Protein AF-0000000080761798 (afdb_homodimer)

Solvent-accessible surface area (backbone atoms only — not comparable to full-atom values): 26835 Å² total; per-residue (Å²): 131,82,76,79,76,69,77,74,81,78,64,73,53,71,27,56,56,50,29,50,50,50,48,49,37,24,54,70,47,78,41,40,64,68,32,71,52,75,48,56,68,52,42,17,67,74,66,72,45,50,64,64,40,33,46,47,15,50,46,50,37,35,73,36,43,19,28,43,77,40,90,96,73,48,41,26,23,68,31,54,51,60,44,63,78,35,48,3,48,8,74,68,69,37,8,65,47,47,44,31,51,63,23,39,41,40,76,74,45,78,39,71,73,39,90,62,69,59,84,91,50,88,75,74,85,58,44,79,49,29,26,36,37,36,30,33,28,20,49,73,95,48,86,56,56,63,33,40,32,44,36,35,34,40,54,92,50,53,75,49,61,77,50,58,50,73,54,63,35,71,65,65,63,45,39,35,73,75,67,71,46,56,75,33,35,38,39,36,37,37,31,18,28,60,41,58,61,72,54,13,56,73,59,63,45,53,63,61,38,34,12,25,33,38,37,36,40,33,17,28,85,89,61,50,80,54,38,37,39,43,31,43,30,41,38,91,76,41,49,50,24,33,34,45,43,49,75,65,60,55,59,59,71,73,103,132,81,76,79,75,68,77,74,81,80,65,79,54,71,27,56,56,49,28,52,52,51,48,48,36,24,57,69,49,78,41,41,66,68,34,72,53,75,48,57,70,52,42,16,67,75,67,72,45,50,65,66,40,32,46,49,14,51,45,50,38,36,72,38,44,20,28,44,78,42,89,96,72,48,41,27,23,68,31,56,50,58,48,60,76,34,43,5,47,5,81,51,72,38,6,65,45,47,42,32,50,62,22,40,41,39,75,74,44,80,40,70,74,40,90,62,70,59,83,90,50,86,75,76,84,58,42,79,48,27,26,36,39,35,30,33,28,18,49,73,97,48,87,55,56,63,34,39,31,43,35,35,33,38,54,93,49,54,76,49,62,76,49,59,51,73,54,63,36,69,66,66,64,46,40,34,73,76,67,70,46,55,75,33,35,36,39,36,37,37,31,18,28,60,41,57,62,71,53,14,56,75,58,71,48,51,62,63,38,34,13,24,33,38,37,36,38,33,17,26,85,89,61,48,78,53,37,37,39,45,31,43,30,39,36,90,77,41,45,50,21,34,37,45,44,49,73,65,62,55,61,60,73,74,101

Structure (mmCIF, N/CA/C/O backbone):
data_AF-0000000080761798-model_v1
#
loop_
_entity.id
_entity.type
_entity.pdbx_description
1 polymer 'GntR-family transcriptional regulator'
#
loop_
_atom_site.group_PDB
_atom_site.id
_atom_site.type_symbol
_atom_site.label_atom_id
_atom_site.label_alt_id
_atom_site.label_comp_id
_atom_site.label_asym_id
_atom_site.label_entity_id
_atom_site.label_seq_id
_atom_site.pdbx_PDB_ins_code
_atom_site.Cartn_x
_atom_site.Cartn_y
_atom_site.Cartn_z
_atom_site.occupancy
_atom_site.B_iso_or_equiv
_atom_site.auth_seq_id
_atom_site.auth_comp_id
_atom_site.auth_asym_id
_atom_site.auth_atom_id
_atom_site.pdbx_PDB_model_num
ATOM 1 N N . MET A 1 1 ? -35.094 -22.609 -22.062 1 27.5 1 MET A N 1
ATOM 2 C CA . MET A 1 1 ? -35.5 -21.781 -20.938 1 27.5 1 MET A CA 1
ATOM 3 C C . MET A 1 1 ? -34.469 -21.797 -19.844 1 27.5 1 MET A C 1
ATOM 5 O O . MET A 1 1 ? -34.719 -22.266 -18.719 1 27.5 1 MET A O 1
ATOM 9 N N . THR A 1 2 ? -33.188 -22.016 -20.094 1 33 2 THR A N 1
ATOM 10 C CA . THR A 1 2 ? -32.125 -22.438 -19.188 1 33 2 THR A CA 1
ATOM 11 C C . THR A 1 2 ? -31.859 -21.359 -18.125 1 33 2 THR A C 1
ATOM 13 O O . THR A 1 2 ? -31.516 -20.219 -18.469 1 33 2 THR A O 1
ATOM 16 N N . GLN A 1 3 ? -32.625 -21.453 -17 1 32.62 3 GLN A N 1
ATOM 17 C CA . GLN A 1 3 ? -32.719 -20.562 -15.852 1 32.62 3 GLN A CA 1
ATOM 18 C C . GLN A 1 3 ? -31.328 -20.266 -15.281 1 32.62 3 GLN A C 1
ATOM 20 O O . GLN A 1 3 ? -30.578 -21.188 -14.945 1 32.62 3 GLN A O 1
ATOM 25 N N . ASN A 1 4 ? -30.594 -19.328 -15.836 1 32.44 4 ASN A N 1
ATOM 26 C CA . ASN A 1 4 ? -29.25 -18.828 -15.562 1 32.44 4 ASN A CA 1
ATOM 27 C C . ASN A 1 4 ? -29.062 -18.5 -14.086 1 32.44 4 ASN A C 1
ATOM 29 O O . ASN A 1 4 ? -29.547 -17.484 -13.602 1 32.44 4 ASN A O 1
ATOM 33 N N . ASN A 1 5 ? -29.188 -19.5 -13.18 1 33.41 5 ASN A N 1
ATOM 34 C CA . ASN A 1 5 ? -29.141 -19.5 -11.719 1 33.41 5 ASN A CA 1
ATOM 35 C C . ASN A 1 5 ? -27.875 -18.797 -11.211 1 33.41 5 ASN A C 1
ATOM 37 O O . ASN A 1 5 ? -26.797 -19.375 -11.234 1 33.41 5 ASN A O 1
ATOM 41 N N . GLN A 1 6 ? -27.719 -17.547 -11.531 1 32.78 6 GLN A N 1
ATOM 42 C CA . GLN A 1 6 ? -26.578 -16.766 -11.086 1 32.78 6 GLN A CA 1
ATOM 43 C C . GLN A 1 6 ? -26.359 -16.906 -9.578 1 32.78 6 GLN A C 1
ATOM 45 O O . GLN A 1 6 ? -27.297 -16.719 -8.797 1 32.78 6 GLN A O 1
ATOM 50 N N . PRO A 1 7 ? -25.469 -17.734 -9.07 1 35.91 7 PRO A N 1
ATOM 51 C CA . PRO A 1 7 ? -25.422 -17.984 -7.629 1 35.91 7 PRO A CA 1
ATOM 52 C C . PRO A 1 7 ? -25.391 -16.688 -6.809 1 35.91 7 PRO A C 1
ATOM 54 O O . PRO A 1 7 ? -24.906 -15.664 -7.289 1 35.91 7 PRO A O 1
ATOM 57 N N . PRO A 1 8 ? -26.234 -16.422 -5.828 1 33.94 8 PRO A N 1
ATOM 58 C CA . PRO A 1 8 ? -26.422 -15.242 -4.988 1 33.94 8 PRO A CA 1
ATOM 59 C C . PRO A 1 8 ? -25.125 -14.703 -4.406 1 33.94 8 PRO A C 1
ATOM 61 O O . PRO A 1 8 ? -24.156 -15.453 -4.266 1 33.94 8 PRO A O 1
ATOM 64 N N . ALA A 1 9 ? -24.812 -13.477 -4.562 1 34.38 9 ALA A N 1
ATOM 65 C CA . ALA A 1 9 ? -23.703 -12.703 -4.027 1 34.38 9 ALA A CA 1
ATOM 66 C C . ALA A 1 9 ? -23.359 -13.148 -2.609 1 34.38 9 ALA A C 1
ATOM 68 O O . ALA A 1 9 ? -24.219 -13.164 -1.73 1 34.38 9 ALA A O 1
ATOM 69 N N . ALA A 1 10 ? -22.484 -14.008 -2.332 1 37.53 10 ALA A N 1
ATOM 70 C CA . ALA A 1 10 ? -22.297 -14.719 -1.069 1 37.53 10 ALA A CA 1
ATOM 71 C C . ALA A 1 10 ? -22.234 -13.75 0.105 1 37.53 10 ALA A C 1
ATOM 73 O O . ALA A 1 10 ? -21.609 -12.688 0.005 1 37.53 10 ALA A O 1
ATOM 74 N N . LYS A 1 11 ? -23.141 -13.43 0.973 1 41.47 11 LYS A N 1
ATOM 75 C CA . LYS A 1 11 ? -23.375 -12.781 2.262 1 41.47 11 LYS A CA 1
ATOM 76 C C . LYS A 1 11 ? -22.125 -12.883 3.148 1 41.47 11 LYS A C 1
ATOM 78 O O . LYS A 1 11 ? -21.484 -13.938 3.215 1 41.47 11 LYS A O 1
ATOM 83 N N . PRO A 1 12 ? -21.438 -11.734 3.539 1 43.91 12 PRO A N 1
ATOM 84 C CA . PRO A 1 12 ? -20.391 -12 4.535 1 43.91 12 PRO A CA 1
ATOM 85 C C . PRO A 1 12 ? -20.766 -13.141 5.48 1 43.91 12 PRO A C 1
ATOM 87 O O . PRO A 1 12 ? -21.938 -13.281 5.855 1 43.91 12 PRO A O 1
ATOM 90 N N . THR A 1 13 ? -19.891 -14.062 5.547 1 60.19 13 THR A N 1
ATOM 91 C CA . THR A 1 13 ? -20.281 -15.18 6.402 1 60.19 13 THR A CA 1
ATOM 92 C C . THR A 1 13 ? -20.453 -14.719 7.844 1 60.19 13 THR A C 1
ATOM 94 O O . THR A 1 13 ? -19.906 -13.688 8.25 1 60.19 13 THR A O 1
ATOM 97 N N . LEU A 1 14 ? -21.359 -15.055 8.531 1 67.69 14 LEU A N 1
ATOM 98 C CA . LEU A 1 14 ? -21.719 -14.75 9.914 1 67.69 14 LEU A CA 1
ATOM 99 C C . LEU A 1 14 ? -20.484 -14.695 10.805 1 67.69 14 LEU A C 1
ATOM 101 O O . LEU A 1 14 ? -20.375 -13.82 11.672 1 67.69 14 LEU A O 1
ATOM 105 N N . TYR A 1 15 ? -19.469 -15.477 10.477 1 73.5 15 TYR A N 1
ATOM 106 C CA . TYR A 1 15 ? -18.281 -15.5 11.336 1 73.5 15 TYR A CA 1
ATOM 107 C C . TYR A 1 15 ? -17.406 -14.281 11.086 1 73.5 15 TYR A C 1
ATOM 109 O O . TYR A 1 15 ? -16.781 -13.758 12.008 1 73.5 15 TYR A O 1
ATOM 117 N N . GLN A 1 16 ? -17.375 -13.773 9.945 1 73.38 16 GLN A N 1
ATOM 118 C CA . GLN A 1 16 ? -16.578 -12.578 9.656 1 73.38 16 GLN A CA 1
ATOM 119 C C . GLN A 1 16 ? -17.172 -11.352 10.352 1 73.38 16 GLN A C 1
ATOM 121 O O . GLN A 1 16 ? -16.422 -10.539 10.906 1 73.38 16 GLN A O 1
ATOM 126 N N . SER A 1 17 ? -18.375 -11.227 10.281 1 76.38 17 SER A N 1
ATOM 127 C CA . SER A 1 17 ? -19.047 -10.117 10.953 1 76.38 17 SER A CA 1
ATOM 128 C C . SER A 1 17 ? -18.766 -10.125 12.453 1 76.38 17 SER A C 1
ATOM 130 O O . SER A 1 17 ? -18.516 -9.078 13.047 1 76.38 17 SER A O 1
ATOM 132 N N . ILE A 1 18 ? -18.844 -11.273 13.023 1 82.69 18 ILE A N 1
ATOM 133 C CA . ILE A 1 18 ? -18.594 -11.414 14.453 1 82.69 18 ILE A CA 1
ATOM 134 C C . ILE A 1 18 ? -17.125 -11.07 14.75 1 82.69 18 ILE A C 1
ATOM 136 O O . ILE A 1 18 ? -16.844 -10.352 15.711 1 82.69 18 ILE A O 1
ATOM 140 N N . SER A 1 19 ? -16.297 -11.57 13.914 1 82.44 19 SER A N 1
ATOM 141 C CA . SER A 1 19 ? -14.867 -11.281 14.094 1 82.44 19 SER A CA 1
ATOM 142 C C . SER A 1 19 ? -14.594 -9.781 14.023 1 82.44 19 SER A C 1
ATOM 144 O O . SER A 1 19 ? -13.891 -9.234 14.875 1 82.44 19 SER A O 1
ATOM 146 N N . ASP A 1 20 ? -15.156 -9.195 13.117 1 74.88 20 ASP A N 1
ATOM 147 C CA . ASP A 1 20 ? -14.969 -7.758 12.945 1 74.88 20 ASP A CA 1
ATOM 148 C C . ASP A 1 20 ? -15.492 -6.988 14.164 1 74.88 20 ASP A C 1
ATOM 150 O O . ASP A 1 20 ? -14.859 -6.035 14.617 1 74.88 20 ASP A O 1
ATOM 154 N N . HIS A 1 21 ? -16.578 -7.379 14.547 1 81.12 21 HIS A N 1
ATOM 155 C CA . HIS A 1 21 ? -17.188 -6.742 15.711 1 81.12 21 HIS A CA 1
ATOM 156 C C . HIS A 1 21 ? -16.297 -6.898 16.938 1 81.12 21 HIS A C 1
ATOM 158 O O . HIS A 1 21 ? -16.062 -5.93 17.672 1 81.12 21 HIS A O 1
ATOM 164 N N . LEU A 1 22 ? -15.82 -8.102 17.156 1 86.31 22 LEU A N 1
ATOM 165 C CA . LEU A 1 22 ? -14.945 -8.359 18.297 1 86.31 22 LEU A CA 1
ATOM 166 C C . LEU A 1 22 ? -13.648 -7.562 18.172 1 86.31 22 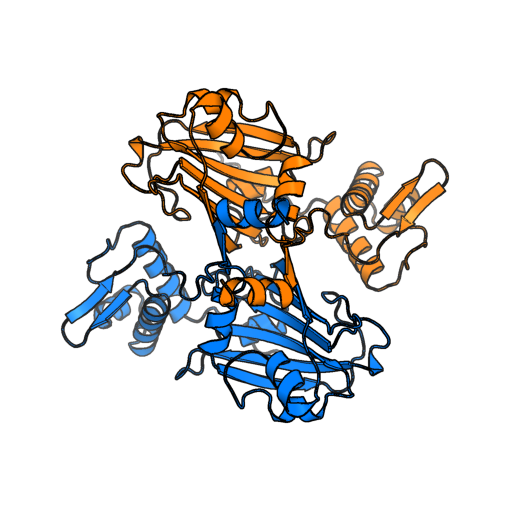LEU A C 1
ATOM 168 O O . LEU A 1 22 ? -13.156 -7.016 19.156 1 86.31 22 LEU A O 1
ATOM 172 N N . LEU A 1 23 ? -13.195 -7.582 17 1 79.69 23 LEU A N 1
ATOM 173 C CA . LEU A 1 23 ? -11.977 -6.82 16.75 1 79.69 23 LEU A CA 1
ATOM 174 C C . LEU A 1 23 ? -12.188 -5.344 17.078 1 79.69 23 LEU A C 1
ATOM 176 O O . LEU A 1 23 ? -11.328 -4.707 17.688 1 79.69 23 LEU A O 1
ATOM 180 N N . GLU A 1 24 ? -13.242 -4.863 16.703 1 75.62 24 GLU A N 1
ATOM 181 C CA . GLU A 1 24 ? -13.578 -3.475 17 1 75.62 24 GLU A CA 1
ATOM 182 C C . GLU A 1 24 ? -13.641 -3.232 18.5 1 75.62 24 GLU A C 1
ATOM 184 O O . GLU A 1 24 ? -13.164 -2.209 19 1 75.62 24 GLU A O 1
ATOM 189 N N . MET A 1 25 ? -14.25 -4.137 19.172 1 80.5 25 MET A N 1
ATOM 190 C CA . MET A 1 25 ? -14.367 -4.02 20.625 1 80.5 25 MET A CA 1
ATOM 191 C C . MET A 1 25 ? -12.984 -4.043 21.281 1 80.5 25 MET A C 1
ATOM 193 O O . MET A 1 25 ? -12.742 -3.309 22.234 1 80.5 25 MET A O 1
ATOM 197 N N . ILE A 1 26 ? -12.18 -4.867 20.688 1 80.69 26 ILE A N 1
ATOM 198 C CA . ILE A 1 26 ? -10.82 -4.945 21.203 1 80.69 26 ILE A CA 1
ATOM 199 C C . ILE A 1 26 ? -10.086 -3.631 20.922 1 80.69 26 ILE A C 1
ATOM 201 O O . ILE A 1 26 ? -9.453 -3.068 21.812 1 80.69 26 ILE A O 1
ATOM 205 N N . ARG A 1 27 ? -10.336 -3.178 19.828 1 70.12 27 ARG A N 1
ATOM 206 C CA . ARG A 1 27 ? -9.688 -1.938 19.406 1 70.12 27 ARG A CA 1
ATOM 207 C C . ARG A 1 27 ? -10.18 -0.757 20.234 1 70.12 27 ARG A C 1
ATOM 209 O O . ARG A 1 27 ? -9.414 0.153 20.547 1 70.12 27 ARG A O 1
ATOM 216 N N . GLU A 1 28 ? -11.367 -0.841 20.625 1 69.38 28 GLU A N 1
ATOM 217 C CA . GLU A 1 28 ? -12.008 0.23 21.375 1 69.38 28 GLU A CA 1
ATOM 218 C C . GLU A 1 28 ? -11.711 0.096 22.875 1 69.38 28 GLU A C 1
ATOM 220 O O . GLU A 1 28 ? -12.117 0.945 23.672 1 69.38 28 GLU A O 1
ATOM 225 N N . GLY A 1 29 ? -10.992 -0.921 23.156 1 74.75 29 GLY A N 1
ATOM 226 C CA . GLY A 1 29 ? -10.57 -1.089 24.531 1 74.75 29 GLY A CA 1
ATOM 227 C C . GLY A 1 29 ? -11.617 -1.766 25.391 1 74.75 29 GLY A C 1
ATOM 228 O O . GLY A 1 29 ? -11.461 -1.854 26.609 1 74.75 29 GLY A O 1
ATOM 229 N N . GLN A 1 30 ? -12.688 -2.119 24.875 1 81.5 30 GLN A N 1
ATOM 230 C CA . GLN A 1 30 ? -13.672 -2.861 25.656 1 81.5 30 GLN A CA 1
ATOM 231 C C . GLN A 1 30 ? -13.086 -4.164 26.188 1 81.5 30 GLN A C 1
ATOM 233 O O . GLN A 1 30 ? -13.469 -4.629 27.266 1 81.5 30 GLN A O 1
ATOM 238 N N . PHE A 1 31 ? -12.188 -4.738 25.406 1 85.44 31 PHE A N 1
ATOM 239 C CA . PHE A 1 31 ? -11.359 -5.863 25.828 1 85.44 31 PHE A CA 1
ATOM 240 C C . PHE A 1 31 ? -9.883 -5.484 25.812 1 85.44 31 PHE A C 1
ATOM 242 O O . PHE A 1 31 ? -9.219 -5.637 24.781 1 85.44 31 PHE A O 1
ATOM 249 N N . PRO A 1 32 ? -9.453 -4.91 26.953 1 78.5 32 PRO A N 1
ATOM 250 C CA . PRO A 1 32 ? -8.039 -4.539 26.984 1 78.5 32 PRO A CA 1
ATOM 251 C C . PRO A 1 32 ? -7.105 -5.746 26.891 1 78.5 32 PRO A C 1
ATOM 253 O O . PRO A 1 32 ? -7.539 -6.883 27.109 1 78.5 32 PRO A O 1
ATOM 256 N N . VAL A 1 33 ? -5.82 -5.461 26.547 1 78.75 33 VAL A N 1
ATOM 257 C CA . VAL A 1 33 ? -4.828 -6.527 26.5 1 78.75 33 VAL A CA 1
ATOM 258 C C . VAL A 1 33 ? -4.805 -7.27 27.828 1 78.75 33 VAL A C 1
ATOM 260 O O . VAL A 1 33 ? -4.773 -6.648 28.891 1 78.75 33 VAL A O 1
ATOM 263 N N . GLY A 1 34 ? -4.84 -8.516 27.688 1 84.62 34 GLY A N 1
ATOM 264 C CA . GLY A 1 34 ? -4.887 -9.344 28.875 1 84.62 34 GLY A CA 1
ATOM 265 C C . GLY A 1 34 ? -6.285 -9.805 29.234 1 84.62 34 GLY A C 1
ATOM 266 O O . GLY A 1 34 ? -6.457 -10.773 29.984 1 84.62 34 GLY A O 1
ATOM 267 N N . ALA A 1 35 ? -7.25 -9.18 28.781 1 87.75 35 ALA A N 1
ATOM 268 C CA . ALA A 1 35 ? -8.641 -9.531 29.078 1 87.75 35 ALA A CA 1
ATOM 269 C C . ALA A 1 35 ? -9.039 -10.82 28.375 1 87.75 35 ALA A C 1
ATOM 271 O O . ALA A 1 35 ? -8.516 -11.141 27.312 1 87.75 35 ALA A O 1
ATOM 272 N N . LYS A 1 36 ? -9.984 -11.461 28.984 1 91.06 36 LYS A N 1
ATOM 273 C CA . LYS A 1 36 ? -10.555 -12.648 28.359 1 91.06 36 LYS A CA 1
ATOM 274 C C . LYS A 1 36 ? -11.742 -12.289 27.469 1 91.06 36 LYS A C 1
ATOM 276 O O . LYS A 1 36 ? -12.594 -11.492 27.875 1 91.06 36 LYS A O 1
ATOM 281 N N . LEU A 1 37 ? -11.688 -12.836 26.328 1 90.19 37 LEU A N 1
ATOM 282 C CA . LEU A 1 37 ? -12.875 -12.734 25.484 1 90.19 37 LEU A CA 1
ATOM 283 C C . LEU A 1 37 ? -13.984 -13.648 26 1 90.19 37 LEU A C 1
ATOM 285 O O . LEU A 1 37 ? -13.711 -14.625 26.703 1 90.19 37 LEU A O 1
ATOM 289 N N . PRO A 1 38 ? -15.242 -13.297 25.578 1 90.12 38 PRO A N 1
ATOM 290 C CA . PRO A 1 38 ? -16.328 -14.234 25.875 1 90.12 38 PRO A CA 1
ATOM 291 C C . PRO A 1 38 ? -16.031 -15.648 25.375 1 90.12 38 PRO A C 1
ATOM 293 O O . PRO A 1 38 ? -15.383 -15.812 24.344 1 90.12 38 PRO A O 1
ATOM 296 N N . THR A 1 39 ? -16.406 -16.547 26.141 1 88.19 39 THR A N 1
ATOM 297 C CA . THR A 1 39 ? -16.25 -17.938 25.734 1 88.19 39 THR A CA 1
ATOM 298 C C . THR A 1 39 ? -17.047 -18.203 24.453 1 88.19 39 THR A C 1
ATOM 300 O O . THR A 1 39 ? -17.891 -17.406 24.062 1 88.19 39 THR A O 1
ATOM 303 N N . GLU A 1 40 ? -16.656 -19.297 23.828 1 87.44 40 GLU A N 1
ATOM 304 C CA . GLU A 1 40 ? -17.375 -19.719 22.625 1 87.44 40 GLU A CA 1
ATOM 305 C C . GLU A 1 40 ? -18.875 -19.781 22.859 1 87.44 40 GLU A C 1
ATOM 307 O O . GLU A 1 40 ? -19.656 -19.328 22.031 1 87.44 40 GLU A O 1
ATOM 312 N N . MET A 1 41 ? -19.281 -20.312 24.047 1 87.69 41 MET A N 1
ATOM 313 C CA . MET A 1 41 ? -20.703 -20.422 24.406 1 87.69 41 MET A CA 1
ATOM 314 C C . MET A 1 41 ? -21.328 -19.047 24.547 1 87.69 41 MET A C 1
ATOM 316 O O . MET A 1 41 ? -22.453 -18.828 24.094 1 87.69 41 MET A O 1
ATOM 320 N N . GLU A 1 42 ? -20.641 -18.156 25.156 1 91.69 42 GLU A N 1
ATOM 321 C CA . GLU A 1 42 ? -21.156 -16.797 25.328 1 91.69 42 GLU A CA 1
ATOM 322 C C . GLU A 1 42 ? -21.312 -16.078 23.984 1 91.69 42 GLU A C 1
ATOM 324 O O . GLU A 1 42 ? -22.281 -15.352 23.781 1 91.69 42 GLU A O 1
ATOM 329 N N . LEU A 1 43 ? -20.406 -16.328 23.109 1 90.44 43 LEU A N 1
ATOM 330 C CA . LEU A 1 43 ? -20.469 -15.719 21.781 1 90.44 43 LEU A CA 1
ATOM 331 C C . LEU A 1 43 ? -21.656 -16.266 21 1 90.44 43 LEU A C 1
ATOM 333 O O . LEU A 1 43 ? -22.344 -15.516 20.297 1 90.44 43 LEU A O 1
ATOM 337 N N . CYS A 1 44 ? -21.875 -17.5 21.125 1 89.12 44 CYS A N 1
ATOM 338 C CA . CYS A 1 44 ? -23.031 -18.125 20.5 1 89.12 44 CYS A CA 1
ATOM 339 C C . CYS A 1 44 ? -24.328 -17.469 20.953 1 89.12 44 CYS A C 1
ATOM 341 O O . CYS A 1 44 ? -25.203 -17.172 20.141 1 89.12 44 CYS A O 1
ATOM 343 N N . GLU A 1 45 ? -24.391 -17.234 22.281 1 90.56 45 GLU A N 1
ATOM 344 C CA . GLU A 1 45 ? -25.594 -16.641 22.859 1 90.56 45 GLU A CA 1
ATOM 345 C C . GLU A 1 45 ? -25.734 -15.18 22.438 1 90.56 45 GLU A C 1
ATOM 347 O O . GLU A 1 45 ? -26.828 -14.734 22.078 1 90.56 45 GLU A O 1
ATOM 352 N N . GLN A 1 46 ? -24.609 -14.539 22.406 1 88.31 46 GLN A N 1
ATOM 353 C CA . GLN A 1 46 ? -24.625 -13.102 22.141 1 88.31 46 GLN A CA 1
ATOM 354 C C . GLN A 1 46 ? -24.969 -12.828 20.672 1 88.31 46 GLN A C 1
ATOM 356 O O . GLN A 1 46 ? -25.672 -11.859 20.375 1 88.31 46 GLN A O 1
ATOM 361 N N . PHE A 1 47 ? -24.516 -13.727 19.812 1 87.06 47 PHE A N 1
ATOM 362 C CA . PHE A 1 47 ? -24.641 -13.406 18.391 1 87.06 47 PHE A CA 1
ATOM 363 C C . PHE A 1 47 ? -25.625 -14.352 17.703 1 87.06 47 PHE A C 1
ATOM 365 O O . PHE A 1 47 ? -25.922 -14.195 16.516 1 87.06 47 PHE A O 1
ATOM 372 N N . GLY A 1 48 ? -26.094 -15.312 18.453 1 88.56 48 GLY A N 1
ATOM 373 C CA . GLY A 1 48 ? -27.047 -16.266 17.891 1 88.56 48 GLY A CA 1
ATOM 374 C C . GLY A 1 48 ? -26.469 -17.125 16.797 1 88.56 48 GLY A C 1
ATOM 375 O O . GLY A 1 48 ? -27.094 -17.312 15.742 1 88.56 48 GLY A O 1
ATOM 376 N N . VAL A 1 49 ? -25.297 -17.516 17.016 1 85.19 49 VAL A N 1
ATOM 377 C CA . VAL A 1 49 ? -24.609 -18.328 16.016 1 85.19 49 VAL A CA 1
ATOM 378 C C . VAL A 1 49 ? -24.203 -19.656 16.625 1 85.19 49 VAL A C 1
ATOM 380 O O . VAL A 1 49 ? -24.281 -19.844 17.844 1 85.19 49 VAL A O 1
ATOM 383 N N . GLY A 1 50 ? -23.859 -20.609 15.766 1 84.56 50 GLY A N 1
ATOM 384 C CA . GLY A 1 50 ? -23.375 -21.891 16.234 1 84.56 50 GLY A CA 1
ATOM 385 C C . GLY A 1 50 ? -21.922 -21.859 16.656 1 84.56 50 GLY A C 1
ATOM 386 O O . GLY A 1 50 ? -21.219 -20.875 16.422 1 84.56 50 GLY A O 1
ATOM 387 N N . ARG A 1 51 ? -21.578 -22.984 17.344 1 85.31 51 ARG A N 1
ATOM 388 C CA . ARG A 1 51 ? -20.219 -23.109 17.875 1 85.31 51 ARG A CA 1
ATOM 389 C C . ARG A 1 51 ? -19.188 -22.984 16.766 1 85.31 51 ARG A C 1
ATOM 391 O O . ARG A 1 51 ? -18.125 -22.391 16.969 1 85.31 51 ARG A O 1
ATOM 398 N N . HIS A 1 52 ? -19.531 -23.516 15.711 1 83.75 52 HIS A N 1
ATOM 399 C CA . HIS A 1 52 ? -18.578 -23.469 14.609 1 83.75 52 HIS A CA 1
ATOM 400 C C . HIS A 1 52 ? -18.312 -22.031 14.172 1 83.75 52 HIS A C 1
ATOM 402 O O . HIS A 1 52 ? -17.156 -21.641 14.008 1 83.75 52 HIS A O 1
ATOM 408 N N . THR A 1 53 ? -19.375 -21.328 14.008 1 82.75 53 THR A N 1
ATOM 409 C CA . THR A 1 53 ? -19.266 -19.922 13.594 1 82.75 53 THR A CA 1
ATOM 410 C C . THR A 1 53 ? -18.5 -19.109 14.625 1 82.75 53 THR A C 1
ATOM 412 O O . THR A 1 53 ? -17.625 -18.312 14.266 1 82.75 53 THR A O 1
ATOM 415 N N . ALA A 1 54 ? -18.828 -19.281 15.867 1 88.06 54 ALA A N 1
ATOM 416 C CA . ALA A 1 54 ? -18.141 -18.578 16.938 1 88.06 54 ALA A CA 1
ATOM 417 C C . ALA A 1 54 ? -16.656 -18.938 16.953 1 88.06 54 ALA A C 1
ATOM 419 O O . ALA A 1 54 ? -15.797 -18.062 17.109 1 88.06 54 ALA A O 1
ATOM 420 N N . ARG A 1 55 ? -16.406 -20.188 16.812 1 84.25 55 ARG A N 1
ATOM 421 C CA . ARG A 1 55 ? -15.016 -20.656 16.797 1 84.25 55 ARG A CA 1
ATOM 422 C C . ARG A 1 55 ? -14.242 -20.031 15.641 1 84.25 55 ARG A C 1
ATOM 424 O O . ARG A 1 55 ? -13.086 -19.641 15.805 1 84.25 55 ARG A O 1
ATOM 431 N N . GLU A 1 56 ? -14.914 -20.016 14.547 1 81.44 56 GLU A N 1
ATOM 432 C CA . GLU A 1 56 ? -14.273 -19.438 13.367 1 81.44 56 GLU A CA 1
ATOM 433 C C . GLU A 1 56 ? -14 -17.953 13.562 1 81.44 56 GLU A C 1
ATOM 435 O O . GLU A 1 56 ? -12.969 -17.438 13.117 1 81.44 56 GLU A O 1
ATOM 440 N N . ALA A 1 57 ? -14.883 -17.328 14.18 1 84.62 57 ALA A N 1
ATOM 441 C CA . ALA A 1 57 ? -14.711 -15.898 14.469 1 84.62 57 ALA A CA 1
ATOM 442 C C . ALA A 1 57 ? -13.492 -15.664 15.359 1 84.62 57 ALA A C 1
ATOM 444 O O . ALA A 1 57 ? -12.688 -14.773 15.094 1 84.62 57 ALA A O 1
ATOM 445 N N . VAL A 1 58 ? -13.375 -16.484 16.375 1 85.81 58 VAL A N 1
ATOM 446 C CA . VAL A 1 58 ? -12.266 -16.359 17.312 1 85.81 58 VAL A CA 1
ATOM 447 C C . VAL A 1 58 ? -10.969 -16.781 16.641 1 85.81 58 VAL A C 1
ATOM 449 O O . VAL A 1 58 ? -9.914 -16.172 16.859 1 85.81 58 VAL A O 1
ATOM 452 N N . ARG A 1 59 ? -11.102 -17.797 15.859 1 80.38 59 ARG A N 1
ATOM 453 C CA . ARG A 1 59 ? -9.938 -18.234 15.109 1 80.38 59 ARG A CA 1
ATOM 454 C C . ARG A 1 59 ? -9.375 -17.109 14.258 1 80.38 59 ARG A C 1
ATOM 456 O O . ARG A 1 59 ? -8.156 -16.922 14.18 1 80.38 59 ARG A O 1
ATOM 463 N N . LYS A 1 60 ? -10.281 -16.5 13.648 1 74.06 60 LYS A N 1
ATOM 464 C CA . LYS A 1 60 ? -9.852 -15.367 12.836 1 74.06 60 LYS A CA 1
ATOM 465 C C . LYS A 1 60 ? -9.094 -14.344 13.672 1 74.06 60 LYS A C 1
ATOM 467 O O . LYS A 1 60 ? -8.07 -13.82 13.242 1 74.06 60 LYS A O 1
ATOM 472 N N . LEU A 1 61 ? -9.547 -14.008 14.789 1 79.25 61 LEU A N 1
ATOM 473 C CA . LEU A 1 61 ? -8.891 -13.07 15.695 1 79.25 61 LEU A CA 1
ATOM 474 C C . LEU A 1 61 ? -7.539 -13.609 16.141 1 79.25 61 LEU A C 1
ATOM 476 O O . LEU A 1 61 ? -6.582 -12.844 16.312 1 79.25 61 LEU A O 1
ATOM 480 N N . THR A 1 62 ? -7.512 -14.938 16.359 1 74.38 62 THR A N 1
ATOM 481 C CA . THR A 1 62 ? -6.262 -15.594 16.703 1 74.38 62 THR A CA 1
ATOM 482 C C . THR A 1 62 ? -5.242 -15.469 15.578 1 74.38 62 THR A C 1
ATOM 484 O O . THR A 1 62 ? -4.078 -15.148 15.812 1 74.38 62 THR A O 1
ATOM 487 N N . ASP A 1 63 ? -5.824 -15.672 14.453 1 64 63 ASP A N 1
ATOM 488 C CA . ASP A 1 63 ? -4.977 -15.57 13.273 1 64 63 ASP A CA 1
ATOM 489 C C . ASP A 1 63 ? -4.434 -14.156 13.109 1 64 63 ASP A C 1
ATOM 491 O O . ASP A 1 63 ? -3.311 -13.961 12.641 1 64 63 ASP A O 1
ATOM 495 N N . LEU A 1 64 ? -5.242 -13.289 13.492 1 60.88 64 LEU A N 1
ATOM 496 C CA . LEU A 1 64 ? -4.867 -11.883 13.398 1 60.88 64 LEU A CA 1
ATOM 497 C C . LEU A 1 64 ? -3.896 -11.508 14.516 1 60.88 64 LEU A C 1
ATOM 499 O O . LEU A 1 64 ? -3.34 -10.414 14.523 1 60.88 64 LEU A O 1
ATOM 503 N N . GLY A 1 65 ? -3.73 -12.328 15.445 1 63.84 65 GLY A N 1
ATOM 504 C CA . GLY A 1 65 ? -2.756 -12.164 16.516 1 63.84 65 GLY A CA 1
ATOM 505 C C . GLY A 1 65 ? -3.254 -11.281 17.641 1 63.84 65 GLY A C 1
ATOM 506 O O . GLY A 1 65 ? -2.471 -10.844 18.484 1 63.84 65 GLY A O 1
ATOM 507 N N . VAL A 1 66 ? -4.422 -11 17.609 1 73.19 66 VAL A N 1
ATOM 508 C CA . VAL A 1 66 ? -4.945 -10.086 18.625 1 73.19 66 VAL A CA 1
ATOM 509 C C . VAL A 1 66 ? -5.375 -10.867 19.859 1 73.19 66 VAL A C 1
ATOM 511 O O . VAL A 1 66 ? -5.426 -10.32 20.969 1 73.19 66 VAL A O 1
ATOM 514 N N . VAL A 1 67 ? -5.652 -12.188 19.594 1 83.44 67 VAL A N 1
ATOM 515 C CA . VAL A 1 67 ? -6.035 -13.008 20.75 1 83.44 67 VAL A CA 1
ATOM 516 C C . VAL A 1 67 ? -5.254 -14.32 20.719 1 83.44 67 VAL A C 1
ATOM 518 O O . VAL A 1 67 ? -4.734 -14.719 19.672 1 83.44 67 VAL A O 1
ATOM 521 N N . GLU A 1 68 ? -5.004 -14.852 21.859 1 79 68 GLU A N 1
ATOM 522 C CA . GLU A 1 68 ? -4.391 -16.172 22 1 79 68 GLU A CA 1
ATOM 523 C C . GLU A 1 68 ? -5.316 -17.141 22.734 1 79 68 GLU A C 1
ATOM 525 O O . GLU A 1 68 ? -5.891 -16.781 23.766 1 79 68 GLU A O 1
ATOM 530 N N . ARG A 1 69 ? -5.41 -18.188 22.062 1 79.56 69 ARG A N 1
ATOM 531 C CA . ARG A 1 69 ? -6.211 -19.234 22.688 1 79.56 69 ARG A CA 1
ATOM 532 C C . ARG A 1 69 ? -5.332 -20.219 23.469 1 79.56 69 ARG A C 1
ATOM 534 O O . ARG A 1 69 ? -4.324 -20.688 22.938 1 79.56 69 ARG A O 1
ATOM 541 N N . ARG A 1 70 ? -5.508 -20.266 24.672 1 71.88 70 ARG A N 1
ATOM 542 C CA . ARG A 1 70 ? -4.824 -21.281 25.484 1 71.88 70 ARG A CA 1
ATOM 543 C C . ARG A 1 70 ? -5.801 -22.328 25.984 1 71.88 70 ARG A C 1
ATOM 545 O O . ARG A 1 70 ? -6.914 -22 26.406 1 71.88 70 ARG A O 1
ATOM 552 N N . ARG A 1 71 ? -5.293 -23.516 25.875 1 72.06 71 ARG A N 1
ATOM 553 C CA . ARG A 1 71 ? -6.09 -24.641 26.359 1 72.06 71 ARG A CA 1
ATOM 554 C C . ARG A 1 71 ? -6.445 -24.453 27.844 1 72.06 71 ARG A C 1
ATOM 556 O O . ARG A 1 71 ? -5.574 -24.172 28.672 1 72.06 71 ARG A O 1
ATOM 563 N N . ARG A 1 72 ? -7.668 -24.5 28.219 1 69.5 72 ARG A N 1
ATOM 564 C CA . ARG A 1 72 ? -8.234 -24.484 29.562 1 69.5 72 ARG A CA 1
ATOM 565 C C . ARG A 1 72 ? -8.109 -23.094 30.188 1 69.5 72 ARG A C 1
ATOM 567 O O . ARG A 1 72 ? -8.469 -22.891 31.344 1 69.5 72 ARG A O 1
ATOM 574 N N . ALA A 1 73 ? -7.492 -22.094 29.469 1 72.62 73 ALA A N 1
ATOM 575 C CA . ALA A 1 73 ? -7.355 -20.75 30.047 1 72.62 73 ALA A CA 1
ATOM 576 C C . ALA A 1 73 ? -8.188 -19.734 29.266 1 72.62 73 ALA A C 1
ATOM 578 O O . ALA A 1 73 ? -8.289 -18.578 29.672 1 72.62 73 ALA A O 1
ATOM 579 N N . GLY A 1 74 ? -8.828 -20.172 28.219 1 83.19 74 GLY A N 1
ATOM 580 C CA . GLY A 1 74 ? -9.695 -19.281 27.438 1 83.19 74 GLY A CA 1
ATOM 581 C C . GLY A 1 74 ? -8.953 -18.484 26.391 1 83.19 74 GLY A C 1
ATOM 582 O O . GLY A 1 74 ? -7.812 -18.812 26.047 1 83.19 74 GLY A O 1
ATOM 583 N N . THR A 1 75 ? -9.664 -17.547 25.703 1 87.88 75 THR A N 1
ATOM 584 C CA . THR A 1 75 ? -9.109 -16.656 24.672 1 87.88 75 THR A CA 1
ATOM 585 C C . THR A 1 75 ? -8.766 -15.297 25.266 1 87.88 75 THR A C 1
ATOM 587 O O . THR A 1 75 ? -9.641 -14.602 25.781 1 87.88 75 THR A O 1
ATOM 590 N N . THR A 1 76 ? -7.457 -14.961 25.203 1 87.81 76 THR A N 1
ATOM 591 C CA . THR A 1 76 ? -6.969 -13.734 25.828 1 87.81 76 THR A CA 1
ATOM 592 C C . THR A 1 76 ? -6.523 -12.727 24.766 1 87.81 76 THR A C 1
ATOM 594 O O . THR A 1 76 ? -5.883 -13.102 23.781 1 87.81 76 THR A O 1
ATOM 597 N N . VAL A 1 77 ? -7.012 -11.562 25 1 84.88 77 VAL A N 1
ATOM 598 C CA . VAL A 1 77 ? -6.527 -10.484 24.141 1 84.88 77 VAL A CA 1
ATOM 599 C C . VAL A 1 77 ? -5.043 -10.242 24.406 1 84.88 77 VAL A C 1
ATOM 601 O O . VAL A 1 77 ? -4.641 -10.031 25.562 1 84.88 77 VAL A O 1
ATOM 604 N N . VAL A 1 78 ? -4.242 -10.289 23.391 1 75.25 78 VAL A N 1
ATOM 605 C CA . VAL A 1 78 ? -2.807 -10.148 23.609 1 75.25 78 VAL A CA 1
ATOM 606 C C . VAL A 1 78 ? -2.305 -8.867 22.953 1 75.25 78 VAL A C 1
ATOM 608 O O . VAL A 1 78 ? -1.216 -8.383 23.266 1 75.25 78 VAL A O 1
ATOM 611 N N . ARG A 1 79 ? -3.068 -8.43 21.969 1 70.94 79 ARG A N 1
ATOM 612 C CA . ARG A 1 79 ? -2.752 -7.18 21.297 1 70.94 79 ARG A CA 1
ATOM 613 C C . ARG A 1 79 ? -4.016 -6.383 21 1 70.94 79 ARG A C 1
ATOM 615 O O . ARG A 1 79 ? -5.074 -6.961 20.734 1 70.94 79 ARG A O 1
ATOM 622 N N . GLN A 1 80 ? -3.914 -5.172 21.172 1 65.5 80 GLN A N 1
ATOM 623 C CA . GLN A 1 80 ? -5.062 -4.332 20.844 1 65.5 80 GLN A CA 1
ATOM 624 C C . GLN A 1 80 ? -5.25 -4.215 19.328 1 65.5 80 GLN A C 1
ATOM 626 O O . GLN A 1 80 ? -6.363 -3.986 18.859 1 65.5 80 GLN A O 1
ATOM 631 N N . HIS A 1 81 ? -4.188 -4.387 18.688 1 56.75 81 HIS A N 1
ATOM 632 C CA . HIS A 1 81 ? -4.207 -4.293 17.234 1 56.75 81 HIS A CA 1
ATOM 633 C C . HIS A 1 81 ? -3.545 -5.512 16.594 1 56.75 81 HIS A C 1
ATOM 635 O O . HIS A 1 81 ? -2.621 -6.094 17.172 1 56.75 81 HIS A O 1
ATOM 641 N N . PRO A 1 82 ? -4.273 -6.02 15.633 1 47.72 82 PRO A N 1
ATOM 642 C CA . PRO A 1 82 ? -3.641 -7.164 14.969 1 47.72 82 PRO A CA 1
ATOM 643 C C . PRO A 1 82 ? -2.154 -6.938 14.695 1 47.72 82 PRO A C 1
ATOM 645 O O . PRO A 1 82 ? -1.731 -5.805 14.461 1 47.72 82 PRO A O 1
ATOM 648 N N . GLU A 1 83 ? -1.326 -7.926 15.242 1 40.91 83 GLU A N 1
ATOM 649 C CA . GLU A 1 83 ? 0.09 -7.902 14.883 1 40.91 83 GLU A CA 1
ATOM 650 C C . GLU A 1 83 ? 0.28 -7.844 13.375 1 40.91 83 GLU A C 1
ATOM 652 O O . GLU A 1 83 ? -0.389 -8.562 12.625 1 40.91 83 GLU A O 1
ATOM 657 N N . PRO A 1 84 ? 0.786 -6.809 13.125 1 33.69 84 PRO A N 1
ATOM 658 C CA . PRO A 1 84 ? 1.108 -6.965 11.703 1 33.69 84 PRO A CA 1
ATOM 659 C C . PRO A 1 84 ? 1.809 -8.289 11.398 1 33.69 84 PRO A C 1
ATOM 661 O O . PRO A 1 84 ? 2.766 -8.656 12.086 1 33.69 84 PRO A O 1
ATOM 664 N N . GLN A 1 85 ? 1.068 -9.352 11.359 1 30.61 85 GLN A N 1
ATOM 665 C CA . GLN A 1 85 ? 1.726 -10.648 11.195 1 30.61 85 GLN A CA 1
ATOM 666 C C . GLN A 1 85 ? 2.928 -10.539 10.266 1 30.61 85 GLN A C 1
ATOM 668 O O . GLN A 1 85 ? 3.928 -11.234 10.445 1 30.61 85 GLN A O 1
ATOM 673 N N . PHE A 1 86 ? 2.779 -10.086 9.148 1 28.09 86 PHE A N 1
ATOM 674 C CA . PHE A 1 86 ? 3.887 -10.094 8.195 1 28.09 86 PHE A CA 1
ATOM 675 C C . PHE A 1 86 ? 4.473 -8.695 8.031 1 28.09 86 PHE A C 1
ATOM 677 O O . PHE A 1 86 ? 3.812 -7.797 7.512 1 28.09 86 PHE A O 1
ATOM 684 N N . GLY A 1 87 ? 4.793 -8.047 9.141 1 28.33 87 GLY A N 1
ATOM 685 C CA . GLY A 1 87 ? 5.445 -6.754 9.008 1 28.33 87 GLY A CA 1
ATOM 686 C C . GLY A 1 87 ? 6.793 -6.836 8.312 1 28.33 87 GLY A C 1
ATOM 687 O O . GLY A 1 87 ? 7.66 -7.613 8.711 1 28.33 87 GLY A O 1
ATOM 688 N N . LEU A 1 88 ? 6.895 -6.781 7.113 1 28.11 88 LEU A N 1
ATOM 689 C CA . LEU A 1 88 ? 8.172 -6.762 6.414 1 28.11 88 LEU A CA 1
ATOM 690 C C . LEU A 1 88 ? 9.031 -5.594 6.883 1 28.11 88 LEU A C 1
ATOM 692 O O . LEU A 1 88 ? 8.562 -4.453 6.941 1 28.11 88 LEU A O 1
ATOM 696 N N . GLU A 1 89 ? 9.742 -5.719 7.945 1 30.12 89 GLU A N 1
ATOM 697 C CA . GLU A 1 89 ? 10.797 -4.75 8.227 1 30.12 89 GLU A CA 1
ATOM 698 C C . GLU A 1 89 ? 11.617 -4.449 6.973 1 30.12 89 GLU A C 1
ATOM 700 O O . GLU A 1 89 ? 12.148 -5.363 6.34 1 30.12 89 GLU A O 1
ATOM 705 N N . LEU A 1 90 ? 11.375 -3.535 6.207 1 32.72 90 LEU A N 1
ATOM 706 C CA . LEU A 1 90 ? 12.336 -2.998 5.25 1 32.72 90 LEU A CA 1
ATOM 707 C C . LEU A 1 90 ? 13.617 -2.557 5.957 1 32.72 90 LEU A C 1
ATOM 709 O O . LEU A 1 90 ? 13.625 -1.548 6.664 1 32.72 90 LEU A O 1
ATOM 713 N N . GLU A 1 91 ? 14.25 -3.201 6.703 1 38.81 91 GLU A N 1
ATOM 714 C CA . GLU A 1 91 ? 15.32 -3.857 5.961 1 38.81 91 GLU A CA 1
ATOM 715 C C . GLU A 1 91 ? 14.805 -4.477 4.668 1 38.81 91 GLU A C 1
ATOM 717 O O . GLU A 1 91 ? 13.867 -5.277 4.688 1 38.81 91 GLU A O 1
ATOM 722 N N . THR A 1 92 ? 14.547 -3.832 3.299 1 39.88 92 THR A N 1
ATOM 723 C CA . THR A 1 92 ? 13.367 -3.457 2.533 1 39.88 92 THR A CA 1
ATOM 724 C C . THR A 1 92 ? 12.289 -4.531 2.643 1 39.88 92 THR A C 1
ATOM 726 O O . THR A 1 92 ? 11.172 -4.254 3.076 1 39.88 92 THR A O 1
ATOM 729 N N . THR A 1 93 ? 12.055 -5.605 1.754 1 43.59 93 THR A N 1
ATOM 730 C CA . THR A 1 93 ? 11.141 -6.602 1.204 1 43.59 93 THR A CA 1
ATOM 731 C C . THR A 1 93 ? 10.789 -7.648 2.256 1 43.59 93 THR A C 1
ATOM 733 O O . THR A 1 93 ? 10.203 -8.688 1.936 1 43.59 93 THR A O 1
ATOM 736 N N . ASN A 1 94 ? 10.891 -7.316 3.539 1 49.88 94 ASN A N 1
ATOM 737 C CA . ASN A 1 94 ? 10.961 -8.469 4.43 1 49.88 94 ASN A CA 1
ATOM 738 C C . ASN A 1 94 ? 9.57 -9.055 4.691 1 49.88 94 ASN A C 1
ATOM 740 O O . ASN A 1 94 ? 9.367 -10.258 4.562 1 49.88 94 ASN A O 1
ATOM 744 N N . GLN A 1 95 ? 8.57 -8.156 5.043 1 58.22 95 GLN A N 1
ATOM 745 C CA . GLN A 1 95 ? 7.336 -8.82 5.457 1 58.22 95 GLN A CA 1
ATOM 746 C C . GLN A 1 95 ? 6.66 -9.516 4.281 1 58.22 95 GLN A C 1
ATOM 748 O O . GLN A 1 95 ? 6.113 -10.609 4.43 1 58.22 95 GLN A O 1
ATOM 753 N N . LEU A 1 96 ? 6.703 -8.836 3.141 1 67.31 96 LEU A N 1
ATOM 754 C CA . LEU A 1 96 ? 6.156 -9.516 1.971 1 67.31 96 LEU A CA 1
ATOM 755 C C . LEU A 1 96 ? 6.875 -10.836 1.724 1 67.31 96 LEU A C 1
ATOM 757 O O . LEU A 1 96 ? 6.238 -11.852 1.433 1 67.31 96 LEU A O 1
ATOM 761 N N . GLN A 1 97 ? 8.133 -10.758 2.01 1 64.38 97 GLN A N 1
ATOM 762 C CA . GLN A 1 97 ? 8.906 -11.984 1.819 1 64.38 97 GLN A CA 1
ATOM 763 C C . GLN A 1 97 ? 8.508 -13.047 2.842 1 64.38 97 GLN A C 1
ATOM 765 O O . GLN A 1 97 ? 8.336 -14.219 2.494 1 64.38 97 GLN A O 1
ATOM 770 N N . ARG A 1 98 ? 8.375 -12.617 4.051 1 65.88 98 ARG A N 1
ATOM 771 C CA . ARG A 1 98 ? 7.969 -13.547 5.105 1 65.88 98 ARG A CA 1
ATOM 772 C C . ARG A 1 98 ? 6.566 -14.078 4.852 1 65.88 98 ARG A C 1
ATOM 774 O O . ARG A 1 98 ? 6.309 -15.273 5.02 1 65.88 98 ARG A O 1
ATOM 781 N N . TYR A 1 99 ? 5.754 -13.195 4.5 1 75.19 99 TYR A N 1
ATOM 782 C CA . TYR A 1 99 ? 4.391 -13.586 4.145 1 75.19 99 TYR A CA 1
ATOM 783 C C . TYR A 1 99 ? 4.395 -14.656 3.057 1 75.19 99 TYR A C 1
ATOM 785 O O . TYR A 1 99 ? 3.697 -15.664 3.17 1 75.19 99 TYR A O 1
ATOM 793 N N . LEU A 1 100 ? 5.211 -14.43 2.066 1 76.62 100 LEU A N 1
ATOM 794 C CA . LEU A 1 100 ? 5.277 -15.375 0.955 1 76.62 100 LEU A CA 1
ATOM 795 C C . LEU A 1 100 ? 5.844 -16.719 1.413 1 76.62 100 LEU A C 1
ATOM 797 O O . LEU A 1 100 ? 5.426 -17.766 0.928 1 76.62 100 LEU A O 1
ATOM 801 N N . GLU A 1 101 ? 6.711 -16.641 2.443 1 70.38 101 GLU A N 1
ATOM 802 C CA . GLU A 1 101 ? 7.379 -17.844 2.926 1 70.38 101 GLU A CA 1
ATOM 803 C C . GLU A 1 101 ? 6.496 -18.594 3.914 1 70.38 101 GLU A C 1
ATOM 805 O O . GLU A 1 101 ? 6.594 -19.828 4.031 1 70.38 101 GLU A O 1
ATOM 810 N N . PHE A 1 102 ? 5.633 -17.922 4.508 1 73.5 102 PHE A N 1
ATOM 811 C CA . PHE A 1 102 ? 4.875 -18.547 5.582 1 73.5 102 PHE A CA 1
ATOM 812 C C . PHE A 1 102 ? 3.459 -18.891 5.125 1 73.5 102 PHE A C 1
ATOM 814 O O . PHE A 1 102 ? 2.629 -19.312 5.922 1 73.5 102 PHE A O 1
ATOM 821 N N . THR A 1 103 ? 3.156 -18.609 4.016 1 82.69 103 THR A N 1
ATOM 822 C CA . THR A 1 103 ? 1.864 -18.984 3.447 1 82.69 103 THR A CA 1
ATOM 823 C C . THR A 1 103 ? 2.041 -20 2.314 1 82.69 103 THR A C 1
ATOM 825 O O . THR A 1 103 ? 3.127 -20.109 1.745 1 82.69 103 THR A O 1
ATOM 828 N N . ASP A 1 104 ? 0.994 -20.75 2.113 1 85.31 104 ASP A N 1
ATOM 829 C CA . ASP A 1 104 ? 0.996 -21.719 1.021 1 85.31 104 ASP A CA 1
ATOM 830 C C . ASP A 1 104 ? 0.415 -21.109 -0.253 1 85.31 104 ASP A C 1
ATOM 832 O O . ASP A 1 104 ? -0.656 -20.5 -0.223 1 85.31 104 ASP A O 1
ATOM 836 N N . LEU A 1 105 ? 1.14 -21.234 -1.244 1 92.69 105 LEU A N 1
ATOM 837 C CA . LEU A 1 105 ? 0.667 -20.781 -2.551 1 92.69 105 LEU A CA 1
ATOM 838 C C . LEU A 1 105 ? -0.028 -21.922 -3.293 1 92.69 105 LEU A C 1
ATOM 840 O O . LEU A 1 105 ? 0.517 -23.031 -3.404 1 92.69 105 LEU A O 1
ATOM 844 N N . HIS A 1 106 ? -1.207 -21.719 -3.809 1 93.44 106 HIS A N 1
ATOM 845 C CA . HIS A 1 106 ? -1.979 -22.703 -4.547 1 93.44 106 HIS A CA 1
ATOM 846 C C . HIS A 1 106 ? -2.352 -22.188 -5.934 1 93.44 106 HIS A C 1
ATOM 848 O O . HIS A 1 106 ? -2.672 -21.016 -6.098 1 93.44 106 HIS A O 1
ATOM 854 N N . VAL A 1 107 ? -2.311 -23.109 -6.852 1 95.19 107 VAL A N 1
ATOM 855 C CA . VAL A 1 107 ? -2.742 -22.781 -8.203 1 95.19 107 VAL A CA 1
ATOM 856 C C . VAL A 1 107 ? -4.25 -22.984 -8.336 1 95.19 107 VAL A C 1
ATOM 858 O O . VAL A 1 107 ? -4.773 -24.047 -7.984 1 95.19 107 VAL A O 1
ATOM 861 N N . HIS A 1 108 ? -4.902 -21.969 -8.75 1 95.44 108 HIS A N 1
ATOM 862 C CA . HIS A 1 108 ? -6.336 -22.047 -9.008 1 95.44 108 HIS A CA 1
ATOM 863 C C . HIS A 1 108 ? -6.621 -22.453 -10.445 1 95.44 108 HIS A C 1
ATOM 865 O O . HIS A 1 108 ? -7.445 -23.344 -10.695 1 95.44 108 HIS A O 1
ATOM 871 N N . LYS A 1 109 ? -5.93 -21.828 -11.344 1 94.81 109 LYS A N 1
ATOM 872 C CA . LYS A 1 109 ? -6.137 -22.062 -12.773 1 94.81 109 LYS A CA 1
ATOM 873 C C . LYS A 1 109 ? -4.949 -21.562 -13.594 1 94.81 109 LYS A C 1
ATOM 875 O O . LYS A 1 109 ? -4.328 -20.562 -13.242 1 94.81 109 LYS A O 1
ATOM 880 N N . ARG A 1 110 ? -4.695 -22.344 -14.664 1 93.81 110 ARG A N 1
ATOM 881 C CA . ARG A 1 110 ? -3.723 -21.875 -15.648 1 93.81 110 ARG A CA 1
ATOM 882 C C . ARG A 1 110 ? -4.422 -21.359 -16.906 1 93.81 110 ARG A C 1
ATOM 884 O O . ARG A 1 110 ? -5.312 -22.016 -17.438 1 93.81 110 ARG A O 1
ATOM 891 N N . VAL A 1 111 ? -4.047 -20.141 -17.266 1 92.31 111 VAL A N 1
ATOM 892 C CA . VAL A 1 111 ? -4.582 -19.531 -18.484 1 92.31 111 VAL A CA 1
ATOM 893 C C . VAL A 1 111 ? -3.463 -19.359 -19.516 1 92.31 111 VAL A C 1
ATOM 895 O O . VAL A 1 111 ? -2.684 -18.406 -19.438 1 92.31 111 VAL A O 1
ATOM 898 N N . MET A 1 112 ? -3.479 -20.188 -20.5 1 87.94 112 MET A N 1
ATOM 899 C CA . MET A 1 112 ? -2.33 -20.266 -21.391 1 87.94 112 MET A CA 1
ATOM 900 C C . MET A 1 112 ? -2.422 -19.219 -22.5 1 87.94 112 MET A C 1
ATOM 902 O O . MET A 1 112 ? -1.404 -18.812 -23.062 1 87.94 112 MET A O 1
ATOM 906 N N . ASP A 1 113 ? -3.617 -18.781 -22.812 1 85 113 ASP A N 1
ATOM 907 C CA . ASP A 1 113 ? -3.789 -17.797 -23.859 1 85 113 ASP A CA 1
ATOM 908 C C . ASP A 1 113 ? -4.398 -16.5 -23.312 1 85 113 ASP A C 1
ATOM 910 O O . ASP A 1 113 ? -5.539 -16.5 -22.844 1 85 113 ASP A O 1
ATOM 914 N N . LEU A 1 114 ? -3.5 -15.539 -23.344 1 84.19 114 LEU A N 1
ATOM 915 C CA . LEU A 1 114 ? -3.99 -14.227 -22.922 1 84.19 114 LEU A CA 1
ATOM 916 C C . LEU A 1 114 ? -4.578 -13.461 -24.094 1 84.19 114 LEU A C 1
ATOM 918 O O . LEU A 1 114 ? -3.955 -13.367 -25.156 1 84.19 114 LEU A O 1
ATOM 922 N N . SER A 1 115 ? -5.844 -13.141 -23.938 1 76.19 115 SER A N 1
ATOM 923 C CA . SER A 1 115 ? -6.469 -12.359 -25 1 76.19 115 SER A CA 1
ATOM 924 C C . SER A 1 115 ? -6.066 -10.891 -24.922 1 76.19 115 SER A C 1
ATOM 926 O O . SER A 1 115 ? -5.98 -10.211 -25.953 1 76.19 115 SER A O 1
ATOM 928 N N . LYS A 1 116 ? -5.883 -10.367 -23.75 1 71.62 116 LYS A N 1
ATOM 929 C CA . LYS A 1 116 ? -5.461 -8.992 -23.531 1 71.62 116 LYS A CA 1
ATOM 930 C C . LYS A 1 116 ? -4.504 -8.898 -22.344 1 71.62 116 LYS A C 1
ATOM 932 O O . LYS A 1 116 ? -4.508 -9.766 -21.453 1 71.62 116 LYS A O 1
ATOM 937 N N . LEU A 1 117 ? -3.645 -7.914 -22.484 1 67.5 117 LEU A N 1
ATOM 938 C CA . LEU A 1 117 ? -2.76 -7.66 -21.359 1 67.5 117 LEU A CA 1
ATOM 939 C C . LEU A 1 117 ? -3.523 -7.012 -20.203 1 67.5 117 LEU A C 1
ATOM 941 O O . LEU A 1 117 ? -4.348 -6.121 -20.422 1 67.5 117 LEU A O 1
ATOM 945 N N . PRO A 1 118 ? -3.287 -7.664 -19.016 1 64.12 118 PRO A N 1
ATOM 946 C CA . PRO A 1 118 ? -4.004 -7.031 -17.906 1 64.12 118 PRO A CA 1
ATOM 947 C C . PRO A 1 118 ? -3.627 -5.562 -17.734 1 64.12 118 PRO A C 1
ATOM 949 O O . PRO A 1 118 ? -2.453 -5.203 -17.844 1 64.12 118 PRO A O 1
ATOM 952 N N . ARG A 1 119 ? -4.625 -4.809 -17.516 1 55.59 119 ARG A N 1
ATOM 953 C CA . ARG A 1 119 ? -4.562 -3.352 -17.453 1 55.59 119 ARG A CA 1
ATOM 954 C C . ARG A 1 119 ? -3.594 -2.895 -16.359 1 55.59 119 ARG A C 1
ATOM 956 O O . ARG A 1 119 ? -2.922 -1.872 -16.516 1 55.59 119 ARG A O 1
ATOM 963 N N . GLU A 1 120 ? -3.572 -3.736 -15.367 1 57.81 120 GLU A N 1
ATOM 964 C CA . GLU A 1 120 ? -2.832 -3.33 -14.172 1 57.81 120 GLU A CA 1
ATOM 965 C C . GLU A 1 120 ? -1.326 -3.471 -14.391 1 57.81 120 GLU A C 1
ATOM 967 O O . GLU A 1 120 ? -0.532 -2.957 -13.594 1 57.81 120 GLU A O 1
ATOM 972 N N . THR A 1 121 ? -1.064 -4.172 -15.594 1 61.16 121 THR A N 1
ATOM 973 C CA . THR A 1 121 ? 0.318 -4.633 -15.656 1 61.16 121 THR A CA 1
ATOM 974 C C . THR A 1 121 ? 1.05 -4 -16.828 1 61.16 121 THR A C 1
ATOM 976 O O . THR A 1 121 ? 0.425 -3.609 -17.828 1 61.16 121 THR A O 1
ATOM 979 N N . ALA A 1 122 ? 2.277 -3.674 -16.531 1 64.25 122 ALA A N 1
ATOM 980 C CA . ALA A 1 122 ? 3.199 -3.215 -17.562 1 64.25 122 ALA A CA 1
ATOM 981 C C . ALA A 1 122 ? 3.805 -4.395 -18.328 1 64.25 122 ALA A C 1
ATOM 983 O O . ALA A 1 122 ? 5.027 -4.535 -18.391 1 64.25 122 ALA A O 1
ATOM 984 N N . LEU A 1 123 ? 2.908 -5.285 -18.781 1 72.94 123 LEU A N 1
ATOM 985 C CA . LEU A 1 123 ? 3.518 -6.371 -19.547 1 72.94 123 LEU A CA 1
ATOM 986 C C . LEU A 1 123 ? 4.082 -5.859 -20.859 1 72.94 123 LEU A C 1
ATOM 988 O O . LEU A 1 123 ? 3.531 -4.93 -21.453 1 72.94 123 LEU A O 1
ATOM 992 N N . ASP A 1 124 ? 5.227 -6.277 -21.109 1 74.31 124 ASP A N 1
ATOM 993 C CA . ASP A 1 124 ? 5.824 -5.848 -22.375 1 74.31 124 ASP A CA 1
ATOM 994 C C . ASP A 1 124 ? 5.629 -6.906 -23.453 1 74.31 124 ASP A C 1
ATOM 996 O O . ASP A 1 124 ? 5.379 -8.07 -23.156 1 74.31 124 ASP A O 1
ATOM 1000 N N . GLY A 1 125 ? 5.543 -6.383 -24.766 1 77.06 125 GLY A N 1
ATOM 1001 C CA . GLY A 1 125 ? 5.508 -7.285 -25.891 1 77.06 125 GLY A CA 1
ATOM 1002 C C . GLY A 1 125 ? 4.105 -7.758 -26.234 1 77.06 125 GLY A C 1
ATOM 1003 O O . GLY A 1 125 ? 3.129 -7.043 -26 1 77.06 125 GLY A O 1
ATOM 1004 N N . ASP A 1 126 ? 4.02 -8.969 -26.891 1 82.44 126 ASP A N 1
ATOM 1005 C CA . ASP A 1 126 ? 2.766 -9.555 -27.359 1 82.44 126 ASP A CA 1
ATOM 1006 C C . ASP A 1 126 ? 2.109 -10.391 -26.266 1 82.44 126 ASP A C 1
ATOM 1008 O O . ASP A 1 126 ? 2.773 -11.195 -25.609 1 82.44 126 ASP A O 1
ATOM 1012 N N . PRO A 1 127 ? 0.828 -10.109 -26.125 1 83.62 127 PRO A N 1
ATOM 1013 C CA . PRO A 1 127 ? 0.119 -10.938 -25.141 1 83.62 127 PRO A CA 1
ATOM 1014 C C . PRO A 1 127 ? 0.321 -12.43 -25.375 1 83.62 127 PRO A C 1
ATOM 1016 O O . PRO A 1 127 ? 0.299 -13.219 -24.422 1 83.62 127 PRO A O 1
ATOM 1019 N N . ALA A 1 128 ? 0.528 -12.836 -26.578 1 85.56 128 ALA A N 1
ATOM 1020 C CA . ALA A 1 128 ? 0.686 -14.25 -26.938 1 85.56 128 ALA A CA 1
ATOM 1021 C C . ALA A 1 128 ? 1.979 -14.82 -26.359 1 85.56 128 ALA A C 1
ATOM 1023 O O . ALA A 1 128 ? 2.152 -16.031 -26.297 1 85.56 128 ALA A O 1
ATOM 1024 N N . ASP A 1 129 ? 2.814 -13.953 -25.891 1 89.12 129 ASP A N 1
ATOM 1025 C CA . ASP A 1 129 ? 4.094 -14.391 -25.344 1 89.12 129 ASP A CA 1
ATOM 1026 C C . ASP A 1 129 ? 3.973 -14.703 -23.844 1 89.12 129 ASP A C 1
ATOM 1028 O O . ASP A 1 129 ? 4.926 -15.188 -23.234 1 89.12 129 ASP A O 1
ATOM 1032 N N . TRP A 1 130 ? 2.832 -14.469 -23.375 1 92.56 130 TRP A N 1
ATOM 1033 C CA . TRP A 1 130 ? 2.641 -14.602 -21.938 1 92.56 130 TRP A CA 1
ATOM 1034 C C . TRP A 1 130 ? 1.551 -15.625 -21.625 1 92.56 130 TRP A C 1
ATOM 1036 O O . TRP A 1 130 ? 0.679 -15.883 -22.453 1 92.56 130 TRP A O 1
ATOM 1046 N N . PHE A 1 131 ? 1.619 -16.234 -20.453 1 93.12 131 PHE A N 1
ATOM 1047 C CA . PHE A 1 131 ? 0.508 -16.984 -19.859 1 93.12 131 PHE A CA 1
ATOM 1048 C C . PHE A 1 131 ? 0.302 -16.578 -18.406 1 93.12 131 PHE A C 1
ATOM 1050 O O . PHE A 1 131 ? 1.146 -15.906 -17.812 1 93.12 131 PHE A O 1
ATOM 1057 N N . LYS A 1 132 ? -0.861 -16.922 -17.953 1 94.56 132 LYS A N 1
ATOM 1058 C CA . LYS A 1 132 ? -1.245 -16.516 -16.594 1 94.56 132 LYS A CA 1
ATOM 1059 C C . LYS A 1 132 ? -1.519 -17.719 -15.719 1 94.56 132 LYS A C 1
ATOM 1061 O O . LYS A 1 132 ? -2.129 -18.703 -16.156 1 94.56 132 LYS A O 1
ATOM 1066 N N . VAL A 1 133 ? -0.995 -17.672 -14.547 1 95.25 133 VAL A N 1
ATOM 1067 C CA . VAL A 1 133 ? -1.37 -18.609 -13.508 1 95.25 133 VAL A CA 1
ATOM 1068 C C . VAL A 1 133 ? -2.133 -17.891 -12.398 1 95.25 133 VAL A C 1
ATOM 1070 O O . VAL A 1 133 ? -1.586 -17.016 -11.734 1 95.25 133 VAL A O 1
ATOM 1073 N N . GLU A 1 134 ? -3.381 -18.234 -12.266 1 95.62 134 GLU A N 1
ATOM 1074 C CA . GLU A 1 134 ? -4.184 -17.719 -11.156 1 95.62 134 GLU A CA 1
ATOM 1075 C C . GLU A 1 134 ? -3.908 -18.484 -9.867 1 95.62 134 GLU A C 1
ATOM 1077 O O . GLU A 1 134 ? -4.02 -19.719 -9.836 1 95.62 134 GLU A O 1
ATOM 1082 N N . THR A 1 135 ? -3.529 -17.672 -8.852 1 95.94 135 THR A N 1
ATOM 1083 C CA . THR A 1 135 ? -3.121 -18.344 -7.617 1 95.94 135 THR A CA 1
ATOM 1084 C C . THR A 1 135 ? -3.77 -17.688 -6.402 1 95.94 135 THR A C 1
ATOM 1086 O O . THR A 1 135 ? -4.375 -16.609 -6.523 1 95.94 135 THR A O 1
ATOM 1089 N N . TYR A 1 136 ? -3.748 -18.391 -5.312 1 94.56 136 TYR A N 1
ATOM 1090 C CA . TYR A 1 136 ? -4.172 -17.859 -4.027 1 94.56 136 TYR A CA 1
ATOM 1091 C C . TYR A 1 136 ? -3.324 -18.422 -2.893 1 94.56 136 TYR A C 1
ATOM 1093 O O . TYR A 1 136 ? -2.639 -19.438 -3.068 1 94.56 136 TYR A O 1
ATOM 1101 N N . ARG A 1 137 ? -3.303 -17.688 -1.802 1 91.25 137 ARG A N 1
ATOM 1102 C CA . ARG A 1 137 ? -2.518 -18.141 -0.66 1 91.25 137 ARG A CA 1
ATOM 1103 C C . ARG A 1 137 ? -3.414 -18.453 0.532 1 91.25 137 ARG A C 1
ATOM 1105 O O . ARG A 1 137 ? -4.484 -17.859 0.683 1 91.25 137 ARG A O 1
ATOM 1112 N N . CYS A 1 138 ? -2.916 -19.422 1.284 1 86.44 138 CYS A N 1
ATOM 1113 C CA . CYS A 1 138 ? -3.562 -19.828 2.527 1 86.44 138 CYS A CA 1
ATOM 1114 C C . CYS A 1 138 ? -2.561 -19.859 3.676 1 86.44 138 CYS A C 1
ATOM 1116 O O . CYS A 1 138 ? -1.359 -20.016 3.451 1 86.44 138 CYS A O 1
ATOM 1118 N N . VAL A 1 139 ? -3.135 -19.641 4.863 1 75.25 139 VAL A N 1
ATOM 1119 C CA . VAL A 1 139 ? -2.324 -19.969 6.031 1 75.25 139 VAL A CA 1
ATOM 1120 C C . VAL A 1 139 ? -2.129 -21.484 6.117 1 75.25 139 VAL A C 1
ATOM 1122 O O . VAL A 1 139 ? -3.076 -22.25 5.926 1 75.25 139 VAL A O 1
ATOM 1125 N N . PRO A 1 140 ? -0.875 -21.844 6.383 1 72.62 140 PRO A N 1
ATOM 1126 C CA . PRO A 1 140 ? -0.64 -23.281 6.445 1 72.62 140 PRO A CA 1
ATOM 1127 C C . PRO A 1 140 ? -1.603 -24 7.395 1 72.62 140 PRO A C 1
ATOM 1129 O O . PRO A 1 140 ? -1.837 -23.531 8.508 1 72.62 140 PRO A O 1
ATOM 1132 N N . GLY A 1 141 ? -2.174 -25.031 6.918 1 71.75 141 GLY A N 1
ATOM 1133 C CA . GLY A 1 141 ? -3.09 -25.812 7.727 1 71.75 141 GLY A CA 1
ATOM 1134 C C . GLY A 1 141 ? -4.535 -25.375 7.586 1 71.75 141 GLY A C 1
ATOM 1135 O O . GLY A 1 141 ? -5.438 -26 8.148 1 71.75 141 GLY A O 1
ATOM 1136 N N . THR A 1 142 ? -4.684 -24.281 6.914 1 76.88 142 THR A N 1
ATOM 1137 C CA . THR A 1 142 ? -6.043 -23.812 6.668 1 76.88 142 THR A CA 1
ATOM 1138 C C . THR A 1 142 ? -6.359 -23.828 5.176 1 76.88 142 THR A C 1
ATOM 1140 O O . THR A 1 142 ? -5.449 -23.891 4.344 1 76.88 142 THR A O 1
ATOM 1143 N N . LYS A 1 143 ? -7.684 -23.891 4.953 1 82.69 143 LYS A N 1
ATOM 1144 C CA . LYS A 1 143 ? -8.109 -23.891 3.555 1 82.69 143 LYS A CA 1
ATOM 1145 C C . LYS A 1 143 ? -8.617 -22.516 3.137 1 82.69 143 LYS A C 1
ATOM 1147 O O . LYS A 1 143 ? -8.938 -22.297 1.966 1 82.69 143 LYS A O 1
ATOM 1152 N N . ARG A 1 144 ? -8.594 -21.656 4.07 1 83.44 144 ARG A N 1
ATOM 1153 C CA . ARG A 1 144 ? -9.125 -20.328 3.771 1 83.44 144 ARG A CA 1
ATOM 1154 C C . ARG A 1 144 ? -8.117 -19.5 2.979 1 83.44 144 ARG A C 1
ATOM 1156 O O . ARG A 1 144 ? -6.984 -19.297 3.424 1 83.44 144 ARG A O 1
ATOM 1163 N N . ALA A 1 145 ? -8.594 -19.031 1.848 1 91.38 145 ALA A N 1
ATOM 1164 C CA . ALA A 1 145 ? -7.75 -18.172 1.031 1 91.38 145 ALA A CA 1
ATOM 1165 C C . ALA A 1 145 ? -7.633 -16.781 1.648 1 91.38 145 ALA A C 1
ATOM 1167 O O . ALA A 1 145 ? -8.641 -16.188 2.059 1 91.38 145 ALA A O 1
ATOM 1168 N N . ILE A 1 146 ? -6.414 -16.203 1.688 1 86.81 146 ILE A N 1
ATOM 1169 C CA . ILE A 1 146 ? -6.203 -14.93 2.355 1 86.81 146 ILE A CA 1
ATOM 1170 C C . ILE A 1 146 ? -5.758 -13.883 1.338 1 86.81 146 ILE A C 1
ATOM 1172 O O . ILE A 1 146 ? -5.754 -12.688 1.631 1 86.81 146 ILE A O 1
ATOM 1176 N N . SER A 1 147 ? -5.438 -14.312 0.16 1 93.62 147 SER A N 1
ATOM 1177 C CA . SER A 1 147 ? -5.062 -13.391 -0.904 1 93.62 147 SER A CA 1
ATOM 1178 C C . SER A 1 147 ? -5.152 -14.055 -2.273 1 93.62 147 SER A C 1
ATOM 1180 O O . SER A 1 147 ? -5.258 -15.273 -2.369 1 93.62 147 SER A O 1
ATOM 1182 N N . TRP A 1 148 ? -5.207 -13.258 -3.24 1 95.25 148 TRP A N 1
ATOM 1183 C CA . TRP A 1 148 ? -5.215 -13.695 -4.633 1 95.25 148 TRP A CA 1
ATOM 1184 C C . TRP A 1 148 ? -4.066 -13.055 -5.41 1 95.25 148 TRP A C 1
ATOM 1186 O O . TRP A 1 148 ? -3.775 -11.875 -5.238 1 95.25 148 TRP A O 1
ATOM 1196 N N . THR A 1 149 ? -3.4 -13.828 -6.23 1 94.69 149 THR A N 1
ATOM 1197 C CA . THR A 1 149 ? -2.344 -13.297 -7.082 1 94.69 149 THR A CA 1
ATOM 1198 C C . THR A 1 149 ? -2.443 -13.883 -8.492 1 94.69 149 THR A C 1
ATOM 1200 O O . THR A 1 149 ? -2.438 -15.102 -8.664 1 94.69 149 THR A O 1
ATOM 1203 N N . ASP A 1 150 ? -2.562 -13.039 -9.453 1 94.5 150 ASP A N 1
ATOM 1204 C CA . ASP A 1 150 ? -2.334 -13.406 -10.844 1 94.5 150 ASP A CA 1
ATOM 1205 C C . ASP A 1 150 ? -0.853 -13.305 -11.211 1 94.5 150 ASP A C 1
ATOM 1207 O O . ASP A 1 150 ? -0.268 -12.219 -11.133 1 94.5 150 ASP A O 1
ATOM 1211 N N . ILE A 1 151 ? -0.325 -14.43 -11.578 1 94.12 151 ILE A N 1
ATOM 1212 C CA . ILE A 1 151 ? 1.086 -14.461 -11.945 1 94.12 151 ILE A CA 1
ATOM 1213 C C . ILE A 1 151 ? 1.221 -14.602 -13.461 1 94.12 151 ILE A C 1
ATOM 1215 O O . ILE A 1 151 ? 0.755 -15.578 -14.047 1 94.12 151 ILE A O 1
ATOM 1219 N N . TYR A 1 152 ? 1.866 -13.664 -14.047 1 93.88 152 TYR A N 1
ATOM 1220 C CA . TYR A 1 152 ? 2.133 -13.695 -15.484 1 93.88 152 TYR A CA 1
ATOM 1221 C C . TYR A 1 152 ? 3.578 -14.086 -15.758 1 93.88 152 TYR A C 1
ATOM 1223 O O . TYR A 1 152 ? 4.508 -13.484 -15.227 1 93.88 152 TYR A O 1
ATOM 1231 N N . LEU A 1 153 ? 3.686 -15.094 -16.641 1 93.62 153 LEU A N 1
ATOM 1232 C CA . LEU A 1 153 ? 4.996 -15.602 -17.031 1 93.62 153 LEU A CA 1
ATOM 1233 C C . LEU A 1 153 ? 5.125 -15.664 -18.547 1 93.62 153 LEU A C 1
ATOM 1235 O O . LEU A 1 153 ? 4.129 -15.836 -19.25 1 93.62 153 LEU A O 1
ATOM 1239 N N . ARG A 1 154 ? 6.344 -15.469 -18.938 1 91.5 154 ARG A N 1
ATOM 1240 C CA . ARG A 1 154 ? 6.594 -15.711 -20.359 1 91.5 154 ARG A CA 1
ATOM 1241 C C . ARG A 1 154 ? 6.379 -17.188 -20.703 1 91.5 154 ARG A C 1
ATOM 1243 O O . ARG A 1 154 ? 6.684 -18.062 -19.891 1 91.5 154 ARG A O 1
ATOM 1250 N N . LYS A 1 155 ? 5.992 -17.438 -21.922 1 92.44 155 LYS A N 1
ATOM 1251 C CA . LYS A 1 155 ? 5.695 -18.797 -22.359 1 92.44 155 LYS A CA 1
ATOM 1252 C C . LYS A 1 155 ? 6.938 -19.688 -22.297 1 92.44 155 LYS A C 1
ATOM 1254 O O . LYS A 1 155 ? 6.836 -20.891 -22.078 1 92.44 155 LYS A O 1
ATOM 1259 N N . GLU A 1 156 ? 8.07 -19.109 -22.469 1 92.12 156 GLU A N 1
ATOM 1260 C CA . GLU A 1 156 ? 9.32 -19.859 -22.406 1 92.12 156 GLU A CA 1
ATOM 1261 C C . GLU A 1 156 ? 9.531 -20.453 -21.016 1 92.12 156 GLU A C 1
ATOM 1263 O O . GLU A 1 156 ? 10.359 -21.359 -20.844 1 92.12 156 GLU A O 1
ATOM 1268 N N . TYR A 1 157 ? 8.727 -19.984 -20.016 1 93.75 157 TYR A N 1
ATOM 1269 C CA . TYR A 1 157 ? 8.875 -20.484 -18.656 1 93.75 157 TYR A CA 1
ATOM 1270 C C . TYR A 1 157 ? 7.715 -21.391 -18.266 1 93.75 157 TYR A C 1
ATOM 1272 O O . TYR A 1 157 ? 7.391 -21.531 -17.094 1 93.75 157 TYR A O 1
ATOM 1280 N N . GLU A 1 158 ? 7.086 -21.922 -19.156 1 92.25 158 GLU A N 1
ATOM 1281 C CA . GLU A 1 158 ? 5.902 -22.734 -18.922 1 92.25 158 GLU A CA 1
ATOM 1282 C C . GLU A 1 158 ? 6.203 -23.891 -17.969 1 92.25 158 GLU A C 1
ATOM 1284 O O . GLU A 1 158 ? 5.344 -24.281 -17.188 1 92.25 158 GLU A O 1
ATOM 1289 N N . ALA A 1 159 ? 7.391 -24.422 -18.016 1 89.38 159 ALA A N 1
ATOM 1290 C CA . ALA A 1 159 ? 7.785 -25.547 -17.172 1 89.38 159 ALA A CA 1
ATOM 1291 C C . ALA A 1 159 ? 7.699 -25.156 -15.695 1 89.38 159 ALA A C 1
ATOM 1293 O O . ALA A 1 159 ? 7.441 -26.016 -14.844 1 89.38 159 ALA A O 1
ATOM 1294 N N . VAL A 1 160 ? 7.848 -23.953 -15.398 1 91.06 160 VAL A N 1
ATOM 1295 C CA . VAL A 1 160 ? 7.859 -23.469 -14.023 1 91.06 160 VAL A CA 1
ATOM 1296 C C . VAL A 1 160 ? 6.461 -23.609 -13.414 1 91.06 160 VAL A C 1
ATOM 1298 O O . VAL A 1 160 ? 6.32 -23.781 -12.203 1 91.06 160 VAL A O 1
ATOM 1301 N N . ALA A 1 161 ? 5.484 -23.484 -14.258 1 88.94 161 ALA A N 1
ATOM 1302 C CA . ALA A 1 161 ? 4.102 -23.531 -13.797 1 88.94 161 ALA A CA 1
ATOM 1303 C C . ALA A 1 161 ? 3.83 -24.828 -13.039 1 88.94 161 ALA A C 1
ATOM 1305 O O . ALA A 1 161 ? 3.033 -24.859 -12.102 1 88.94 161 ALA A O 1
ATOM 1306 N N . ASP A 1 162 ? 4.539 -25.875 -13.367 1 88.81 162 ASP A N 1
ATOM 1307 C CA . ASP A 1 162 ? 4.344 -27.188 -12.75 1 88.81 162 ASP A CA 1
ATOM 1308 C C . ASP A 1 162 ? 4.895 -27.203 -11.32 1 88.81 162 ASP A C 1
ATOM 1310 O O . ASP A 1 162 ? 4.523 -28.078 -10.523 1 88.81 162 ASP A O 1
ATOM 1314 N N . PHE A 1 163 ? 5.68 -26.297 -11.102 1 88.81 163 PHE A N 1
ATOM 1315 C CA . PHE A 1 163 ? 6.344 -26.297 -9.805 1 88.81 163 PHE A CA 1
ATOM 1316 C C . PHE A 1 163 ? 5.738 -25.25 -8.883 1 88.81 163 PHE A C 1
ATOM 1318 O O . PHE A 1 163 ? 6.145 -25.109 -7.727 1 88.81 163 PHE A O 1
ATOM 1325 N N . ILE A 1 164 ? 4.711 -24.594 -9.523 1 86.25 164 ILE A N 1
ATOM 1326 C CA . ILE A 1 164 ? 4.074 -23.562 -8.719 1 86.25 164 ILE A CA 1
ATOM 1327 C C . ILE A 1 164 ? 3.307 -24.203 -7.562 1 86.25 164 ILE A C 1
ATOM 1329 O O . ILE A 1 164 ? 2.604 -25.203 -7.754 1 86.25 164 ILE A O 1
ATOM 1333 N N . SER A 1 165 ? 3.479 -24.141 -6.32 1 82.75 165 SER A N 1
ATOM 1334 C CA . SER A 1 165 ? 2.848 -24.641 -5.102 1 82.75 165 SER A CA 1
ATOM 1335 C C . SER A 1 165 ? 3.697 -25.719 -4.441 1 82.75 165 SER A C 1
ATOM 1337 O O . SER A 1 165 ? 3.273 -26.328 -3.463 1 82.75 165 SER A O 1
ATOM 1339 N N . SER A 1 166 ? 4.758 -26.047 -5.176 1 76.69 166 SER A N 1
ATOM 1340 C CA . SER A 1 166 ? 5.598 -27.109 -4.641 1 76.69 166 SER A CA 1
ATOM 1341 C C . SER A 1 166 ? 6.406 -26.625 -3.439 1 76.69 166 SER A C 1
ATOM 1343 O O . SER A 1 166 ? 6.828 -27.438 -2.607 1 76.69 166 SER A O 1
ATOM 1345 N N . LYS A 1 167 ? 6.746 -25.391 -3.379 1 70.25 167 LYS A N 1
ATOM 1346 C CA . LYS A 1 167 ? 7.527 -24.812 -2.297 1 70.25 167 LYS A CA 1
ATOM 1347 C C . LYS A 1 167 ? 6.926 -23.484 -1.845 1 70.25 167 LYS A C 1
ATOM 1349 O O . LYS A 1 167 ? 6.27 -22.781 -2.629 1 70.25 167 LYS A O 1
ATOM 1354 N N . PRO A 1 168 ? 7.191 -23.219 -0.559 1 72.19 168 PRO A N 1
ATOM 1355 C CA . PRO A 1 168 ? 6.777 -21.891 -0.103 1 72.19 168 PRO A CA 1
ATOM 1356 C C . PRO A 1 168 ? 7.527 -20.766 -0.812 1 72.19 168 PRO A C 1
ATOM 1358 O O . PRO A 1 168 ? 8.617 -20.984 -1.351 1 72.19 168 PRO A O 1
ATOM 1361 N N . GLY A 1 169 ? 6.836 -19.641 -0.895 1 75.88 169 GLY A N 1
ATOM 1362 C CA . GLY A 1 169 ? 7.5 -18.484 -1.47 1 75.88 169 GLY A CA 1
ATOM 1363 C C . GLY A 1 169 ? 6.852 -18 -2.754 1 75.88 169 GLY A C 1
ATOM 1364 O O . GLY A 1 169 ? 5.68 -18.297 -3.01 1 75.88 169 GLY A O 1
ATOM 1365 N N . GLY A 1 170 ? 7.645 -17.234 -3.484 1 81.25 170 GLY A N 1
ATOM 1366 C CA . GLY A 1 170 ? 7.207 -16.688 -4.762 1 81.25 170 GLY A CA 1
ATOM 1367 C C . GLY A 1 170 ? 7.656 -17.531 -5.949 1 81.25 170 GLY A C 1
ATOM 1368 O O . GLY A 1 170 ? 8.25 -18.594 -5.773 1 81.25 170 GLY A O 1
ATOM 1369 N N . VAL A 1 171 ? 7.312 -17.141 -7.078 1 86.38 171 VAL A N 1
ATOM 1370 C CA . VAL A 1 171 ? 7.551 -17.891 -8.305 1 86.38 171 VAL A CA 1
ATOM 1371 C C . VAL A 1 171 ? 8.953 -17.594 -8.828 1 86.38 171 VAL A C 1
ATOM 1373 O O . VAL A 1 171 ? 9.586 -18.453 -9.453 1 86.38 171 VAL A O 1
ATOM 1376 N N . TYR A 1 172 ? 9.445 -16.422 -8.516 1 84.25 172 TYR A N 1
ATOM 1377 C CA . TYR A 1 172 ? 10.695 -16.016 -9.156 1 84.25 172 TYR A CA 1
ATOM 1378 C C . TYR A 1 172 ? 11.836 -16.953 -8.75 1 84.25 172 TYR A C 1
ATOM 1380 O O . TYR A 1 172 ? 12.734 -17.219 -9.555 1 84.25 172 TYR A O 1
ATOM 1388 N N . PRO A 1 173 ? 11.953 -17.484 -7.543 1 79.44 173 PRO A N 1
ATOM 1389 C CA . PRO A 1 173 ? 13.016 -18.453 -7.25 1 79.44 173 PRO A CA 1
ATOM 1390 C C . PRO A 1 173 ? 12.961 -19.688 -8.148 1 79.44 173 PRO A C 1
ATOM 1392 O O . PRO A 1 173 ? 13.992 -20.297 -8.438 1 79.44 173 PRO A O 1
ATOM 1395 N N . LEU A 1 174 ? 11.828 -20.078 -8.531 1 85.25 174 LEU A N 1
ATOM 1396 C CA . LEU A 1 174 ? 11.664 -21.219 -9.43 1 85.25 174 LEU A CA 1
ATOM 1397 C C . LEU A 1 174 ? 12.242 -20.922 -10.805 1 85.25 174 LEU A C 1
ATOM 1399 O O . LEU A 1 174 ? 12.789 -21.812 -11.461 1 85.25 174 LEU A O 1
ATOM 1403 N N . LEU A 1 175 ? 12.078 -19.625 -11.266 1 87.62 175 LEU A N 1
ATOM 1404 C CA . LEU A 1 175 ? 12.672 -19.219 -12.531 1 87.62 175 LEU A CA 1
ATOM 1405 C C . LEU A 1 175 ? 14.195 -19.344 -12.484 1 87.62 175 LEU A 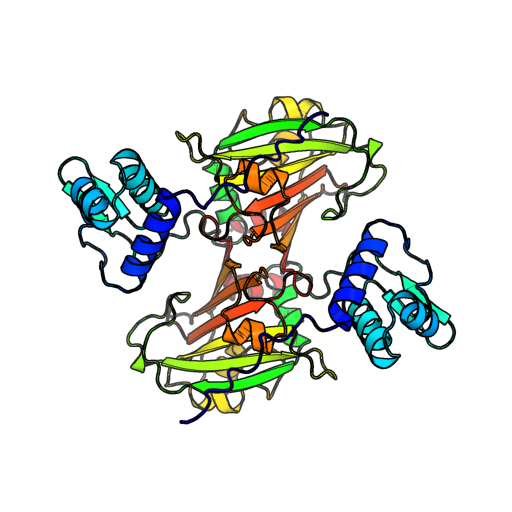C 1
ATOM 1407 O O . LEU A 1 175 ? 14.82 -19.781 -13.453 1 87.62 175 LEU A O 1
ATOM 1411 N N . GLU A 1 176 ? 14.703 -19.016 -11.344 1 78.38 176 GLU A N 1
ATOM 1412 C CA . GLU A 1 176 ? 16.141 -19.125 -11.156 1 78.38 176 GLU A CA 1
ATOM 1413 C C . GLU A 1 176 ? 16.594 -20.578 -11.102 1 78.38 176 GLU A C 1
ATOM 1415 O O . GLU A 1 176 ? 17.578 -20.953 -11.742 1 78.38 176 GLU A O 1
ATOM 1420 N N . GLU A 1 177 ? 15.891 -21.391 -10.461 1 81.31 177 GLU A N 1
ATOM 1421 C CA . GLU A 1 177 ? 16.234 -22.781 -10.234 1 81.31 177 GLU A CA 1
ATOM 1422 C C . GLU A 1 177 ? 16.031 -23.625 -11.492 1 81.31 177 GLU A C 1
ATOM 1424 O O . GLU A 1 177 ? 16.859 -24.469 -11.828 1 81.31 177 GLU A O 1
ATOM 1429 N N . HIS A 1 178 ? 14.984 -23.375 -12.25 1 84.62 178 HIS A N 1
ATOM 1430 C CA . HIS A 1 178 ? 14.586 -24.312 -13.281 1 84.62 178 HIS A CA 1
ATOM 1431 C C . HIS A 1 178 ? 14.789 -23.734 -14.68 1 84.62 178 HIS A C 1
ATOM 1433 O O . HIS A 1 178 ? 14.789 -24.469 -15.664 1 84.62 178 HIS A O 1
ATOM 1439 N N . CYS A 1 179 ? 14.977 -22.422 -14.75 1 89.38 179 CYS A N 1
ATOM 1440 C CA . CYS A 1 179 ? 15.078 -21.828 -16.078 1 89.38 179 CYS A CA 1
ATOM 1441 C C . CYS A 1 179 ? 16.406 -21.094 -16.25 1 89.38 179 CYS A C 1
ATOM 1443 O O . CYS A 1 179 ? 16.688 -20.547 -17.328 1 89.38 179 CYS A O 1
ATOM 1445 N N . GLY A 1 180 ? 17.188 -21.031 -15.203 1 83.31 180 GLY A N 1
ATOM 1446 C CA . GLY A 1 180 ? 18.5 -20.391 -15.273 1 83.31 180 GLY A CA 1
ATOM 1447 C C . GLY A 1 180 ? 18.422 -18.875 -15.305 1 83.31 180 GLY A C 1
ATOM 1448 O O . GLY A 1 180 ? 19.406 -18.219 -15.664 1 83.31 180 GLY A O 1
ATOM 1449 N N . GLU A 1 181 ? 17.312 -18.375 -15.008 1 85.75 181 GLU A N 1
ATOM 1450 C CA . GLU A 1 181 ? 17.172 -16.922 -14.945 1 85.75 181 GLU A CA 1
ATOM 1451 C C . GLU A 1 181 ? 17.688 -16.375 -13.625 1 85.75 181 GLU A C 1
ATOM 1453 O O . GLU A 1 181 ? 17.859 -17.109 -12.656 1 85.75 181 GLU A O 1
ATOM 1458 N N . VAL A 1 182 ? 18.062 -15.07 -13.648 1 80.25 182 VAL A N 1
ATOM 1459 C CA . VAL A 1 182 ? 18.438 -14.344 -12.445 1 80.25 182 VAL A CA 1
ATOM 1460 C C . VAL A 1 182 ? 17.594 -13.07 -12.328 1 80.25 182 VAL A C 1
ATOM 1462 O O . VAL A 1 182 ? 17.547 -12.266 -13.258 1 80.25 182 VAL A O 1
ATOM 1465 N N . VAL A 1 183 ? 16.922 -12.984 -11.211 1 82.62 183 VAL A N 1
ATOM 1466 C CA . VAL A 1 183 ? 16.172 -11.758 -10.969 1 82.62 183 VAL A CA 1
ATOM 1467 C C . VAL A 1 183 ? 17.094 -10.695 -10.367 1 82.62 183 VAL A C 1
ATOM 1469 O O . VAL A 1 183 ? 17.625 -10.883 -9.273 1 82.62 183 VAL A O 1
ATOM 1472 N N . GLU A 1 184 ? 17.234 -9.609 -11.039 1 74.38 184 GLU A N 1
ATOM 1473 C CA . GLU A 1 184 ? 18.125 -8.539 -10.602 1 74.38 184 GLU A CA 1
ATOM 1474 C C . GLU A 1 184 ? 17.328 -7.379 -10 1 74.38 184 GLU A C 1
ATOM 1476 O O . GLU A 1 184 ? 17.797 -6.734 -9.055 1 74.38 184 GLU A O 1
ATOM 1481 N N . ALA A 1 185 ? 16.203 -7.137 -10.578 1 78.94 185 ALA A N 1
ATOM 1482 C CA . ALA A 1 185 ? 15.43 -5.977 -10.156 1 78.94 185 ALA A CA 1
ATOM 1483 C C . ALA A 1 185 ? 13.961 -6.348 -9.938 1 78.94 185 ALA A C 1
ATOM 1485 O O . ALA A 1 185 ? 13.391 -7.113 -10.719 1 78.94 185 ALA A O 1
ATOM 1486 N N . ILE A 1 186 ? 13.422 -5.828 -8.852 1 82.56 186 ILE A N 1
ATOM 1487 C CA . ILE A 1 186 ? 12 -5.957 -8.555 1 82.56 186 ILE A CA 1
ATOM 1488 C C . ILE A 1 186 ? 11.375 -4.574 -8.406 1 82.56 186 ILE A C 1
ATOM 1490 O O . ILE A 1 186 ? 11.859 -3.75 -7.621 1 82.56 186 ILE A O 1
ATOM 1494 N N . GLU A 1 187 ? 10.445 -4.301 -9.227 1 81.94 187 GLU A N 1
ATOM 1495 C CA . GLU A 1 187 ? 9.641 -3.094 -9.062 1 81.94 187 GLU A CA 1
ATOM 1496 C C . GLU A 1 187 ? 8.289 -3.416 -8.43 1 81.94 187 GLU A C 1
ATOM 1498 O O . GLU A 1 187 ? 7.586 -4.324 -8.883 1 81.94 187 GLU A O 1
ATOM 1503 N N . MET A 1 188 ? 8.016 -2.73 -7.406 1 85.94 188 MET A N 1
ATOM 1504 C CA . MET A 1 188 ? 6.777 -2.953 -6.668 1 85.94 188 MET A CA 1
ATOM 1505 C C . MET A 1 188 ? 5.926 -1.688 -6.641 1 85.94 188 MET A C 1
ATOM 1507 O O . MET A 1 188 ? 6.426 -0.604 -6.332 1 85.94 188 MET A O 1
ATOM 1511 N N . GLU A 1 189 ? 4.73 -1.846 -7.031 1 84.56 189 GLU A N 1
ATOM 1512 C CA . GLU A 1 189 ? 3.736 -0.777 -6.949 1 84.56 189 GLU A CA 1
ATOM 1513 C C . GLU A 1 189 ? 2.598 -1.151 -6.008 1 84.56 189 GLU A C 1
ATOM 1515 O O . GLU A 1 189 ? 2.021 -2.236 -6.121 1 84.56 189 GLU A O 1
ATOM 1520 N N . ILE A 1 190 ? 2.297 -0.271 -5.082 1 88.25 190 ILE A N 1
ATOM 1521 C CA . ILE A 1 190 ? 1.22 -0.494 -4.125 1 88.25 190 ILE A CA 1
ATOM 1522 C C . ILE A 1 190 ? 0.162 0.597 -4.273 1 88.25 190 ILE A C 1
ATOM 1524 O O . ILE A 1 190 ? 0.489 1.785 -4.324 1 88.25 190 ILE A O 1
ATOM 1528 N N . SER A 1 191 ? -1.077 0.205 -4.367 1 88.06 191 SER A N 1
ATOM 1529 C CA . SER A 1 191 ? -2.168 1.169 -4.48 1 88.06 191 SER A CA 1
ATOM 1530 C C . SER A 1 191 ? -3.455 0.621 -3.875 1 88.06 191 SER A C 1
ATOM 1532 O O . SER A 1 191 ? -3.553 -0.573 -3.586 1 88.06 191 SER A O 1
ATOM 1534 N N . ALA A 1 192 ? -4.352 1.579 -3.664 1 91.88 192 ALA A N 1
ATOM 1535 C CA . ALA A 1 192 ? -5.699 1.174 -3.271 1 91.88 192 ALA A CA 1
ATOM 1536 C C . ALA A 1 192 ? -6.488 0.651 -4.469 1 91.88 192 ALA A C 1
ATOM 1538 O O . ALA A 1 192 ? -6.344 1.161 -5.582 1 91.88 192 ALA A O 1
ATOM 1539 N N . SER A 1 193 ? -7.281 -0.295 -4.168 1 91.06 193 SER A N 1
ATOM 1540 C CA . SER A 1 193 ? -8.086 -0.892 -5.227 1 91.06 193 SER A CA 1
ATOM 1541 C C . SER A 1 193 ? -9.336 -1.562 -4.66 1 91.06 193 SER A C 1
ATOM 1543 O O . SER A 1 193 ? -9.555 -1.553 -3.445 1 91.06 193 SER A O 1
ATOM 1545 N N . ARG A 1 194 ? -10.164 -1.978 -5.609 1 90.75 194 ARG A N 1
ATOM 1546 C CA . ARG A 1 194 ? -11.188 -2.977 -5.312 1 90.75 194 ARG A CA 1
ATOM 1547 C C . ARG A 1 194 ? -10.773 -4.352 -5.832 1 90.75 194 ARG A C 1
ATOM 1549 O O . ARG A 1 194 ? -9.844 -4.465 -6.633 1 90.75 194 ARG A O 1
ATOM 1556 N N . PHE A 1 195 ? -11.461 -5.328 -5.273 1 92.06 195 PHE A N 1
ATOM 1557 C CA . PHE A 1 195 ? -11.273 -6.652 -5.852 1 92.06 195 PHE A CA 1
ATOM 1558 C C . PHE A 1 195 ? -11.984 -6.762 -7.199 1 92.06 195 PHE A C 1
ATOM 1560 O O . PHE A 1 195 ? -13.094 -6.262 -7.359 1 92.06 195 PHE A O 1
ATOM 1567 N N . PRO A 1 196 ? -11.25 -7.426 -8.203 1 90.25 196 PRO A N 1
ATOM 1568 C CA . PRO A 1 196 ? -12.109 -7.91 -9.281 1 90.25 196 PRO A CA 1
ATOM 1569 C C . PRO A 1 196 ? -13.266 -8.773 -8.773 1 90.25 196 PRO A C 1
ATOM 1571 O O . PRO A 1 196 ? -13.086 -9.555 -7.836 1 90.25 196 PRO A O 1
ATOM 1574 N N . PRO A 1 197 ? -14.438 -8.672 -9.375 1 92.12 197 PRO A N 1
ATOM 1575 C CA . PRO A 1 197 ? -15.625 -9.344 -8.828 1 92.12 197 PRO A CA 1
ATOM 1576 C C . PRO A 1 197 ? -15.391 -10.836 -8.586 1 92.12 197 PRO A C 1
ATOM 1578 O O . PRO A 1 197 ? -15.781 -11.359 -7.535 1 92.12 197 PRO A O 1
ATOM 1581 N N . ARG A 1 198 ? -14.797 -11.539 -9.5 1 92.12 198 ARG A N 1
ATOM 1582 C CA . ARG A 1 198 ? -14.539 -12.969 -9.344 1 92.12 198 ARG A CA 1
ATOM 1583 C C . ARG A 1 198 ? -13.633 -13.227 -8.148 1 92.12 198 ARG A C 1
ATOM 1585 O O . ARG A 1 198 ? -13.82 -14.211 -7.422 1 92.12 198 ARG A O 1
ATOM 1592 N N . VAL A 1 199 ? -12.695 -12.406 -7.945 1 94.5 199 VAL A N 1
ATOM 1593 C CA . VAL A 1 199 ? -11.75 -12.547 -6.844 1 94.5 199 VAL A CA 1
ATOM 1594 C C . VAL A 1 199 ? -12.453 -12.266 -5.516 1 94.5 199 VAL A C 1
ATOM 1596 O O . VAL A 1 199 ? -12.25 -12.977 -4.535 1 94.5 199 VAL A O 1
ATOM 1599 N N . ALA A 1 200 ? -13.234 -11.203 -5.527 1 93.94 200 ALA A N 1
ATOM 1600 C CA . ALA A 1 200 ? -14.008 -10.875 -4.332 1 93.94 200 ALA A CA 1
ATOM 1601 C C . ALA A 1 200 ? -14.836 -12.07 -3.861 1 93.94 200 ALA A C 1
ATOM 1603 O O . ALA A 1 200 ? -14.766 -12.453 -2.693 1 93.94 200 ALA A O 1
ATOM 1604 N N . ARG A 1 201 ? -15.516 -12.625 -4.785 1 92.69 201 ARG A N 1
ATOM 1605 C CA . ARG A 1 201 ? -16.359 -13.781 -4.469 1 92.69 201 ARG A CA 1
ATOM 1606 C C . ARG A 1 201 ? -15.516 -14.938 -3.943 1 92.69 201 ARG A C 1
ATOM 1608 O O . ARG A 1 201 ? -15.867 -15.562 -2.941 1 92.69 201 ARG A O 1
ATOM 1615 N N . PHE A 1 202 ? -14.43 -15.203 -4.602 1 94.62 202 PHE A N 1
ATOM 1616 C CA . PHE A 1 202 ? -13.562 -16.312 -4.223 1 94.62 202 PHE A CA 1
ATOM 1617 C C . PHE A 1 202 ? -13.023 -16.125 -2.811 1 94.62 202 PHE A C 1
ATOM 1619 O O . PHE A 1 202 ? -12.961 -17.078 -2.029 1 94.62 202 PHE A O 1
ATOM 1626 N N . LEU A 1 203 ? -12.656 -14.898 -2.416 1 92.88 203 LEU A N 1
ATOM 1627 C CA . LEU A 1 203 ? -12.07 -14.602 -1.112 1 92.88 203 LEU A CA 1
ATOM 1628 C C . LEU A 1 203 ? -13.156 -14.312 -0.083 1 92.88 203 LEU A C 1
ATOM 1630 O O . LEU A 1 203 ? -12.859 -14.023 1.077 1 92.88 203 LEU A O 1
ATOM 1634 N N . GLU A 1 204 ? -14.398 -14.25 -0.455 1 88.94 204 GLU A N 1
ATOM 1635 C CA . GLU A 1 204 ? -15.562 -14.031 0.399 1 88.94 204 GLU A CA 1
ATOM 1636 C C . GLU A 1 204 ? -15.633 -12.586 0.889 1 88.94 204 GLU A C 1
ATOM 1638 O O . GLU A 1 204 ? -15.836 -12.344 2.078 1 88.94 204 GLU A O 1
ATOM 1643 N N . TYR A 1 205 ? -15.367 -11.742 -0.035 1 89.81 205 TYR A N 1
ATOM 1644 C CA . TYR A 1 205 ? -15.539 -10.312 0.178 1 89.81 205 TYR A CA 1
ATOM 1645 C C . TYR A 1 205 ? -16.594 -9.742 -0.754 1 89.81 205 TYR A C 1
ATOM 1647 O O . TYR A 1 205 ? -17.047 -10.422 -1.686 1 89.81 205 TYR A O 1
ATOM 1655 N N . GLU A 1 206 ? -17.016 -8.477 -0.448 1 86.5 206 GLU A N 1
ATOM 1656 C CA . GLU A 1 206 ? -17.953 -7.766 -1.314 1 86.5 206 GLU A CA 1
ATOM 1657 C C . GLU A 1 206 ? -17.203 -6.941 -2.365 1 86.5 206 GLU A C 1
ATOM 1659 O O . GLU A 1 206 ? -16.047 -6.57 -2.17 1 86.5 206 GLU A O 1
ATOM 1664 N N . ALA A 1 207 ? -17.953 -6.66 -3.406 1 84.38 207 ALA A N 1
ATOM 1665 C CA . ALA A 1 207 ? -17.391 -5.898 -4.516 1 84.38 207 ALA A CA 1
ATOM 1666 C C . ALA A 1 207 ? -16.922 -4.52 -4.055 1 84.38 207 ALA A C 1
ATOM 1668 O O . ALA A 1 207 ? -15.961 -3.969 -4.594 1 84.38 207 ALA A O 1
ATOM 1669 N N . ALA A 1 208 ? -17.547 -4.027 -3.055 1 86.25 208 ALA A N 1
ATOM 1670 C CA . ALA A 1 208 ? -17.25 -2.676 -2.592 1 86.25 208 ALA A CA 1
ATOM 1671 C C . ALA A 1 208 ? -16.109 -2.686 -1.566 1 86.25 208 ALA A C 1
ATOM 1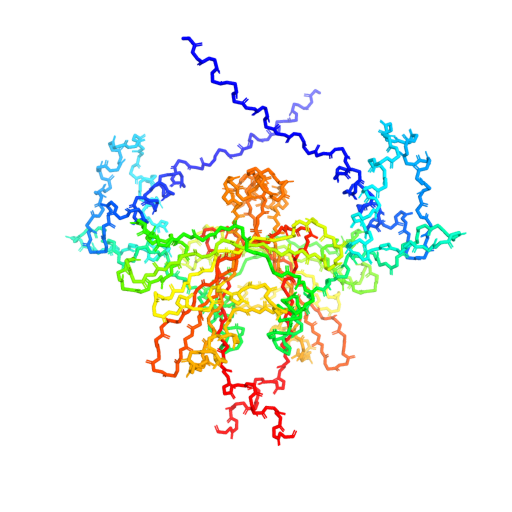673 O O . ALA A 1 208 ? -15.586 -1.631 -1.21 1 86.25 208 ALA A O 1
ATOM 1674 N N . ASP A 1 209 ? -15.719 -3.799 -1.173 1 90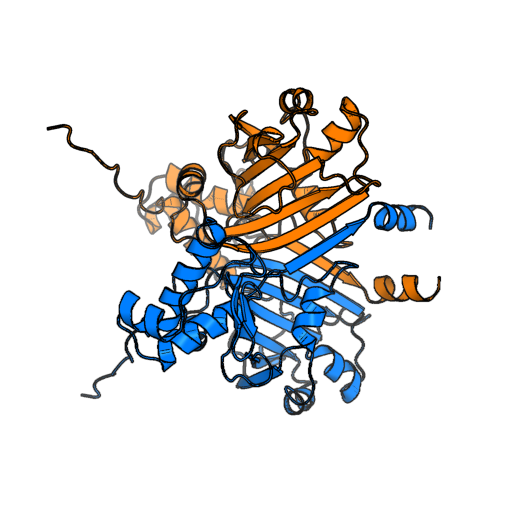.06 209 ASP A N 1
ATOM 1675 C CA . ASP A 1 209 ? -14.656 -3.885 -0.172 1 90.06 209 ASP A CA 1
ATOM 1676 C C . ASP A 1 209 ? -13.32 -3.428 -0.748 1 90.06 209 ASP A C 1
ATOM 1678 O O . ASP A 1 209 ? -13 -3.723 -1.901 1 90.06 209 ASP A O 1
ATOM 1682 N N . PRO A 1 210 ? -12.633 -2.682 0.084 1 93.12 210 PRO A N 1
ATOM 1683 C CA . PRO A 1 210 ? -11.328 -2.238 -0.395 1 93.12 210 PRO A CA 1
ATOM 1684 C C . PRO A 1 210 ? -10.305 -3.373 -0.454 1 93.12 210 PRO A C 1
ATOM 1686 O O . PRO A 1 210 ? -10.414 -4.344 0.3 1 93.12 210 PRO A O 1
ATOM 1689 N N . ALA A 1 211 ? -9.375 -3.238 -1.37 1 93.75 211 ALA A N 1
ATOM 1690 C CA . ALA A 1 211 ? -8.25 -4.156 -1.5 1 93.75 211 ALA A CA 1
ATOM 1691 C C . ALA A 1 211 ? -6.938 -3.393 -1.668 1 93.75 211 ALA A C 1
ATOM 1693 O O . ALA A 1 211 ? -6.922 -2.287 -2.215 1 93.75 211 ALA A O 1
ATOM 1694 N N . LEU A 1 212 ? -5.941 -3.969 -1.105 1 93.44 212 LEU A N 1
ATOM 1695 C CA . LEU A 1 212 ? -4.594 -3.518 -1.429 1 93.44 212 LEU A CA 1
ATOM 1696 C C . LEU A 1 212 ? -4.09 -4.184 -2.705 1 93.44 212 LEU A C 1
ATOM 1698 O O . LEU A 1 212 ? -4.055 -5.414 -2.797 1 93.44 212 LEU A O 1
ATOM 1702 N N . LEU A 1 213 ? -3.789 -3.4 -3.67 1 92.19 213 LEU A N 1
ATOM 1703 C CA . LEU A 1 213 ? -3.225 -3.908 -4.914 1 92.19 213 LEU A CA 1
ATOM 1704 C C . LEU A 1 213 ? -1.708 -3.744 -4.934 1 92.19 213 LEU A C 1
ATOM 1706 O O . LEU A 1 213 ? -1.197 -2.633 -4.77 1 92.19 213 LEU A O 1
ATOM 1710 N N . ILE A 1 214 ? -1.014 -4.844 -5.086 1 90.81 214 ILE A N 1
ATOM 1711 C CA . ILE A 1 214 ? 0.439 -4.824 -5.215 1 90.81 214 ILE A CA 1
ATOM 1712 C C . ILE A 1 214 ? 0.847 -5.469 -6.539 1 90.81 214 ILE A C 1
ATOM 1714 O O . ILE A 1 214 ? 0.536 -6.633 -6.793 1 90.81 214 ILE A O 1
ATOM 1718 N N . ILE A 1 215 ? 1.499 -4.703 -7.32 1 89.62 215 ILE A N 1
ATOM 1719 C CA . ILE A 1 215 ? 2.039 -5.207 -8.578 1 89.62 215 ILE A CA 1
ATOM 1720 C C . ILE A 1 215 ? 3.562 -5.285 -8.492 1 89.62 215 ILE A C 1
ATOM 1722 O O . ILE A 1 215 ? 4.223 -4.297 -8.164 1 89.62 215 ILE A O 1
ATOM 1726 N N . ARG A 1 216 ? 4.047 -6.441 -8.742 1 87.75 216 ARG A N 1
ATOM 1727 C CA . ARG A 1 216 ? 5.492 -6.645 -8.727 1 87.75 216 ARG A CA 1
ATOM 1728 C C . ARG A 1 216 ? 5.992 -7.102 -10.094 1 87.75 216 ARG A C 1
ATOM 1730 O O . ARG A 1 216 ? 5.434 -8.023 -10.688 1 87.75 216 ARG A O 1
ATOM 1737 N N . SER A 1 217 ? 6.961 -6.422 -10.539 1 89.12 217 SER A N 1
ATOM 1738 C CA . SER A 1 217 ? 7.633 -6.762 -11.789 1 89.12 217 SER A CA 1
ATOM 1739 C C . SER A 1 217 ? 9.062 -7.23 -11.547 1 89.12 217 SER A C 1
ATOM 1741 O O . SER A 1 217 ? 9.844 -6.531 -10.898 1 89.12 217 SER A O 1
ATOM 1743 N N . PHE A 1 218 ? 9.367 -8.375 -12.094 1 86.69 218 PHE A N 1
ATOM 1744 C CA . PHE A 1 218 ? 10.672 -8.992 -11.898 1 86.69 218 PHE A CA 1
ATOM 1745 C C . PHE A 1 218 ? 11.477 -8.984 -13.195 1 86.69 218 PHE A C 1
ATOM 1747 O O . PHE A 1 218 ? 11.016 -9.508 -14.219 1 86.69 218 PHE A O 1
ATOM 1754 N N . ARG A 1 219 ? 12.695 -8.414 -13.078 1 88 219 ARG A N 1
ATOM 1755 C CA . ARG A 1 219 ? 13.523 -8.297 -14.273 1 88 219 ARG A CA 1
ATOM 1756 C C . ARG A 1 219 ? 14.898 -8.914 -14.047 1 88 219 ARG A C 1
ATOM 1758 O O . ARG A 1 219 ? 15.414 -8.914 -12.93 1 88 219 ARG A O 1
ATOM 1765 N N . ASN A 1 220 ? 15.406 -9.453 -15.156 1 85.12 220 ASN A N 1
ATOM 1766 C CA . ASN A 1 220 ? 16.781 -9.945 -15.094 1 85.12 220 ASN A CA 1
ATOM 1767 C C . ASN A 1 220 ? 17.781 -8.844 -15.406 1 85.12 220 ASN A C 1
ATOM 1769 O O . ASN A 1 220 ? 17.406 -7.691 -15.625 1 85.12 220 ASN A O 1
ATOM 1773 N N . PRO A 1 221 ? 19.062 -9.148 -15.367 1 75.06 221 PRO A N 1
ATOM 1774 C CA . PRO A 1 221 ? 20.078 -8.102 -15.547 1 75.06 221 PRO A CA 1
ATOM 1775 C C . PRO A 1 221 ? 19.984 -7.422 -16.906 1 75.06 221 PRO A C 1
ATOM 1777 O O . PRO A 1 221 ? 20.359 -6.258 -17.047 1 75.06 221 PRO A O 1
ATOM 1780 N N . SER A 1 222 ? 19.484 -8.023 -17.922 1 85.69 222 SER A N 1
ATOM 1781 C CA . SER A 1 222 ? 19.344 -7.453 -19.25 1 85.69 222 SER A CA 1
ATOM 1782 C C . SER A 1 222 ? 18.109 -6.566 -19.344 1 85.69 222 SER A C 1
ATOM 1784 O O . SER A 1 222 ? 17.891 -5.898 -20.359 1 85.69 222 SER A O 1
ATOM 1786 N N . GLY A 1 223 ? 17.312 -6.637 -18.312 1 85.62 223 GLY A N 1
ATOM 1787 C CA . GLY A 1 223 ? 16.109 -5.828 -18.281 1 85.62 223 GLY A CA 1
ATOM 1788 C C . GLY A 1 223 ? 14.875 -6.582 -18.766 1 85.62 223 GLY A C 1
ATOM 1789 O O . GLY A 1 223 ? 13.773 -6.031 -18.781 1 85.62 223 GLY A O 1
ATOM 1790 N N . LYS A 1 224 ? 15.078 -7.766 -19.109 1 88.69 224 LYS A N 1
ATOM 1791 C CA . LYS A 1 224 ? 13.977 -8.602 -19.562 1 88.69 224 LYS A CA 1
ATOM 1792 C C . LYS A 1 224 ? 12.977 -8.852 -18.438 1 88.69 224 LYS A C 1
ATOM 1794 O O . LYS A 1 224 ? 13.359 -9.242 -17.328 1 88.69 224 LYS A O 1
ATOM 1799 N N . LEU A 1 225 ? 11.711 -8.57 -18.781 1 92 225 LEU A N 1
ATOM 1800 C CA . LEU A 1 225 ? 10.641 -8.844 -17.828 1 92 225 LEU A CA 1
ATOM 1801 C C . LEU A 1 225 ? 10.336 -10.336 -17.766 1 92 225 LEU A C 1
ATOM 1803 O O . LEU A 1 225 ? 9.945 -10.938 -18.766 1 92 225 LEU A O 1
ATOM 1807 N N . LEU A 1 226 ? 10.5 -10.961 -16.562 1 90.81 226 LEU A N 1
ATOM 1808 C CA . LEU A 1 226 ? 10.367 -12.406 -16.406 1 90.81 226 LEU A CA 1
ATOM 1809 C C . LEU A 1 226 ? 8.992 -12.766 -15.859 1 90.81 226 LEU A C 1
ATOM 1811 O O . LEU A 1 226 ? 8.375 -13.734 -16.312 1 90.81 226 LEU A O 1
ATOM 1815 N N . GLU A 1 227 ? 8.562 -12.023 -14.945 1 91.69 227 GLU A N 1
ATOM 1816 C CA . GLU A 1 227 ? 7.363 -12.297 -14.156 1 91.69 227 GLU A CA 1
ATOM 1817 C C . GLU A 1 227 ? 6.672 -11.008 -13.742 1 91.69 227 GLU A C 1
ATOM 1819 O O . GLU A 1 227 ? 7.336 -10.031 -13.383 1 91.69 227 GLU A O 1
ATOM 1824 N N . VAL A 1 228 ? 5.43 -11.008 -13.812 1 91.94 228 VAL A N 1
ATOM 1825 C CA . VAL A 1 228 ? 4.617 -9.977 -13.18 1 91.94 228 VAL A CA 1
ATOM 1826 C C . VAL A 1 228 ? 3.59 -10.625 -12.25 1 91.94 228 VAL A C 1
ATOM 1828 O O . VAL A 1 228 ? 2.867 -11.539 -12.648 1 91.94 228 VAL A O 1
ATOM 1831 N N . ALA A 1 229 ? 3.639 -10.195 -11.047 1 92.31 229 ALA A N 1
ATOM 1832 C CA . ALA A 1 229 ? 2.674 -10.672 -10.062 1 92.31 229 ALA A CA 1
ATOM 1833 C C . ALA A 1 229 ? 1.697 -9.57 -9.664 1 92.31 229 ALA A C 1
ATOM 1835 O O . ALA A 1 229 ? 2.109 -8.5 -9.203 1 92.31 229 ALA A O 1
ATOM 1836 N N . VAL A 1 230 ? 0.441 -9.773 -9.914 1 93.12 230 VAL A N 1
ATOM 1837 C CA . VAL A 1 230 ? -0.625 -8.859 -9.523 1 93.12 230 VAL A CA 1
ATOM 1838 C C . VAL A 1 230 ? -1.396 -9.438 -8.336 1 93.12 230 VAL A C 1
ATOM 1840 O O . VAL A 1 230 ? -2.182 -10.375 -8.5 1 93.12 230 VAL A O 1
ATOM 1843 N N . SER A 1 231 ? -1.256 -8.789 -7.207 1 93.19 231 SER A N 1
ATOM 1844 C CA . SER A 1 231 ? -1.789 -9.359 -5.973 1 93.19 231 SER A CA 1
ATOM 1845 C C . SER A 1 231 ? -2.855 -8.453 -5.363 1 93.19 231 SER A C 1
ATOM 1847 O O . SER A 1 231 ? -2.709 -7.23 -5.352 1 93.19 231 SER A O 1
ATOM 1849 N N . PHE A 1 232 ? -3.869 -9.117 -4.887 1 93.56 232 PHE A N 1
ATOM 1850 C CA . PHE A 1 232 ? -4.922 -8.453 -4.129 1 93.56 232 PHE A CA 1
ATOM 1851 C C . PHE A 1 232 ? -4.957 -8.953 -2.691 1 93.56 232 PHE A C 1
ATOM 1853 O O . PHE A 1 232 ? -5.074 -10.164 -2.455 1 93.56 232 PHE A O 1
ATOM 1860 N N . TYR A 1 233 ? -4.832 -7.996 -1.777 1 91.81 233 TYR A N 1
ATOM 1861 C CA . TYR A 1 233 ? -4.848 -8.32 -0.355 1 91.81 233 TYR A CA 1
ATOM 1862 C C . TYR A 1 233 ? -6.027 -7.66 0.344 1 91.81 233 TYR A C 1
ATOM 1864 O O . TYR A 1 233 ? -6.32 -6.488 0.108 1 91.81 233 TY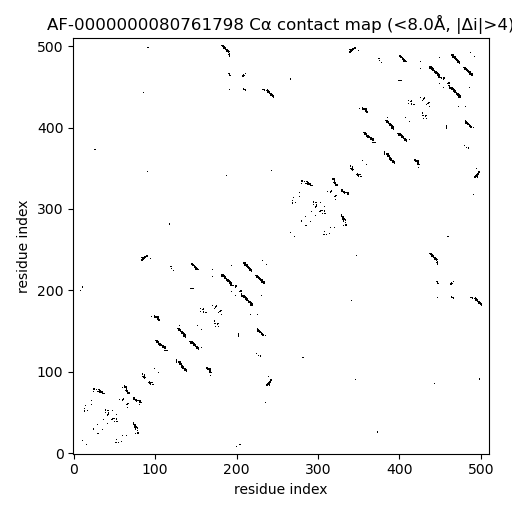R A O 1
ATOM 1872 N N . PRO A 1 234 ? -6.648 -8.43 1.224 1 86.56 234 PRO A N 1
ATOM 1873 C CA . PRO A 1 234 ? -7.754 -7.832 1.984 1 86.56 234 PRO A CA 1
ATOM 1874 C C . PRO A 1 234 ? -7.273 -6.848 3.047 1 86.56 234 PRO A C 1
ATOM 1876 O O . PRO A 1 234 ? -6.145 -6.965 3.537 1 86.56 234 PRO A O 1
ATOM 1879 N N . PRO A 1 235 ? -8.117 -5.824 3.338 1 79.56 235 PRO A N 1
ATOM 1880 C CA . PRO A 1 235 ? -7.73 -4.75 4.262 1 79.56 235 PRO A CA 1
ATOM 1881 C C . PRO A 1 235 ? -7.434 -5.266 5.668 1 79.56 235 PRO A C 1
ATOM 1883 O O . PRO A 1 235 ? -6.598 -4.691 6.371 1 79.56 235 PRO A O 1
ATOM 1886 N N . TYR A 1 236 ? -8.008 -6.207 6.148 1 64.62 236 TYR A N 1
ATOM 1887 C CA . TYR A 1 236 ? -7.855 -6.602 7.543 1 64.62 236 TYR A CA 1
ATOM 1888 C C . TYR A 1 236 ? -6.848 -7.734 7.684 1 64.62 236 TYR A C 1
ATOM 1890 O O . TYR A 1 236 ? -6.379 -8.031 8.789 1 64.62 236 TYR A O 1
ATOM 1898 N N . GLU A 1 237 ? -6.305 -8.188 6.562 1 65.06 237 GLU A N 1
ATOM 1899 C CA . GLU A 1 237 ? -5.484 -9.391 6.652 1 65.06 237 GLU A CA 1
ATOM 1900 C C . GLU A 1 237 ? -4.035 -9.094 6.27 1 65.06 237 GLU A C 1
ATOM 1902 O O . GLU A 1 237 ? -3.131 -9.859 6.605 1 65.06 237 GLU A O 1
ATOM 1907 N N . PHE A 1 238 ? -3.91 -7.984 5.656 1 77.88 238 PHE A N 1
ATOM 1908 C CA . PHE A 1 238 ? -2.561 -7.762 5.152 1 77.88 238 PHE A CA 1
ATOM 1909 C C . PHE A 1 238 ? -2.15 -6.305 5.332 1 77.88 238 PHE A C 1
ATOM 1911 O O . PHE A 1 238 ? -2.939 -5.395 5.07 1 77.88 238 PHE A O 1
ATOM 1918 N N . ARG A 1 239 ? -0.921 -6.16 5.797 1 81.25 239 ARG A N 1
ATOM 1919 C CA . ARG A 1 239 ? -0.223 -4.883 5.848 1 81.25 239 ARG A CA 1
ATOM 1920 C C . ARG A 1 239 ? 1.201 -5.012 5.32 1 81.25 239 ARG A C 1
ATOM 1922 O O . ARG A 1 239 ? 1.892 -5.992 5.617 1 81.25 239 ARG A O 1
ATOM 1929 N N . TYR A 1 240 ? 1.544 -4.059 4.52 1 84.19 240 TYR A N 1
ATOM 1930 C CA . TYR A 1 240 ? 2.934 -3.967 4.086 1 84.19 240 TYR A CA 1
ATOM 1931 C C . TYR A 1 240 ? 3.73 -3.045 5.004 1 84.19 240 TYR A C 1
ATOM 1933 O O . TYR A 1 240 ? 3.396 -1.865 5.148 1 84.19 240 TYR A O 1
ATOM 1941 N N . VAL A 1 241 ? 4.77 -3.594 5.668 1 78.5 241 VAL A N 1
ATOM 1942 C CA . VAL A 1 241 ? 5.539 -2.805 6.625 1 78.5 241 VAL A CA 1
ATOM 1943 C C . VAL A 1 241 ? 6.98 -2.678 6.148 1 78.5 241 VAL A C 1
ATOM 1945 O O . VAL A 1 241 ? 7.602 -3.666 5.75 1 78.5 241 VAL A O 1
ATOM 1948 N N . THR A 1 242 ? 7.453 -1.499 6.117 1 75.25 242 THR A N 1
ATOM 1949 C CA . THR A 1 242 ? 8.852 -1.231 5.809 1 75.25 242 THR A CA 1
ATOM 1950 C C . THR A 1 242 ? 9.469 -0.297 6.848 1 75.25 242 THR A C 1
ATOM 1952 O O . THR A 1 242 ? 8.773 0.531 7.434 1 75.25 242 THR A O 1
ATOM 1955 N N . ARG A 1 243 ? 10.703 -0.571 7.117 1 73.44 243 ARG A N 1
ATOM 1956 C CA . ARG A 1 243 ? 11.461 0.271 8.031 1 73.44 243 ARG A CA 1
ATOM 1957 C C . ARG A 1 243 ? 12.656 0.906 7.332 1 73.44 243 ARG A C 1
ATOM 1959 O O . ARG A 1 243 ? 13.422 0.219 6.652 1 73.44 243 ARG A O 1
ATOM 1966 N N . LEU A 1 244 ? 12.68 2.23 7.492 1 70.19 244 LEU A N 1
ATOM 1967 C CA . LEU A 1 244 ? 13.789 2.988 6.926 1 70.19 244 LEU A CA 1
ATOM 1968 C C . LEU A 1 244 ? 14.648 3.59 8.031 1 70.19 244 LEU A C 1
ATOM 1970 O O . LEU A 1 244 ? 14.133 4.035 9.055 1 70.19 244 LEU A O 1
ATOM 1974 N N . SER A 1 245 ? 15.906 3.424 7.871 1 66.5 245 SER A N 1
ATOM 1975 C CA . SER A 1 245 ? 16.828 4.016 8.828 1 66.5 245 SER A CA 1
ATOM 1976 C C . SER A 1 245 ? 17.781 4.996 8.148 1 66.5 245 SER A C 1
ATOM 1978 O O . SER A 1 245 ? 18.109 4.824 6.973 1 66.5 245 SER A O 1
ATOM 1980 N N . ARG A 1 246 ? 17.984 6.203 8.789 1 58.94 246 ARG A N 1
ATOM 1981 C CA . ARG A 1 246 ? 18.922 7.188 8.266 1 58.94 246 ARG A CA 1
ATOM 1982 C C . ARG A 1 246 ? 20.266 6.543 7.934 1 58.94 246 ARG A C 1
ATOM 1984 O O . ARG A 1 246 ? 20.922 6.938 6.973 1 58.94 246 ARG A O 1
ATOM 1991 N N . ARG A 1 247 ? 20.781 5.688 8.773 1 49.81 247 ARG A N 1
ATOM 1992 C CA . ARG A 1 247 ? 22.047 5.031 8.508 1 49.81 247 ARG A CA 1
ATOM 1993 C C . ARG A 1 247 ? 22.016 4.301 7.168 1 49.81 247 ARG A C 1
ATOM 1995 O O . ARG A 1 247 ? 23.062 4.113 6.531 1 49.81 247 ARG A O 1
ATOM 2002 N N . ASP A 1 248 ? 20.922 3.953 6.805 1 47.34 248 ASP A N 1
ATOM 2003 C CA . ASP A 1 248 ? 20.797 3.252 5.527 1 47.34 248 ASP A CA 1
ATOM 2004 C C . ASP A 1 248 ? 21.016 4.203 4.355 1 47.34 248 ASP A C 1
ATOM 2006 O O . ASP A 1 248 ? 21.484 3.791 3.291 1 47.34 248 ASP A O 1
ATOM 2010 N N . GLY A 1 249 ? 20.547 5.43 4.395 1 41.28 249 GLY A N 1
ATOM 2011 C CA . GLY A 1 249 ? 20.75 6.422 3.354 1 41.28 249 GLY A CA 1
ATOM 2012 C C . GLY A 1 249 ? 22.188 6.918 3.281 1 41.28 249 GLY A C 1
ATOM 2013 O O . GLY A 1 249 ? 22.641 7.371 2.227 1 41.28 249 GLY A O 1
ATOM 2014 N N . GLN A 1 250 ? 22.891 7.191 4.371 1 38.78 250 GLN A N 1
ATOM 2015 C CA . GLN A 1 250 ? 24.266 7.688 4.324 1 38.78 250 GLN A CA 1
ATOM 2016 C C . GLN A 1 250 ? 25.203 6.66 3.695 1 38.78 250 GLN A C 1
ATOM 2018 O O . GLN A 1 250 ? 26.281 7.008 3.227 1 38.78 250 GLN A O 1
ATOM 2023 N N . HIS A 1 251 ? 25.031 5.566 3.756 1 33.06 251 HIS A N 1
ATOM 2024 C CA . HIS A 1 251 ? 26.016 4.664 3.156 1 33.06 251 HIS A CA 1
ATOM 2025 C C . HIS A 1 251 ? 26.062 4.832 1.642 1 33.06 251 HIS A C 1
ATOM 2027 O O . HIS A 1 251 ? 27.062 4.496 1.006 1 33.06 251 HIS A O 1
ATOM 2033 N N . LYS A 1 252 ? 25.125 5.309 1.002 1 34.88 252 LYS A N 1
ATOM 2034 C CA . LYS A 1 252 ? 25.344 5.422 -0.438 1 34.88 252 LYS A CA 1
ATOM 2035 C C . LYS A 1 252 ? 26.078 6.707 -0.782 1 34.88 252 LYS A C 1
ATOM 2037 O O . LYS A 1 252 ? 26.406 6.957 -1.946 1 34.88 252 LYS A O 1
ATOM 2042 N N . THR A 1 253 ? 26.016 7.73 -0.096 1 27.66 253 THR A N 1
ATOM 2043 C CA . THR A 1 253 ? 26.781 8.898 -0.527 1 27.66 253 THR A CA 1
ATOM 2044 C C . THR A 1 253 ? 28.266 8.656 -0.35 1 27.66 253 THR A C 1
ATOM 2046 O O . THR A 1 253 ? 29.094 9.469 -0.778 1 27.66 253 THR A O 1
ATOM 2049 N N . ARG A 1 254 ? 28.688 7.832 0.531 1 28 254 ARG A N 1
ATOM 2050 C CA . ARG A 1 254 ? 30.141 7.797 0.574 1 28 254 ARG A CA 1
ATOM 2051 C C . ARG A 1 254 ? 30.688 6.852 -0.489 1 28 254 ARG A C 1
ATOM 2053 O O . ARG A 1 254 ? 31.906 6.676 -0.598 1 28 254 ARG A O 1
ATOM 2060 N N . SER A 1 255 ? 29.875 6.094 -1.086 1 22.97 255 SER A N 1
ATOM 2061 C CA . SER A 1 255 ? 30.719 5.469 -2.104 1 22.97 255 SER A CA 1
ATOM 2062 C C . SER A 1 255 ? 30.672 6.254 -3.41 1 22.97 255 SER A C 1
ATOM 2064 O O . SER A 1 255 ? 29.625 6.793 -3.787 1 22.97 255 SER A O 1
ATOM 2066 N N . MET B 1 1 ? -39.469 20.266 15.914 1 27.88 1 MET B N 1
ATOM 2067 C CA . MET B 1 1 ? -39.625 19.438 14.719 1 27.88 1 MET B CA 1
ATOM 2068 C C . MET B 1 1 ? -38.406 19.547 13.805 1 27.88 1 MET B C 1
ATOM 2070 O O . MET B 1 1 ? -38.5 20.172 12.742 1 27.88 1 MET B O 1
ATOM 2074 N N . THR B 1 2 ? -37.188 19.734 14.312 1 33.44 2 THR B N 1
ATOM 2075 C CA . THR B 1 2 ? -36 20.172 13.617 1 33.44 2 THR B CA 1
ATOM 2076 C C . THR B 1 2 ? -35.562 19.125 12.586 1 33.44 2 THR B C 1
ATOM 2078 O O . THR B 1 2 ? -35.312 17.984 12.93 1 33.44 2 THR B O 1
ATOM 2081 N N . GLN B 1 3 ? -36.188 19.266 11.375 1 33.34 3 GLN B N 1
ATOM 2082 C CA . GLN B 1 3 ? -36.031 18.422 10.188 1 33.34 3 GLN B CA 1
ATOM 2083 C C . GLN B 1 3 ? -34.562 18.219 9.836 1 33.34 3 GLN B C 1
ATOM 2085 O O . GLN B 1 3 ? -33.812 19.188 9.688 1 33.34 3 GLN B O 1
ATOM 2090 N N . ASN B 1 4 ? -33.969 17.25 10.461 1 33.34 4 ASN B N 1
ATOM 2091 C CA . ASN B 1 4 ? -32.594 16.781 10.352 1 33.34 4 ASN B CA 1
ATOM 2092 C C . ASN B 1 4 ? -32.188 16.516 8.898 1 33.34 4 ASN B C 1
ATOM 2094 O O . ASN B 1 4 ? -32.594 15.516 8.312 1 33.34 4 ASN B O 1
ATOM 2098 N N . ASN B 1 5 ? -32.25 17.578 8.047 1 34.06 5 ASN B N 1
ATOM 2099 C CA . ASN B 1 5 ? -31.969 17.625 6.613 1 34.06 5 ASN B CA 1
ATOM 2100 C C . ASN B 1 5 ? -30.609 17.016 6.281 1 34.06 5 ASN B C 1
ATOM 2102 O O . ASN B 1 5 ? -29.578 17.656 6.5 1 34.06 5 ASN B O 1
ATOM 2106 N N . GLN B 1 6 ? -30.484 15.742 6.562 1 32.97 6 GLN B N 1
ATOM 2107 C CA . GLN B 1 6 ? -29.25 15.023 6.258 1 32.97 6 GLN B CA 1
ATOM 2108 C C . GLN B 1 6 ? -28.859 15.219 4.797 1 32.97 6 GLN B C 1
ATOM 2110 O O . GLN B 1 6 ? -29.656 14.992 3.889 1 32.97 6 GLN B O 1
ATOM 2115 N N . PRO B 1 7 ? -27.938 16.125 4.465 1 35.69 7 PRO B N 1
ATOM 2116 C CA . PRO B 1 7 ? -27.688 16.406 3.051 1 35.69 7 PRO B CA 1
ATOM 2117 C C . PRO B 1 7 ? -27.391 15.156 2.234 1 35.69 7 PRO B C 1
ATOM 2119 O O . PRO B 1 7 ? -26.906 14.164 2.777 1 35.69 7 PRO B O 1
ATOM 2122 N N . PRO B 1 8 ? -28.094 14.875 1.125 1 34.38 8 PRO B N 1
ATOM 2123 C CA . PRO B 1 8 ? -28.047 13.688 0.269 1 34.38 8 PRO B CA 1
ATOM 2124 C C . PRO B 1 8 ? -26.625 13.281 -0.11 1 34.38 8 PRO B C 1
ATOM 2126 O O . PRO B 1 8 ? -25.734 14.125 -0.111 1 34.38 8 PRO B O 1
ATOM 2129 N N . ALA B 1 9 ? -26.266 12.102 0.069 1 35.62 9 ALA B N 1
ATOM 2130 C CA . ALA B 1 9 ? -25 11.445 -0.273 1 35.62 9 ALA B CA 1
ATOM 2131 C C . ALA B 1 9 ? -24.5 11.914 -1.632 1 35.62 9 ALA B C 1
ATOM 2133 O O . ALA B 1 9 ? -25.203 11.82 -2.637 1 35.62 9 ALA B O 1
ATOM 2134 N N . ALA B 1 10 ? -23.609 12.852 -1.778 1 36.38 10 ALA B N 1
ATOM 2135 C CA . ALA B 1 10 ? -23.281 13.57 -3.012 1 36.38 10 ALA B CA 1
ATOM 2136 C C . ALA B 1 10 ? -22.906 12.594 -4.121 1 36.38 10 ALA B C 1
ATOM 2138 O O . ALA B 1 10 ? -22.125 11.672 -3.9 1 36.38 10 ALA B O 1
ATOM 2139 N N . LYS B 1 11 ? -23.578 12.164 -5.168 1 42.09 11 LYS B N 1
ATOM 2140 C CA . LYS B 1 11 ? -23.453 11.5 -6.465 1 42.09 11 LYS B CA 1
ATOM 2141 C C . LYS B 1 11 ? -22.062 11.734 -7.074 1 42.09 11 LYS B C 1
ATOM 2143 O O . LYS B 1 11 ? -21.531 12.844 -7.016 1 42.09 11 LYS B O 1
ATOM 2148 N N . PRO B 1 12 ? -21.266 10.664 -7.324 1 45.03 12 PRO B N 1
ATOM 2149 C CA . PRO B 1 12 ? -20.062 11.062 -8.039 1 45.03 12 PRO B CA 1
ATOM 2150 C C . PRO B 1 12 ? -20.281 12.25 -8.977 1 45.03 12 PRO B C 1
ATOM 2152 O O . PRO B 1 12 ? -21.344 12.352 -9.594 1 45.03 12 PRO B O 1
ATOM 2155 N N . THR B 1 13 ? -19.422 13.172 -8.836 1 61 13 THR B N 1
ATOM 2156 C CA . THR B 1 13 ? -19.688 14.328 -9.68 1 61 13 THR B CA 1
ATOM 2157 C C . THR B 1 13 ? -19.594 13.953 -11.156 1 61 13 THR B C 1
ATOM 2159 O O . THR B 1 13 ? -18.938 12.969 -11.516 1 61 13 THR B O 1
ATOM 2162 N N . LEU B 1 14 ? -20.344 14.281 -11.969 1 69 14 LEU B N 1
ATOM 2163 C CA . LEU B 1 14 ? -20.453 14.047 -13.406 1 69 14 LEU B CA 1
ATOM 2164 C C . LEU B 1 14 ? -19.094 14.086 -14.07 1 69 14 LEU B C 1
ATOM 2166 O O . LEU B 1 14 ? -18.797 13.273 -14.945 1 69 14 LEU B O 1
ATOM 2170 N N . TYR B 1 15 ? -18.172 14.859 -13.5 1 73.62 15 TYR B N 1
ATOM 2171 C CA . TYR B 1 15 ? -16.859 14.984 -14.133 1 73.62 15 TYR B CA 1
ATOM 2172 C C . TYR B 1 15 ? -15.977 13.797 -13.789 1 73.62 15 TYR B C 1
ATOM 2174 O O . TYR B 1 15 ? -15.18 13.352 -14.617 1 73.62 15 TYR B O 1
ATOM 2182 N N . GLN B 1 16 ? -16.125 13.242 -12.711 1 73.69 16 GLN B N 1
ATOM 2183 C CA . GLN B 1 16 ? -15.344 12.062 -12.344 1 73.69 16 GLN B CA 1
ATOM 2184 C C . GLN B 1 16 ? -15.734 10.859 -13.188 1 73.69 16 GLN B C 1
ATOM 2186 O O . GLN B 1 16 ? -14.875 10.102 -13.641 1 73.69 16 GLN B O 1
ATOM 2191 N N . SER B 1 17 ? -16.953 10.695 -13.383 1 76.31 17 SER B N 1
ATOM 2192 C CA . SER B 1 17 ? -17.438 9.594 -14.203 1 76.31 17 SER B CA 1
ATOM 2193 C C . SER B 1 17 ? -16.906 9.695 -15.633 1 76.31 17 SER B C 1
ATOM 2195 O O . SER B 1 17 ? -16.5 8.688 -16.219 1 76.31 17 SER B O 1
ATOM 2197 N N . ILE B 1 18 ? -16.922 10.852 -16.125 1 83.31 18 ILE B N 1
ATOM 2198 C CA . ILE B 1 18 ? -16.422 11.086 -17.469 1 83.31 18 ILE B CA 1
ATOM 2199 C C . ILE B 1 18 ? -14.922 10.812 -17.531 1 83.31 18 ILE B C 1
ATOM 2201 O O . ILE B 1 18 ? -14.438 10.164 -18.453 1 83.31 18 ILE B O 1
ATOM 2205 N N . SER B 1 19 ? -14.25 11.281 -16.516 1 83.12 19 SER B N 1
ATOM 2206 C CA . SER B 1 19 ? -12.812 11.062 -16.453 1 83.12 19 SER B CA 1
ATOM 2207 C C . SER B 1 19 ? -12.477 9.57 -16.422 1 83.12 19 SER B C 1
ATOM 2209 O O . SER B 1 19 ? -11.609 9.102 -17.156 1 83.12 19 SER B O 1
ATOM 2211 N N . ASP B 1 20 ? -13.156 8.906 -15.656 1 74.94 20 ASP B N 1
ATOM 2212 C CA . ASP B 1 20 ? -12.93 7.473 -15.531 1 74.94 20 ASP B CA 1
ATOM 2213 C C . ASP B 1 20 ? -13.195 6.754 -16.844 1 74.94 20 ASP B C 1
ATOM 2215 O O . ASP B 1 20 ? -12.453 5.844 -17.219 1 74.94 20 ASP B O 1
ATOM 2219 N N . HIS B 1 21 ? -14.227 7.148 -17.422 1 80.88 21 HIS B N 1
ATOM 2220 C CA . HIS B 1 21 ? -14.586 6.555 -18.703 1 80.88 21 HIS B CA 1
ATOM 2221 C C . HIS B 1 21 ? -13.516 6.812 -19.75 1 80.88 21 HIS B C 1
ATOM 2223 O O . HIS B 1 21 ? -13.102 5.895 -20.469 1 80.88 21 HIS B O 1
ATOM 2229 N N . LEU B 1 22 ? -13.023 8.031 -19.812 1 86.12 22 LEU B N 1
ATOM 2230 C CA . LEU B 1 22 ? -11.977 8.383 -20.766 1 86.12 22 LEU B CA 1
ATOM 2231 C C . LEU B 1 22 ? -10.68 7.637 -20.453 1 86.12 22 LEU B C 1
ATOM 2233 O O . LEU B 1 22 ? -10 7.168 -21.359 1 86.12 22 LEU B O 1
ATOM 2237 N N . LEU B 1 23 ? -10.445 7.598 -19.203 1 79.62 23 LEU B N 1
ATOM 2238 C CA . LEU B 1 23 ? -9.25 6.867 -18.781 1 79.62 23 LEU B CA 1
ATOM 2239 C C . LEU B 1 23 ? -9.336 5.406 -19.203 1 79.62 23 LEU B C 1
ATOM 2241 O O . LEU B 1 23 ? -8.352 4.832 -19.672 1 79.62 23 LEU B O 1
ATOM 2245 N N . GLU B 1 24 ? -10.414 4.867 -19.078 1 75.38 24 GLU B N 1
ATOM 2246 C CA . GLU B 1 24 ? -10.617 3.482 -19.484 1 75.38 24 GLU B CA 1
ATOM 2247 C C . GLU B 1 24 ? -10.406 3.32 -20.984 1 75.38 24 GLU B C 1
ATOM 2249 O O . GLU B 1 24 ? -9.805 2.342 -21.438 1 75.38 24 GLU B O 1
ATOM 2254 N N . MET B 1 25 ? -10.914 4.25 -21.719 1 80.38 25 MET B N 1
ATOM 2255 C CA . MET B 1 25 ? -10.758 4.211 -23.172 1 80.38 25 MET B CA 1
ATOM 2256 C C . MET B 1 25 ? -9.289 4.32 -23.562 1 80.38 25 MET B C 1
ATOM 2258 O O . MET B 1 25 ? -8.836 3.65 -24.484 1 80.38 25 MET B O 1
ATOM 2262 N N . ILE B 1 26 ? -8.617 5.113 -22.781 1 80.62 26 ILE B N 1
ATOM 2263 C CA . ILE B 1 26 ? -7.191 5.273 -23.016 1 80.62 26 ILE B CA 1
ATOM 2264 C C . ILE B 1 26 ? -6.461 3.975 -22.688 1 80.62 26 ILE B C 1
ATOM 2266 O O . ILE B 1 26 ? -5.652 3.484 -23.469 1 80.62 26 ILE B O 1
ATOM 2270 N N . ARG B 1 27 ? -6.883 3.453 -21.688 1 69.44 27 ARG B N 1
ATOM 2271 C CA . ARG B 1 27 ? -6.258 2.217 -21.219 1 69.44 27 ARG B CA 1
ATOM 2272 C C . ARG B 1 27 ? -6.539 1.069 -22.188 1 69.44 27 ARG B C 1
ATOM 2274 O O . ARG B 1 27 ? -5.684 0.206 -22.406 1 69.44 27 ARG B O 1
ATOM 2281 N N . GLU B 1 28 ? -7.641 1.145 -22.797 1 68.56 28 GLU B N 1
ATOM 2282 C CA . GLU B 1 28 ? -8.078 0.097 -23.719 1 68.56 28 GLU B CA 1
ATOM 2283 C C . GLU B 1 28 ? -7.523 0.323 -25.109 1 68.56 28 GLU B C 1
ATOM 2285 O O . GLU B 1 28 ? -7.73 -0.498 -26.016 1 68.56 28 GLU B O 1
ATOM 2290 N N . GLY B 1 29 ? -6.812 1.368 -25.203 1 74.31 29 GLY B N 1
ATOM 2291 C CA . GLY B 1 29 ? -6.16 1.629 -26.469 1 74.31 29 GLY B CA 1
ATOM 2292 C C . GLY B 1 29 ? -7.062 2.314 -27.484 1 74.31 29 GLY B C 1
ATOM 2293 O O . GLY B 1 29 ? -6.699 2.469 -28.641 1 74.31 29 GLY B O 1
ATOM 2294 N N . GLN B 1 30 ? -8.227 2.617 -27.156 1 81.62 30 GLN B N 1
ATOM 2295 C CA . GLN B 1 30 ? -9.094 3.365 -28.062 1 81.62 30 GLN B CA 1
ATOM 2296 C C . GLN B 1 30 ? -8.484 4.719 -28.406 1 81.62 30 GLN B C 1
ATOM 2298 O O . GLN B 1 30 ? -8.695 5.234 -29.516 1 81.62 30 GLN B O 1
ATOM 2303 N N . PHE B 1 31 ? -7.77 5.281 -27.453 1 85.19 31 PHE B N 1
ATOM 2304 C CA . PHE B 1 31 ? -6.93 6.453 -27.656 1 85.19 31 PHE B CA 1
ATOM 2305 C C . PHE B 1 31 ? -5.465 6.125 -27.375 1 85.19 31 PHE B C 1
ATOM 2307 O O . PHE B 1 31 ? -5.004 6.227 -26.25 1 85.19 31 PHE B O 1
ATOM 2314 N N . PRO B 1 32 ? -4.809 5.629 -28.469 1 77.75 32 PRO B N 1
ATOM 2315 C CA . PRO B 1 32 ? -3.393 5.312 -28.25 1 77.75 32 PRO B CA 1
ATOM 2316 C C . PRO B 1 32 ? -2.553 6.551 -27.953 1 77.75 32 PRO B C 1
ATOM 2318 O O . PRO B 1 32 ? -2.998 7.68 -28.188 1 77.75 32 PRO B O 1
ATOM 2321 N N . VAL B 1 33 ? -1.335 6.305 -27.375 1 77.94 33 VAL B N 1
ATOM 2322 C CA . VAL B 1 33 ? -0.418 7.406 -27.109 1 77.94 33 VAL B CA 1
ATOM 2323 C C . VAL B 1 33 ? -0.196 8.227 -28.375 1 77.94 33 VAL B C 1
ATOM 2325 O O . VAL B 1 33 ? 0.051 7.664 -29.438 1 77.94 33 VAL B O 1
ATOM 2328 N N . GLY B 1 34 ? -0.335 9.461 -28.188 1 84.31 34 GLY B N 1
ATOM 2329 C CA . GLY B 1 34 ? -0.211 10.359 -29.328 1 84.31 34 GLY B CA 1
ATOM 2330 C C . GLY B 1 34 ? -1.549 10.789 -29.906 1 84.31 34 GLY B C 1
ATOM 2331 O O . GLY B 1 34 ? -1.634 11.789 -30.609 1 84.31 34 GLY B O 1
ATOM 2332 N N . ALA B 1 35 ? -2.568 10.102 -29.656 1 87.56 35 ALA B N 1
ATOM 2333 C CA . ALA B 1 35 ? -3.895 10.414 -30.188 1 87.56 35 ALA B CA 1
ATOM 2334 C C . ALA B 1 35 ? -4.48 11.648 -29.5 1 87.56 35 ALA B C 1
ATOM 2336 O O . ALA B 1 35 ? -4.168 11.922 -28.328 1 87.56 35 ALA B O 1
ATOM 2337 N N . LYS B 1 36 ? -5.348 12.297 -30.234 1 90.81 36 LYS B N 1
ATOM 2338 C CA . LYS B 1 36 ? -6.07 13.422 -29.656 1 90.81 36 LYS B CA 1
ATOM 2339 C C . LYS B 1 36 ? -7.387 12.969 -29.031 1 90.81 36 LYS B C 1
ATOM 2341 O O . LYS B 1 36 ? -8.117 12.164 -29.625 1 90.81 36 LYS B O 1
ATOM 2346 N N . LEU B 1 37 ? -7.594 13.461 -27.859 1 90.38 37 LEU B N 1
ATOM 2347 C CA . LEU B 1 37 ? -8.906 13.266 -27.25 1 90.38 37 LEU B CA 1
ATOM 2348 C C . LEU B 1 37 ? -9.953 14.164 -27.891 1 90.38 37 LEU B C 1
ATOM 2350 O O . LEU B 1 37 ? -9.609 15.195 -28.484 1 90.38 37 LEU B O 1
ATOM 2354 N N . PRO B 1 38 ? -11.281 13.75 -27.719 1 90.12 38 PRO B N 1
ATOM 2355 C CA . PRO B 1 38 ? -12.336 14.664 -28.172 1 90.12 38 PRO B CA 1
ATOM 2356 C C . PRO B 1 38 ? -12.211 16.047 -27.531 1 90.12 38 PRO B C 1
ATOM 2358 O O . PRO B 1 38 ? -11.75 16.188 -26.406 1 90.12 38 PRO B O 1
ATOM 2361 N N . THR B 1 39 ? -12.5 16.984 -28.312 1 88.25 39 THR B N 1
ATOM 2362 C CA . THR B 1 39 ? -12.5 18.359 -27.812 1 88.25 39 THR B CA 1
ATOM 2363 C C . THR B 1 39 ? -13.508 18.531 -26.688 1 88.25 39 THR B C 1
ATOM 2365 O O . THR B 1 39 ? -14.375 17.672 -26.5 1 88.25 39 THR B O 1
ATOM 2368 N N . GLU B 1 40 ? -13.305 19.594 -25.938 1 87.69 40 GLU B N 1
ATOM 2369 C CA . GLU B 1 40 ? -14.242 19.906 -24.859 1 87.69 40 GLU B CA 1
ATOM 2370 C C . GLU B 1 40 ? -15.68 19.922 -25.375 1 87.69 40 GLU B C 1
ATOM 2372 O O . GLU B 1 40 ? -16.578 19.406 -24.719 1 87.69 40 GLU B O 1
ATOM 2377 N N . MET B 1 41 ? -15.906 20.5 -26.609 1 87.69 41 MET B N 1
ATOM 2378 C CA . MET B 1 41 ? -17.234 20.594 -27.203 1 87.69 41 MET B CA 1
ATOM 2379 C C . MET B 1 41 ? -17.766 19.203 -27.531 1 87.69 41 MET B C 1
ATOM 2381 O O . MET B 1 41 ? -18.938 18.906 -27.281 1 87.69 41 MET B O 1
ATOM 2385 N N . GLU B 1 42 ? -16.906 18.344 -28.031 1 91.69 42 GLU B N 1
ATOM 2386 C CA . GLU B 1 42 ? -17.312 16.984 -28.375 1 91.69 42 GLU B CA 1
ATOM 2387 C C . GLU B 1 42 ? -17.672 16.188 -27.125 1 91.69 42 GLU B C 1
ATOM 2389 O O . GLU B 1 42 ? -18.625 15.406 -27.125 1 91.69 42 GLU B O 1
ATOM 2394 N N . LEU B 1 43 ? -16.953 16.422 -26.047 1 90.56 43 LEU B N 1
ATOM 2395 C CA . LEU B 1 43 ? -17.219 15.734 -24.797 1 90.56 43 LEU B CA 1
ATOM 2396 C C . LEU B 1 43 ? -18.562 16.188 -24.203 1 90.56 43 LEU B C 1
ATOM 2398 O O . LEU B 1 43 ? -19.312 15.359 -23.688 1 90.56 43 LEU B O 1
ATOM 2402 N N . CYS B 1 44 ? -18.844 17.406 -24.344 1 89.31 44 CYS B N 1
ATOM 2403 C CA . CYS B 1 44 ? -20.125 17.938 -23.906 1 89.31 44 CYS B CA 1
ATOM 2404 C C . CYS B 1 44 ? -21.281 17.266 -24.625 1 89.31 44 CYS B C 1
ATOM 2406 O O . CYS B 1 44 ? -22.266 16.891 -23.984 1 89.31 44 CYS B O 1
ATOM 2408 N N . GLU B 1 45 ? -21.078 17.094 -25.922 1 90.38 45 GLU B N 1
ATOM 2409 C CA . GLU B 1 45 ? -22.125 16.484 -26.75 1 90.38 45 GLU B CA 1
ATOM 2410 C C . GLU B 1 45 ? -22.266 15 -26.438 1 90.38 45 GLU B C 1
ATOM 2412 O O . GLU B 1 45 ? -23.391 14.492 -26.312 1 90.38 45 GLU B O 1
ATOM 2417 N N . GLN B 1 46 ? -21.125 14.414 -26.219 1 88.25 46 GLN B N 1
ATOM 2418 C CA . GLN B 1 46 ? -21.109 12.961 -26.031 1 88.25 46 GLN B CA 1
ATOM 2419 C C . GLN B 1 46 ? -21.688 12.586 -24.672 1 88.25 46 GLN B C 1
ATOM 2421 O O . GLN B 1 46 ? -22.375 11.57 -24.547 1 88.25 46 GLN B O 1
ATOM 2426 N N . PHE B 1 47 ? -21.453 13.461 -23.672 1 87.5 47 PHE B N 1
ATOM 2427 C CA . PHE B 1 47 ? -21.812 13.055 -22.328 1 87.5 47 PHE B CA 1
ATOM 2428 C C . PHE B 1 47 ? -22.938 13.914 -21.781 1 87.5 47 PHE B C 1
ATOM 2430 O O . PHE B 1 47 ? -23.438 13.68 -20.672 1 87.5 47 PHE B O 1
ATOM 2437 N N . GLY B 1 48 ? -23.344 14.906 -22.531 1 88.56 48 GLY B N 1
ATOM 2438 C CA . GLY B 1 48 ? -24.422 15.781 -22.109 1 88.56 48 GLY B CA 1
ATOM 2439 C C . GLY B 1 48 ? -24.078 16.609 -20.891 1 88.56 48 GLY B C 1
ATOM 2440 O O . GLY B 1 48 ? -24.891 16.719 -19.953 1 88.56 48 GLY B O 1
ATOM 2441 N N . VAL B 1 49 ? -22.906 17.031 -20.891 1 85.12 49 VAL B N 1
ATOM 2442 C CA . VAL B 1 49 ? -22.453 17.812 -19.75 1 85.12 49 VAL B CA 1
ATOM 2443 C C . VAL B 1 49 ? -22.016 19.203 -20.203 1 85.12 49 VAL B C 1
ATOM 2445 O O . VAL B 1 49 ? -21.875 19.453 -21.406 1 85.12 49 VAL B O 1
ATOM 2448 N N . GLY B 1 50 ? -21.875 20.109 -19.234 1 84.44 50 GLY B N 1
ATOM 2449 C CA . GLY B 1 50 ? -21.375 21.453 -19.547 1 84.44 50 GLY B CA 1
ATOM 2450 C C . GLY B 1 50 ? -19.875 21.5 -19.703 1 84.44 50 GLY B C 1
ATOM 2451 O O . GLY B 1 50 ? -19.172 20.531 -19.406 1 84.44 50 GLY B O 1
ATOM 2452 N N . ARG B 1 51 ? -19.469 22.688 -20.281 1 85.44 51 ARG B N 1
ATOM 2453 C CA . ARG B 1 51 ? -18.062 22.891 -20.562 1 85.44 51 ARG B CA 1
ATOM 2454 C C . ARG B 1 51 ? -17.219 22.75 -19.297 1 85.44 51 ARG B C 1
ATOM 2456 O O . ARG B 1 51 ? -16.109 22.219 -19.328 1 85.44 51 ARG B O 1
ATOM 2463 N N . HIS B 1 52 ? -17.781 23.172 -18.281 1 83.38 52 HIS B N 1
ATOM 2464 C CA . HIS B 1 52 ? -17.031 23.094 -17.031 1 83.38 52 HIS B CA 1
ATOM 2465 C C . HIS B 1 52 ? -16.781 21.656 -16.625 1 83.38 52 HIS B C 1
ATOM 2467 O O . HIS B 1 52 ? -15.648 21.297 -16.281 1 83.38 52 HIS B O 1
ATOM 2473 N N . THR B 1 53 ? -17.797 20.906 -16.703 1 82.56 53 THR B N 1
ATOM 2474 C CA . THR B 1 53 ? -17.703 19.5 -16.344 1 82.56 53 THR B CA 1
ATOM 2475 C C . THR B 1 53 ? -16.719 18.766 -17.266 1 82.56 53 THR B C 1
ATOM 2477 O O . THR B 1 53 ? -15.883 17.984 -16.797 1 82.56 53 THR B O 1
ATOM 2480 N N . ALA B 1 54 ? -16.859 19 -18.531 1 88.5 54 ALA B N 1
ATOM 2481 C CA . ALA B 1 54 ? -15.945 18.391 -19.5 1 88.5 54 ALA B CA 1
ATOM 2482 C C . ALA B 1 54 ? -14.508 18.812 -19.234 1 88.5 54 ALA B C 1
ATOM 2484 O O . ALA B 1 54 ? -13.594 17.984 -19.281 1 88.5 54 ALA B O 1
ATOM 2485 N N . ARG B 1 55 ? -14.336 20.047 -18.969 1 84.56 55 ARG B N 1
ATOM 2486 C CA . ARG B 1 55 ? -13 20.578 -18.688 1 84.56 55 ARG B CA 1
ATOM 2487 C C . ARG B 1 55 ? -12.398 19.922 -17.453 1 84.56 55 ARG B C 1
ATOM 2489 O O . ARG B 1 55 ? -11.219 19.578 -17.438 1 84.56 55 ARG B O 1
ATOM 2496 N N . GLU B 1 56 ? -13.242 19.797 -16.5 1 81.88 56 GLU B N 1
ATOM 2497 C CA . GLU B 1 56 ? -12.789 19.172 -15.258 1 81.88 56 GLU B CA 1
ATOM 2498 C C . GLU B 1 56 ? -12.414 17.719 -15.469 1 81.88 56 GLU B C 1
ATOM 2500 O O . GLU B 1 56 ? -11.461 17.219 -14.867 1 81.88 56 GLU B O 1
ATOM 2505 N N . ALA B 1 57 ? -13.148 17.094 -16.281 1 85.19 57 ALA B N 1
ATOM 2506 C CA . ALA B 1 57 ? -12.852 15.695 -16.594 1 85.19 57 ALA B CA 1
ATOM 2507 C C . ALA B 1 57 ? -11.484 15.555 -17.266 1 85.19 57 ALA B C 1
ATOM 2509 O O . ALA B 1 57 ? -10.695 14.68 -16.906 1 85.19 57 ALA B O 1
ATOM 2510 N N . VAL B 1 58 ? -11.211 16.438 -18.203 1 85.94 58 VAL B N 1
ATOM 2511 C CA . VAL B 1 58 ? -9.945 16.406 -18.922 1 85.94 58 VAL B CA 1
ATOM 2512 C C . VAL B 1 58 ? -8.812 16.844 -18 1 85.94 58 VAL B C 1
ATOM 2514 O O . VAL B 1 58 ? -7.707 16.297 -18.062 1 85.94 58 VAL B O 1
ATOM 2517 N N . ARG B 1 59 ? -9.133 17.797 -17.203 1 81 59 ARG B N 1
ATOM 2518 C CA . ARG B 1 59 ? -8.133 18.25 -16.234 1 81 59 ARG B CA 1
ATOM 2519 C C . ARG B 1 59 ? -7.676 17.094 -15.352 1 81 59 ARG B C 1
ATOM 2521 O O . ARG B 1 59 ? -6.48 16.953 -15.078 1 81 59 ARG B O 1
ATOM 2528 N N . LYS B 1 60 ? -8.641 16.406 -14.961 1 75 60 LYS B N 1
ATOM 2529 C CA . LYS B 1 60 ? -8.312 15.25 -14.141 1 75 60 LYS B CA 1
ATOM 2530 C C . LYS B 1 60 ? -7.375 14.297 -14.883 1 75 60 LYS B C 1
ATOM 2532 O O . LYS B 1 60 ? -6.418 13.781 -14.305 1 75 60 LYS B O 1
ATOM 2537 N N . LEU B 1 61 ? -7.582 14.016 -16.094 1 79 61 LEU B N 1
ATOM 2538 C CA . LEU B 1 61 ? -6.727 13.156 -16.906 1 79 61 LEU B CA 1
ATOM 2539 C C . LEU B 1 61 ? -5.344 13.781 -17.078 1 79 61 LEU B C 1
ATOM 2541 O O . LEU B 1 61 ? -4.34 13.062 -17.109 1 79 61 LEU B O 1
ATOM 2545 N N . THR B 1 62 ? -5.332 15.117 -17.188 1 74.56 62 THR B N 1
ATOM 2546 C CA . THR B 1 62 ? -4.07 15.852 -17.281 1 74.56 62 THR B CA 1
ATOM 2547 C C . THR B 1 62 ? -3.264 15.703 -16 1 74.56 62 THR B C 1
ATOM 2549 O O . THR B 1 62 ? -2.059 15.445 -16.047 1 74.56 62 THR B O 1
ATOM 2552 N N . ASP B 1 63 ? -4.039 15.812 -15.008 1 64.31 63 ASP B N 1
ATOM 2553 C CA . ASP B 1 63 ? -3.408 15.688 -13.703 1 64.31 63 ASP B CA 1
ATOM 2554 C C . ASP B 1 63 ? -2.842 14.281 -13.5 1 64.31 63 ASP B C 1
ATOM 2556 O O . ASP B 1 63 ? -1.821 14.109 -12.828 1 64.31 63 ASP B O 1
ATOM 2560 N N . LEU B 1 64 ? -3.52 13.391 -14.078 1 60.84 64 LEU B N 1
ATOM 2561 C CA . LEU B 1 64 ? -3.098 11.992 -13.992 1 60.84 64 LEU B CA 1
ATOM 2562 C C . LEU B 1 64 ? -1.93 11.719 -14.938 1 60.84 64 LEU B C 1
ATOM 2564 O O . LEU B 1 64 ? -1.331 10.641 -14.891 1 60.84 64 LEU B O 1
ATOM 2568 N N . GLY B 1 65 ? -1.617 12.602 -15.75 1 63.75 65 GLY B N 1
ATOM 2569 C CA . GLY B 1 65 ? -0.464 12.531 -16.625 1 63.75 65 GLY B CA 1
ATOM 2570 C C . GLY B 1 65 ? -0.712 11.703 -17.875 1 63.75 65 GLY B C 1
ATOM 2571 O O . GLY B 1 65 ? 0.227 11.352 -18.594 1 63.75 65 GLY B O 1
ATOM 2572 N N . VAL B 1 66 ? -1.864 11.359 -18.062 1 73.25 66 VAL B N 1
ATOM 2573 C CA . VAL B 1 66 ? -2.158 10.484 -19.188 1 73.25 66 VAL B CA 1
ATOM 2574 C C . VAL B 1 66 ? -2.406 11.32 -20.438 1 73.25 66 VAL B C 1
ATOM 2576 O O . VAL B 1 66 ? -2.238 10.836 -21.562 1 73.25 66 VAL B O 1
ATOM 2579 N N . VAL B 1 67 ? -2.789 12.617 -20.188 1 83 67 VAL B N 1
ATOM 2580 C CA . VAL B 1 67 ? -3.006 13.492 -21.328 1 83 67 VAL B CA 1
ATOM 2581 C C . VAL B 1 67 ? -2.311 14.828 -21.109 1 83 67 VAL B C 1
ATOM 2583 O O . VAL B 1 67 ? -1.996 15.188 -19.969 1 83 67 VAL B O 1
ATOM 2586 N N . GLU B 1 68 ? -1.889 15.469 -22.156 1 79 68 GLU B N 1
ATOM 2587 C CA . GLU B 1 68 ? -1.331 16.812 -22.125 1 79 68 GLU B CA 1
ATOM 2588 C C . GLU B 1 68 ? -2.16 17.781 -22.969 1 79 68 GLU B C 1
ATOM 2590 O O . GLU B 1 68 ? -2.533 17.453 -24.094 1 79 68 GLU B O 1
ATOM 2595 N N . ARG B 1 69 ? -2.422 18.812 -22.281 1 79.69 69 ARG B N 1
ATOM 2596 C CA . ARG B 1 69 ? -3.148 19.859 -22.984 1 79.69 69 ARG B CA 1
ATOM 2597 C C . ARG B 1 69 ? -2.191 20.906 -23.547 1 79.69 69 ARG B C 1
ATOM 2599 O O . ARG B 1 69 ? -1.312 21.406 -22.828 1 79.69 69 ARG B O 1
ATOM 2606 N N . ARG B 1 70 ? -2.154 21.062 -24.766 1 71.75 70 ARG B N 1
ATOM 2607 C CA . ARG B 1 70 ? -1.394 22.141 -25.391 1 71.75 70 ARG B CA 1
ATOM 2608 C C . ARG B 1 70 ? -2.322 23.188 -26 1 71.75 70 ARG B C 1
ATOM 2610 O O . ARG B 1 70 ? -3.33 22.844 -26.625 1 71.75 70 ARG B O 1
ATOM 2617 N N . ARG B 1 71 ? -1.906 24.391 -25.719 1 72.62 71 ARG B N 1
ATOM 2618 C CA . ARG B 1 71 ? -2.66 25.5 -26.281 1 72.62 71 ARG B CA 1
ATOM 2619 C C . ARG B 1 71 ? -2.734 25.391 -27.812 1 72.62 71 ARG B C 1
ATOM 2621 O O . ARG B 1 71 ? -1.715 25.203 -28.469 1 72.62 71 ARG B O 1
ATOM 2628 N N . ARG B 1 72 ? -3.873 25.375 -28.406 1 69.56 72 ARG B N 1
ATOM 2629 C CA . ARG B 1 72 ? -4.188 25.406 -29.844 1 69.56 72 ARG B CA 1
ATOM 2630 C C . ARG B 1 72 ? -3.889 24.062 -30.5 1 69.56 72 ARG B C 1
ATOM 2632 O O . ARG B 1 72 ? -4.031 23.922 -31.703 1 69.56 72 ARG B O 1
ATOM 2639 N N . ALA B 1 73 ? -3.357 23.062 -29.75 1 72.75 73 ALA B N 1
ATOM 2640 C CA . ALA B 1 73 ? -3.055 21.766 -30.344 1 72.75 73 ALA B CA 1
ATOM 2641 C C . ALA B 1 73 ? -3.957 20.672 -29.781 1 72.75 73 ALA B C 1
ATOM 2643 O O . ALA B 1 73 ? -3.922 19.531 -30.25 1 72.75 73 ALA B O 1
ATOM 2644 N N . GLY B 1 74 ? -4.816 21 -28.844 1 83.06 74 GLY B N 1
ATOM 2645 C CA . GLY B 1 74 ? -5.758 20.047 -28.281 1 83.06 74 GLY B CA 1
ATOM 2646 C C . GLY B 1 74 ? -5.176 19.219 -27.156 1 83.06 74 GLY B C 1
ATOM 2647 O O . GLY B 1 74 ? -4.133 19.578 -26.594 1 83.06 74 GLY B O 1
ATOM 2648 N N . THR B 1 75 ? -5.93 18.172 -26.641 1 87.56 75 THR B N 1
ATOM 2649 C CA . THR B 1 75 ? -5.52 17.266 -25.578 1 87.56 75 THR B CA 1
ATOM 2650 C C . THR B 1 75 ? -5.012 15.953 -26.156 1 87.56 75 THR B C 1
ATOM 2652 O O . THR B 1 75 ? -5.746 15.25 -26.859 1 87.56 75 THR B O 1
ATOM 2655 N N . THR B 1 76 ? -3.713 15.648 -25.891 1 87.5 76 THR B N 1
ATOM 2656 C CA . THR B 1 76 ? -3.066 14.477 -26.469 1 87.5 76 THR B CA 1
ATOM 2657 C C . THR B 1 76 ? -2.764 13.438 -25.406 1 87.5 76 THR B C 1
ATOM 2659 O O . THR B 1 76 ? -2.328 13.781 -24.297 1 87.5 76 THR B O 1
ATOM 2662 N N . VAL B 1 77 ? -3.119 12.25 -25.766 1 84.62 77 VAL B N 1
ATOM 2663 C CA . VAL B 1 77 ? -2.74 11.148 -24.891 1 84.62 77 VAL B CA 1
ATOM 2664 C C . VAL B 1 77 ? -1.224 10.977 -24.891 1 84.62 77 VAL B C 1
ATOM 2666 O O . VAL B 1 77 ? -0.614 10.844 -25.953 1 84.62 77 VAL B O 1
ATOM 2669 N N . VAL B 1 78 ? -0.598 10.969 -23.703 1 74.81 78 VAL B N 1
ATOM 2670 C CA . VAL B 1 78 ? 0.859 10.898 -23.672 1 74.81 78 VAL B CA 1
ATOM 2671 C C . VAL B 1 78 ? 1.299 9.602 -23 1 74.81 78 VAL B C 1
ATOM 2673 O O . VAL B 1 78 ? 2.453 9.188 -23.125 1 74.81 78 VAL B O 1
ATOM 2676 N N . ARG B 1 79 ? 0.401 9.047 -22.203 1 71 79 ARG B N 1
ATOM 2677 C CA . ARG B 1 79 ? 0.649 7.773 -21.531 1 71 79 ARG B CA 1
ATOM 2678 C C . ARG B 1 79 ? -0.612 6.918 -21.5 1 71 79 ARG B C 1
ATOM 2680 O O . ARG B 1 79 ? -1.724 7.441 -21.406 1 71 79 ARG B O 1
ATOM 2687 N N . GLN B 1 80 ? -0.438 5.695 -21.703 1 64.19 80 GLN B N 1
ATOM 2688 C CA . GLN B 1 80 ? -1.585 4.797 -21.641 1 64.19 80 GLN B CA 1
ATOM 2689 C C . GLN B 1 80 ? -2.025 4.586 -20.188 1 64.19 80 GLN B C 1
ATOM 2691 O O . GLN B 1 80 ? -3.193 4.289 -19.922 1 64.19 80 GLN B O 1
ATOM 2696 N N . HIS B 1 81 ? -1.065 4.719 -19.344 1 54.78 81 HIS B N 1
ATOM 2697 C CA . HIS B 1 81 ? -1.333 4.555 -17.922 1 54.78 81 HIS B CA 1
ATOM 2698 C C . HIS B 1 81 ? -0.853 5.766 -17.125 1 54.78 81 HIS B C 1
ATOM 2700 O O . HIS B 1 81 ? 0.128 6.41 -17.5 1 54.78 81 HIS B O 1
ATOM 2706 N N . PRO B 1 82 ? -1.755 6.23 -16.328 1 46.44 82 PRO B N 1
ATOM 2707 C CA . PRO B 1 82 ? -1.287 7.352 -15.508 1 46.44 82 PRO B CA 1
ATOM 2708 C C . PRO B 1 82 ? 0.131 7.148 -14.977 1 46.44 82 PRO B C 1
ATOM 2710 O O . PRO B 1 82 ? 0.536 6.016 -14.711 1 46.44 82 PRO B O 1
ATOM 2713 N N . GLU B 1 83 ? 1.086 8.109 -15.328 1 39.09 83 GLU B N 1
ATOM 2714 C CA . GLU B 1 83 ? 2.408 8.078 -14.719 1 39.09 83 GLU B CA 1
ATOM 2715 C C . GLU B 1 83 ? 2.311 7.887 -13.203 1 39.09 83 GLU B C 1
ATOM 2717 O O . GLU B 1 83 ? 1.478 8.516 -12.547 1 39.09 83 GLU B O 1
ATOM 2722 N N . PRO B 1 84 ? 2.803 6.867 -12.891 1 32.56 84 PRO B N 1
ATOM 2723 C CA . PRO B 1 84 ? 2.875 6.949 -11.43 1 32.56 84 PRO B CA 1
ATOM 2724 C C . PRO B 1 84 ? 3.475 8.266 -10.945 1 32.56 84 PRO B C 1
ATOM 2726 O O . PRO B 1 84 ? 4.547 8.664 -11.406 1 32.56 84 PRO B O 1
ATOM 2729 N N . GLN B 1 85 ? 2.723 9.336 -11.039 1 29.42 85 GLN B N 1
ATOM 2730 C CA . GLN B 1 85 ? 3.406 10.57 -10.672 1 29.42 85 GLN B CA 1
ATOM 2731 C C . GLN B 1 85 ? 4.449 10.312 -9.578 1 29.42 85 GLN B C 1
ATOM 2733 O O . GLN B 1 85 ? 5.531 10.906 -9.602 1 29.42 85 GLN B O 1
ATOM 2738 N N . PHE B 1 86 ? 4.062 10.008 -8.398 1 27.62 86 PHE B N 1
ATOM 2739 C CA . PHE B 1 86 ? 5.02 9.898 -7.305 1 27.62 86 PHE B CA 1
ATOM 2740 C C . PHE B 1 86 ? 5.547 8.477 -7.184 1 27.62 86 PHE B C 1
ATOM 2742 O O . PHE B 1 86 ? 4.855 7.594 -6.668 1 27.62 86 PHE B O 1
ATOM 2749 N N . GLY B 1 87 ? 5.934 7.879 -8.305 1 27.58 87 GLY B N 1
ATOM 2750 C CA . GLY B 1 87 ? 6.531 6.562 -8.141 1 27.58 87 GLY B CA 1
ATOM 2751 C C . GLY B 1 87 ? 7.734 6.566 -7.215 1 27.58 87 GLY B C 1
ATOM 2752 O O . GLY B 1 87 ? 8.672 7.348 -7.406 1 27.58 87 GLY B O 1
ATOM 2753 N N . LEU B 1 88 ? 7.66 6.324 -6.047 1 28.09 88 LEU B N 1
ATOM 2754 C CA . LEU B 1 88 ? 8.797 6.219 -5.145 1 28.09 88 LEU B CA 1
ATOM 2755 C C . LEU B 1 88 ? 9.766 5.133 -5.605 1 28.09 88 LEU B C 1
ATOM 2757 O O . LEU B 1 88 ? 9.352 3.99 -5.828 1 28.09 88 LEU B O 1
ATOM 2761 N N . GLU B 1 89 ? 10.57 5.332 -6.602 1 30.27 89 GLU B N 1
ATOM 2762 C CA . GLU B 1 89 ? 11.703 4.43 -6.789 1 30.27 89 GLU B CA 1
ATOM 2763 C C . GLU B 1 89 ? 12.352 4.07 -5.457 1 30.27 89 GLU B C 1
ATOM 2765 O O . GLU B 1 89 ? 12.867 4.941 -4.754 1 30.27 89 GLU B O 1
ATOM 2770 N N . LEU B 1 90 ? 12.086 3.123 -4.738 1 32.72 90 LEU B N 1
ATOM 2771 C CA . LEU B 1 90 ? 12.906 2.588 -3.656 1 32.72 90 LEU B CA 1
ATOM 2772 C C . LEU B 1 90 ? 14.203 1.998 -4.199 1 32.72 90 LEU B C 1
ATOM 2774 O O . LEU B 1 90 ? 14.195 0.912 -4.781 1 32.72 90 LEU B O 1
ATOM 2778 N N . GLU B 1 91 ? 14.914 2.408 -5.012 1 37.25 91 GLU B N 1
ATOM 2779 C CA . GLU B 1 91 ? 15.953 3.26 -4.434 1 37.25 91 GLU B CA 1
ATOM 2780 C C . GLU B 1 91 ? 15.383 4.156 -3.336 1 37.25 91 GLU B C 1
ATOM 2782 O O . GLU B 1 91 ? 14.734 5.16 -3.625 1 37.25 91 GLU B O 1
ATOM 2787 N N . THR B 1 92 ? 14.57 3.471 -2.289 1 39.03 92 THR B N 1
ATOM 2788 C CA . THR B 1 92 ? 13.242 3.168 -1.771 1 39.03 92 THR B CA 1
ATOM 2789 C C . THR B 1 92 ? 12.453 4.449 -1.531 1 39.03 92 THR B C 1
ATOM 2791 O O . THR B 1 92 ? 11.289 4.547 -1.919 1 39.03 92 THR B O 1
ATOM 2794 N N . THR B 1 93 ? 12.602 5.25 -0.546 1 42.69 93 THR B N 1
ATOM 2795 C CA . THR B 1 93 ? 11.945 6.367 0.132 1 42.69 93 THR B CA 1
ATOM 2796 C C . THR B 1 93 ? 11.562 7.457 -0.864 1 42.69 93 THR B C 1
ATOM 2798 O O . THR B 1 93 ? 10.992 8.477 -0.483 1 42.69 93 THR B O 1
ATOM 2801 N N . ASN B 1 94 ? 11.82 7.281 -2.127 1 49.34 94 ASN B N 1
ATOM 2802 C CA . ASN B 1 94 ? 11.93 8.492 -2.934 1 49.34 94 ASN B CA 1
ATOM 2803 C C . ASN B 1 94 ? 10.555 8.984 -3.387 1 49.34 94 ASN B C 1
ATOM 2805 O O . ASN B 1 94 ? 10.273 10.188 -3.326 1 49.34 94 ASN B O 1
ATOM 2809 N N . GLN B 1 95 ? 9.688 7.996 -3.785 1 55.91 95 GLN B N 1
ATOM 2810 C CA . GLN B 1 95 ? 8.523 8.609 -4.414 1 55.91 95 GLN B CA 1
ATOM 2811 C C . GLN B 1 95 ? 7.645 9.305 -3.381 1 55.91 95 GLN B C 1
ATOM 2813 O O . GLN B 1 95 ? 7.102 10.383 -3.641 1 55.91 95 GLN B O 1
ATOM 2818 N N . LEU B 1 96 ? 7.516 8.625 -2.232 1 66.44 96 LEU B N 1
ATOM 2819 C CA . LEU B 1 96 ? 6.762 9.305 -1.187 1 66.44 96 LEU B CA 1
ATOM 2820 C C . LEU B 1 96 ? 7.422 10.625 -0.818 1 66.44 96 LEU B C 1
ATOM 2822 O O . LEU B 1 96 ? 6.738 11.641 -0.646 1 66.44 96 LEU B O 1
ATOM 2826 N N . GLN B 1 97 ? 8.719 10.516 -0.89 1 63.78 97 GLN B N 1
ATOM 2827 C CA . GLN B 1 97 ? 9.438 11.75 -0.581 1 63.78 97 GLN B CA 1
ATOM 2828 C C . GLN B 1 97 ? 9.211 12.805 -1.659 1 63.78 97 GLN B C 1
ATOM 2830 O O . GLN B 1 97 ? 8.992 13.977 -1.351 1 63.78 97 GLN B O 1
ATOM 2835 N N . ARG B 1 98 ? 9.258 12.367 -2.863 1 65.56 98 ARG B N 1
ATOM 2836 C CA . ARG B 1 98 ? 9.023 13.289 -3.971 1 65.56 98 ARG B CA 1
ATOM 2837 C C . ARG B 1 98 ? 7.598 13.836 -3.939 1 65.56 98 ARG B C 1
ATOM 2839 O O . ARG B 1 98 ? 7.379 15.031 -4.152 1 65.56 98 ARG B O 1
ATOM 2846 N N . TYR B 1 99 ? 6.742 12.961 -3.695 1 74.69 99 TYR B N 1
ATOM 2847 C CA . TYR B 1 99 ? 5.348 13.367 -3.557 1 74.69 99 TYR B CA 1
ATOM 2848 C C . TYR B 1 99 ? 5.195 14.438 -2.482 1 74.69 99 TYR B C 1
ATOM 2850 O O . TYR B 1 99 ? 4.539 15.461 -2.703 1 74.69 99 TYR B O 1
ATOM 2858 N N . LEU B 1 100 ? 5.84 14.203 -1.384 1 75.56 100 LEU B N 1
ATOM 2859 C CA . LEU B 1 100 ? 5.746 15.148 -0.276 1 75.56 100 LEU B CA 1
ATOM 2860 C C . LEU B 1 100 ? 6.395 16.484 -0.639 1 75.56 100 LEU B C 1
ATOM 2862 O O . LEU B 1 100 ? 5.918 17.547 -0.226 1 75.56 100 LEU B O 1
ATOM 2866 N N . GLU B 1 101 ? 7.418 16.391 -1.522 1 70 101 GLU B N 1
ATOM 2867 C CA . GLU B 1 101 ? 8.164 17.578 -1.896 1 70 101 GLU B CA 1
ATOM 2868 C C . GLU B 1 101 ? 7.453 18.359 -3.002 1 70 101 GLU B C 1
ATOM 2870 O O . GLU B 1 101 ? 7.586 19.578 -3.1 1 70 101 GLU B O 1
ATOM 2875 N N . PHE B 1 102 ? 6.672 17.672 -3.711 1 72.38 102 PHE B N 1
ATOM 2876 C CA . PHE B 1 102 ? 6.086 18.312 -4.879 1 72.38 102 PHE B CA 1
ATOM 2877 C C . PHE B 1 102 ? 4.629 18.672 -4.625 1 72.38 102 PHE B C 1
ATOM 2879 O O . PHE B 1 102 ? 3.934 19.156 -5.527 1 72.38 102 PHE B O 1
ATOM 2886 N N . THR B 1 103 ? 4.164 18.406 -3.574 1 82.5 103 THR B N 1
ATOM 2887 C CA . THR B 1 103 ? 2.812 18.812 -3.195 1 82.5 103 THR B CA 1
ATOM 2888 C C . THR B 1 103 ? 2.848 19.812 -2.047 1 82.5 103 THR B C 1
ATOM 2890 O O . THR B 1 103 ? 3.84 19.906 -1.32 1 82.5 103 THR B O 1
ATOM 2893 N N . ASP B 1 104 ? 1.805 20.594 -2.004 1 84.56 104 ASP B N 1
ATOM 2894 C CA . ASP B 1 104 ? 1.675 21.562 -0.919 1 84.56 104 ASP B CA 1
ATOM 2895 C C . ASP B 1 104 ? 0.911 20.969 0.261 1 84.56 104 ASP B C 1
ATOM 2897 O O . ASP B 1 104 ? -0.161 20.391 0.083 1 84.56 104 ASP B O 1
ATOM 2901 N N . LEU B 1 105 ? 1.492 21.078 1.343 1 92.5 105 LEU B N 1
ATOM 2902 C CA . LEU B 1 105 ? 0.835 20.641 2.572 1 92.5 105 LEU B CA 1
ATOM 2903 C C . LEU B 1 105 ? 0.071 21.797 3.217 1 92.5 105 LEU B C 1
ATOM 2905 O O . LEU B 1 105 ? 0.621 22.891 3.404 1 92.5 105 LEU B O 1
ATOM 2909 N N . HIS B 1 106 ? -1.172 21.609 3.557 1 93.25 106 HIS B N 1
ATOM 2910 C CA . HIS B 1 106 ? -2.014 22.609 4.191 1 93.25 106 HIS B CA 1
ATOM 2911 C C . HIS B 1 106 ? -2.584 22.109 5.508 1 93.25 106 HIS B C 1
ATOM 2913 O O . HIS B 1 106 ? -2.945 20.938 5.621 1 93.25 106 HIS B O 1
ATOM 2919 N N . VAL B 1 107 ? -2.664 23.016 6.422 1 95.06 107 VAL B N 1
ATOM 2920 C CA . VAL B 1 107 ? -3.281 22.688 7.703 1 95.06 107 VAL B CA 1
ATOM 2921 C C . VAL B 1 107 ? -4.789 22.922 7.625 1 95.06 107 VAL B C 1
ATOM 2923 O O . VAL B 1 107 ? -5.238 24 7.219 1 95.06 107 VAL B O 1
ATOM 2926 N N . HIS B 1 108 ? -5.504 21.938 7.961 1 95.25 108 HIS B N 1
ATOM 2927 C CA . HIS B 1 108 ? -6.961 22.047 8.016 1 95.25 108 HIS B CA 1
ATOM 2928 C C . HIS B 1 108 ? -7.426 22.453 9.414 1 95.25 108 HIS B C 1
ATOM 2930 O O . HIS B 1 108 ? -8.258 23.359 9.555 1 95.25 108 HIS B O 1
ATOM 2936 N N . LYS B 1 109 ? -6.867 21.797 10.375 1 94.62 109 LYS B N 1
ATOM 2937 C CA . LYS B 1 109 ? -7.262 22.031 11.766 1 94.62 109 LYS B CA 1
ATOM 2938 C C . LYS B 1 109 ? -6.211 21.5 12.734 1 94.62 109 LYS B C 1
ATOM 2940 O O . LYS B 1 109 ? -5.57 20.484 12.461 1 94.62 109 LYS B O 1
ATOM 2945 N N . ARG B 1 110 ? -6.098 22.266 13.844 1 93.62 110 ARG B N 1
ATOM 2946 C CA . ARG B 1 110 ? -5.281 21.766 14.953 1 93.62 110 ARG B CA 1
ATOM 2947 C C . ARG B 1 110 ? -6.156 21.266 16.094 1 93.62 110 ARG B C 1
ATOM 2949 O O . ARG B 1 110 ? -7.094 21.953 16.516 1 93.62 110 ARG B O 1
ATOM 2956 N N . VAL B 1 111 ? -5.863 20.047 16.5 1 92.06 111 VAL B N 1
ATOM 2957 C CA . VAL B 1 111 ? -6.574 19.453 17.625 1 92.06 111 VAL B CA 1
ATOM 2958 C C . VAL B 1 111 ? -5.613 19.25 18.797 1 92.06 111 VAL B C 1
ATOM 2960 O O . VAL B 1 111 ? -4.852 18.281 18.812 1 92.06 111 VAL B O 1
ATOM 2963 N N . MET B 1 112 ? -5.75 20.062 19.781 1 87.62 112 MET B N 1
ATOM 2964 C CA . MET B 1 112 ? -4.734 20.125 20.828 1 87.62 112 MET B CA 1
ATOM 2965 C C . MET B 1 112 ? -4.996 19.062 21.891 1 87.62 112 MET B C 1
ATOM 2967 O O . MET B 1 112 ? -4.074 18.641 22.594 1 87.62 112 MET B O 1
ATOM 2971 N N . ASP B 1 113 ? -6.234 18.641 22.031 1 84.38 113 ASP B N 1
ATOM 2972 C CA . ASP B 1 113 ? -6.566 17.656 23.047 1 84.38 113 ASP B CA 1
ATOM 2973 C C . ASP B 1 113 ? -7.129 16.391 22.422 1 84.38 113 ASP B C 1
ATOM 2975 O O . ASP B 1 113 ? -8.195 16.406 21.812 1 84.38 113 ASP B O 1
ATOM 2979 N N . LEU B 1 114 ? -6.27 15.398 22.547 1 83.81 114 LEU B N 1
ATOM 2980 C CA . LEU B 1 114 ? -6.73 14.102 22.062 1 83.81 114 LEU B CA 1
ATOM 2981 C C . LEU B 1 114 ? -7.488 13.344 23.141 1 83.81 114 LEU B C 1
ATOM 2983 O O . LEU B 1 114 ? -7.016 13.234 24.281 1 83.81 114 LEU B O 1
ATOM 2987 N N . SER B 1 115 ? -8.727 13.07 22.812 1 75.62 115 SER B N 1
ATOM 2988 C CA . SER B 1 115 ? -9.508 12.305 23.781 1 75.62 115 SER B CA 1
ATOM 2989 C C . SER B 1 115 ? -9.148 10.828 23.734 1 75.62 115 SER B C 1
ATOM 2991 O O . SER B 1 115 ? -9.219 10.133 24.75 1 75.62 115 SER B O 1
ATOM 2993 N N . LYS B 1 116 ? -8.844 10.312 22.594 1 70.56 116 LYS B N 1
ATOM 2994 C CA . LYS B 1 116 ? -8.445 8.922 22.406 1 70.56 116 LYS B CA 1
ATOM 2995 C C . LYS B 1 116 ? -7.348 8.805 21.344 1 70.56 116 LYS B C 1
ATOM 2997 O O . LYS B 1 116 ? -7.211 9.68 20.484 1 70.56 116 LYS B O 1
ATOM 3002 N N . LEU B 1 117 ? -6.52 7.809 21.594 1 66.38 117 LEU B N 1
ATOM 3003 C CA . LEU B 1 117 ? -5.504 7.535 20.594 1 66.38 117 LEU B CA 1
ATOM 3004 C C . LEU B 1 117 ? -6.129 6.918 19.344 1 66.38 117 LEU B C 1
ATOM 3006 O O . LEU B 1 117 ? -7 6.047 19.438 1 66.38 117 LEU B O 1
ATOM 3010 N N . PRO B 1 118 ? -5.711 7.562 18.203 1 63.28 118 PRO B N 1
ATOM 3011 C CA . PRO B 1 118 ? -6.289 6.957 17 1 63.28 118 PRO B CA 1
ATOM 3012 C C . PRO B 1 118 ? -5.926 5.48 16.859 1 63.28 118 PRO B C 1
ATOM 3014 O O . PRO B 1 118 ? -4.789 5.09 17.125 1 63.28 118 PRO B O 1
ATOM 3017 N N . ARG B 1 119 ? -6.906 4.73 16.5 1 55.66 119 ARG B N 1
ATOM 3018 C CA . ARG B 1 119 ? -6.875 3.273 16.422 1 55.66 119 ARG B CA 1
ATOM 3019 C C . ARG B 1 119 ? -5.773 2.799 15.477 1 55.66 119 ARG B C 1
ATOM 3021 O O . ARG B 1 119 ? -5.168 1.748 15.703 1 55.66 119 ARG B O 1
ATOM 3028 N N . GLU B 1 120 ? -5.555 3.676 14.516 1 58 120 GLU B N 1
ATOM 3029 C CA . GLU B 1 120 ? -4.66 3.268 13.43 1 58 120 GLU B CA 1
ATOM 3030 C C . GLU B 1 120 ? -3.199 3.352 13.867 1 58 120 GLU B C 1
ATOM 3032 O O . GLU B 1 120 ? -2.314 2.822 13.188 1 58 120 GLU B O 1
ATOM 3037 N N . THR B 1 121 ? -3.1 4.023 15.109 1 61.97 121 THR B N 1
ATOM 3038 C CA . THR B 1 121 ? -1.722 4.418 15.375 1 61.97 121 THR B CA 1
ATOM 3039 C C . THR B 1 121 ? -1.22 3.785 16.672 1 61.97 121 THR B C 1
ATOM 3041 O O . THR B 1 121 ? -2.012 3.457 17.562 1 61.97 121 THR B O 1
ATOM 3044 N N . ALA B 1 122 ? 0.016 3.391 16.562 1 64.44 122 ALA B N 1
ATOM 3045 C CA . ALA B 1 122 ? 0.712 2.934 17.766 1 64.44 122 ALA B CA 1
ATOM 3046 C C . ALA B 1 122 ? 1.299 4.109 18.547 1 64.44 122 ALA B C 1
ATOM 3048 O O . ALA B 1 122 ? 2.518 4.211 18.703 1 64.44 122 ALA B O 1
ATOM 3049 N N . LEU B 1 123 ? 0.403 5.035 18.891 1 73.38 123 LEU B N 1
ATOM 3050 C CA . LEU B 1 123 ? 0.968 6.105 19.703 1 73.38 123 LEU B CA 1
ATOM 3051 C C . LEU B 1 123 ? 1.347 5.594 21.094 1 73.38 123 LEU B C 1
ATOM 3053 O O . LEU B 1 123 ? 0.688 4.699 21.625 1 73.38 123 LEU B O 1
ATOM 3057 N N . ASP B 1 124 ? 2.471 5.953 21.469 1 74.19 124 ASP B N 1
ATOM 3058 C CA . ASP B 1 124 ? 2.885 5.516 22.797 1 74.19 124 ASP B CA 1
ATOM 3059 C C . ASP B 1 124 ? 2.568 6.578 23.844 1 74.19 124 ASP B C 1
ATOM 3061 O O . ASP B 1 124 ? 2.41 7.754 23.516 1 74.19 124 ASP B O 1
ATOM 3065 N N . GLY B 1 125 ? 2.293 6.055 25.125 1 76.75 125 GLY B N 1
ATOM 3066 C CA . GLY B 1 125 ? 2.115 6.957 26.25 1 76.75 125 GLY B CA 1
ATOM 3067 C C . GLY B 1 125 ? 0.691 7.457 26.391 1 76.75 125 GLY B C 1
ATOM 3068 O O . GLY B 1 125 ? -0.257 6.766 26.016 1 76.75 125 GLY B O 1
ATOM 3069 N N . ASP B 1 126 ? 0.533 8.664 27.031 1 82 126 ASP B N 1
ATOM 3070 C CA . ASP B 1 126 ? -0.76 9.273 27.328 1 82 126 ASP B CA 1
ATOM 3071 C C . ASP B 1 126 ? -1.241 10.125 26.156 1 82 126 ASP B C 1
ATOM 3073 O O . ASP B 1 126 ? -0.477 10.922 25.609 1 82 126 ASP B O 1
ATOM 3077 N N . PRO B 1 127 ? -2.482 9.852 25.828 1 83 127 PRO B N 1
ATOM 3078 C CA . PRO B 1 127 ? -3.033 10.703 24.766 1 83 127 PRO B CA 1
ATOM 3079 C C . PRO B 1 127 ? -2.836 12.195 25.047 1 83 127 PRO B C 1
ATOM 3081 O O . PRO B 1 127 ? -2.709 12.984 24.109 1 83 127 PRO B O 1
ATOM 3084 N N . ALA B 1 128 ? -2.801 12.594 26.281 1 85.25 128 ALA B N 1
ATOM 3085 C CA . ALA B 1 128 ? -2.664 13.992 26.656 1 85.25 128 ALA B CA 1
ATOM 3086 C C . ALA B 1 128 ? -1.293 14.539 26.266 1 85.25 128 ALA B C 1
ATOM 3088 O O . ALA B 1 128 ? -1.085 15.75 26.25 1 85.25 128 ALA B O 1
ATOM 3089 N N . ASP B 1 129 ? -0.406 13.648 25.906 1 88.81 129 ASP B N 1
ATOM 3090 C CA . ASP B 1 129 ? 0.946 14.07 25.547 1 88.81 129 ASP B CA 1
ATOM 3091 C C . ASP B 1 129 ? 1.042 14.391 24.062 1 88.81 129 ASP B C 1
ATOM 3093 O O . ASP B 1 129 ? 2.08 14.859 23.594 1 88.81 129 ASP B O 1
ATOM 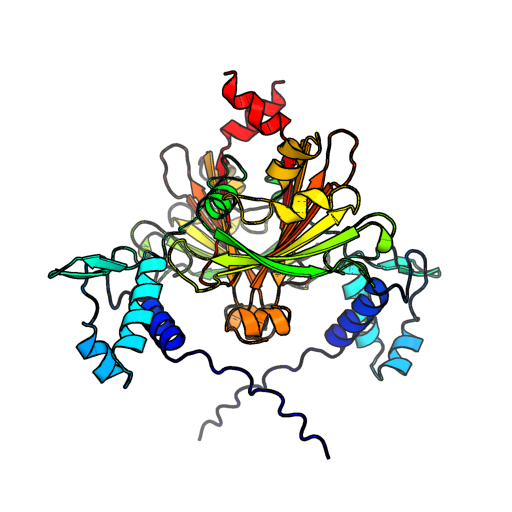3097 N N . TRP B 1 130 ? -0.031 14.195 23.422 1 92.31 130 TRP B N 1
ATOM 3098 C CA . TRP B 1 130 ? -0.016 14.344 21.984 1 92.31 130 TRP B CA 1
ATOM 3099 C C . TRP B 1 130 ? -1.029 15.391 21.531 1 92.31 130 TRP B C 1
ATOM 3101 O O . TRP B 1 130 ? -2.002 15.664 22.234 1 92.31 130 TRP B O 1
ATOM 3111 N N . PHE B 1 131 ? -0.78 16 20.391 1 92.88 131 PHE B N 1
ATOM 3112 C CA . PHE B 1 131 ? -1.782 16.766 19.656 1 92.88 131 PHE B CA 1
ATOM 3113 C C . PHE B 1 131 ? -1.795 16.391 18.188 1 92.88 131 PHE B C 1
ATOM 3115 O O . PHE B 1 131 ? -0.894 15.695 17.719 1 92.88 131 PHE B O 1
ATOM 3122 N N . LYS B 1 132 ? -2.881 16.75 17.578 1 94.44 132 LYS B N 1
ATOM 3123 C CA . LYS B 1 132 ? -3.088 16.359 16.188 1 94.44 132 LYS B CA 1
ATOM 3124 C C . LYS B 1 132 ? -3.207 17.578 15.281 1 94.44 132 LYS B C 1
ATOM 3126 O O . LYS B 1 132 ? -3.848 18.578 15.641 1 94.44 132 LYS B O 1
ATOM 3131 N N . VAL B 1 133 ? -2.527 17.516 14.188 1 95.19 133 VAL B N 1
ATOM 3132 C CA . VAL B 1 133 ? -2.73 18.484 13.117 1 95.19 133 VAL B CA 1
ATOM 3133 C C . VAL B 1 133 ? -3.35 17.781 11.906 1 95.19 133 VAL B C 1
ATOM 3135 O O . VAL B 1 133 ? -2.738 16.891 11.32 1 95.19 133 VAL B O 1
ATOM 3138 N N . GLU B 1 134 ? -4.57 18.141 11.609 1 95.5 134 GLU B N 1
ATOM 3139 C CA . GLU B 1 134 ? -5.227 17.656 10.398 1 95.5 134 GLU B CA 1
ATOM 3140 C C . GLU B 1 134 ? -4.762 18.422 9.164 1 95.5 134 GLU B C 1
ATOM 3142 O O . GLU B 1 134 ? -4.836 19.656 9.125 1 95.5 134 GLU B O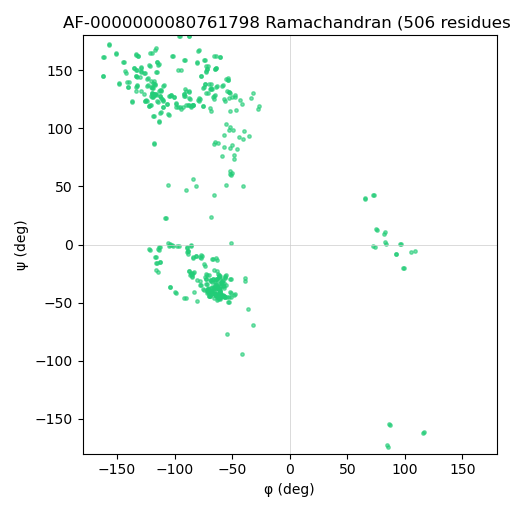 1
ATOM 3147 N N . THR B 1 135 ? -4.254 17.625 8.203 1 95.69 135 THR B N 1
ATOM 3148 C CA . THR B 1 135 ? -3.664 18.281 7.043 1 95.69 135 THR B CA 1
ATOM 3149 C C . THR B 1 135 ? -4.156 17.641 5.75 1 95.69 135 THR B C 1
ATOM 3151 O O . THR B 1 135 ? -4.801 16.578 5.777 1 95.69 135 THR B O 1
ATOM 3154 N N . TYR B 1 136 ? -3.973 18.344 4.691 1 94.06 136 TYR B N 1
ATOM 3155 C CA . TYR B 1 136 ? -4.23 17.828 3.354 1 94.06 136 TYR B CA 1
ATOM 3156 C C . TYR B 1 136 ? -3.219 18.375 2.352 1 94.06 136 TYR B C 1
ATOM 3158 O O . TYR B 1 136 ? -2.539 19.359 2.625 1 94.06 136 TYR B O 1
ATOM 3166 N N . ARG B 1 137 ? -3.061 17.641 1.259 1 90.69 137 ARG B N 1
ATOM 3167 C CA . ARG B 1 137 ? -2.113 18.078 0.24 1 90.69 137 ARG B CA 1
ATOM 3168 C C . ARG B 1 137 ? -2.828 18.406 -1.063 1 90.69 137 ARG B C 1
ATOM 3170 O O . ARG B 1 137 ? -3.879 17.844 -1.366 1 90.69 137 ARG B O 1
ATOM 3177 N N . CYS B 1 138 ? -2.211 19.359 -1.728 1 85.62 138 CYS B N 1
ATOM 3178 C CA . CYS B 1 138 ? -2.67 19.781 -3.047 1 85.62 138 CYS B CA 1
ATOM 3179 C C . CYS B 1 138 ? -1.519 19.797 -4.047 1 85.62 138 CYS B C 1
ATOM 3181 O O . CYS B 1 138 ? -0.356 19.922 -3.656 1 85.62 138 CYS B O 1
ATOM 3183 N N . VAL B 1 139 ? -1.928 19.578 -5.289 1 74 139 VAL B N 1
ATOM 3184 C CA . VAL B 1 139 ? -0.959 19.891 -6.336 1 74 139 VAL B CA 1
ATOM 3185 C C . VAL B 1 139 ? -0.713 21.406 -6.387 1 74 139 VAL B C 1
ATOM 3187 O O . VAL B 1 139 ? -1.655 22.188 -6.312 1 74 139 VAL B O 1
ATOM 3190 N N . PRO B 1 140 ? 0.569 21.703 -6.465 1 71.38 140 PRO B N 1
ATOM 3191 C CA . PRO B 1 140 ? 0.851 23.141 -6.484 1 71.38 140 PRO B CA 1
ATOM 3192 C C . PRO B 1 140 ? 0.043 23.891 -7.547 1 71.38 140 PRO B C 1
ATOM 3194 O O . PRO B 1 140 ? -0.046 23.438 -8.688 1 71.38 140 PRO B O 1
ATOM 3197 N N . GLY B 1 141 ? -0.553 24.922 -7.133 1 68.75 141 GLY B N 1
ATOM 3198 C CA . GLY B 1 141 ? -1.33 25.75 -8.047 1 68.75 141 GLY B CA 1
ATOM 3199 C C . GLY B 1 141 ? -2.793 25.344 -8.109 1 68.75 141 GLY B C 1
ATOM 3200 O O . GLY B 1 141 ? -3.592 26.016 -8.781 1 68.75 141 GLY B O 1
ATOM 3201 N N . THR B 1 142 ? -3.051 24.266 -7.484 1 75 142 THR B N 1
ATOM 3202 C CA . THR B 1 142 ? -4.445 23.828 -7.434 1 75 142 THR B CA 1
ATOM 3203 C C . THR B 1 142 ? -4.965 23.859 -6 1 75 142 THR B C 1
ATOM 3205 O O . THR B 1 142 ? -4.18 23.891 -5.051 1 75 142 THR B O 1
ATOM 3208 N N . LYS B 1 143 ? -6.305 23.953 -5.969 1 81.62 143 LYS B N 1
ATOM 3209 C CA . LYS B 1 143 ? -6.922 23.953 -4.645 1 81.62 143 LYS B CA 1
ATOM 3210 C C . LYS B 1 143 ? -7.523 22.594 -4.305 1 81.62 143 LYS B C 1
ATOM 3212 O O . LYS B 1 143 ? -8.016 22.391 -3.193 1 81.62 143 LYS B O 1
ATOM 3217 N N . ARG B 1 144 ? -7.379 21.75 -5.223 1 82.31 144 ARG B N 1
ATOM 3218 C CA . ARG B 1 144 ? -7.98 20.438 -5.008 1 82.31 144 ARG B CA 1
ATOM 3219 C C . ARG B 1 144 ? -7.117 19.578 -4.086 1 82.31 144 ARG B C 1
ATOM 3221 O O . ARG B 1 144 ? -5.941 19.344 -4.375 1 82.31 144 ARG B O 1
ATOM 3228 N N . ALA B 1 145 ? -7.762 19.109 -3.055 1 90.5 145 ALA B N 1
ATOM 3229 C CA . ALA B 1 145 ? -7.066 18.219 -2.133 1 90.5 145 ALA B CA 1
ATOM 3230 C C . ALA B 1 145 ? -6.902 16.828 -2.736 1 90.5 145 ALA B C 1
ATOM 3232 O O . ALA B 1 145 ? -7.855 16.266 -3.283 1 90.5 145 ALA B O 1
ATOM 3233 N N . ILE B 1 146 ? -5.695 16.234 -2.615 1 86 146 ILE B N 1
ATOM 3234 C CA . ILE B 1 146 ? -5.434 14.945 -3.258 1 86 146 ILE B CA 1
ATOM 3235 C C . ILE B 1 146 ? -5.156 13.891 -2.195 1 86 146 ILE B C 1
ATOM 3237 O O . ILE B 1 146 ? -5.148 12.688 -2.49 1 86 146 ILE B O 1
ATOM 3241 N N . SER B 1 147 ? -4.98 14.312 -0.99 1 93.06 147 SER B N 1
ATOM 3242 C CA . SER B 1 147 ? -4.777 13.375 0.11 1 93.06 147 SER B CA 1
ATOM 3243 C C . SER B 1 147 ? -5.039 14.039 1.458 1 93.06 147 SER B C 1
ATOM 3245 O O . SER B 1 147 ? -5.121 15.266 1.546 1 93.06 147 SER B O 1
ATOM 3247 N N . TRP B 1 148 ? -5.242 13.25 2.404 1 94.81 148 TRP B N 1
ATOM 3248 C CA . TRP B 1 148 ? -5.434 13.68 3.785 1 94.81 148 TRP B CA 1
ATOM 3249 C C . TRP B 1 148 ? -4.418 13.008 4.711 1 94.81 148 TRP B C 1
ATOM 3251 O O . TRP B 1 148 ? -4.137 11.82 4.574 1 94.81 148 TRP B O 1
ATOM 3261 N N . THR B 1 149 ? -3.854 13.773 5.602 1 94.38 149 THR B N 1
ATOM 3262 C CA . THR B 1 149 ? -2.939 13.211 6.59 1 94.38 149 THR B CA 1
ATOM 3263 C C . THR B 1 149 ? -3.219 13.797 7.973 1 94.38 149 THR B C 1
ATOM 3265 O O . THR B 1 149 ? -3.213 15.016 8.148 1 94.38 149 THR B O 1
ATOM 3268 N N . ASP B 1 150 ? -3.482 12.953 8.914 1 94.44 150 ASP B N 1
ATOM 3269 C CA . ASP B 1 150 ? -3.436 13.312 10.328 1 94.44 150 ASP B CA 1
ATOM 3270 C C . ASP B 1 150 ? -2.021 13.164 10.883 1 94.44 150 ASP B C 1
ATOM 3272 O O . ASP B 1 150 ? -1.458 12.07 10.875 1 94.44 150 ASP B O 1
ATOM 3276 N N . ILE B 1 151 ? -1.531 14.273 11.328 1 93.94 151 ILE B N 1
ATOM 3277 C CA . ILE B 1 151 ? -0.182 14.273 11.891 1 93.94 151 ILE B CA 1
ATOM 3278 C C . ILE B 1 151 ? -0.252 14.398 13.406 1 93.94 151 ILE B C 1
ATOM 3280 O O . ILE B 1 151 ? -0.77 15.391 13.93 1 93.94 151 ILE B O 1
ATOM 3284 N N . TYR B 1 152 ? 0.284 13.445 14.07 1 93.81 152 TYR B N 1
ATOM 3285 C CA . TYR B 1 152 ? 0.354 13.461 15.523 1 93.81 152 TYR B CA 1
ATOM 3286 C C . TYR B 1 152 ? 1.758 13.82 16 1 93.81 152 TYR B C 1
ATOM 3288 O O . TYR B 1 152 ? 2.736 13.195 15.594 1 93.81 152 TYR B O 1
ATOM 3296 N N . LEU B 1 153 ? 1.771 14.82 16.891 1 93.5 153 LEU B N 1
ATOM 3297 C CA . LEU B 1 153 ? 3.029 15.289 17.453 1 93.5 153 LEU B CA 1
ATOM 3298 C C . LEU B 1 153 ? 2.951 15.344 18.984 1 93.5 153 LEU B C 1
ATOM 3300 O O . LEU B 1 153 ? 1.872 15.547 19.547 1 93.5 153 LEU B O 1
ATOM 3304 N N . ARG B 1 154 ? 4.09 15.125 19.516 1 91.31 154 ARG B N 1
ATOM 3305 C CA . ARG B 1 154 ? 4.148 15.359 20.969 1 91.31 154 ARG B CA 1
ATOM 3306 C C . ARG B 1 154 ? 3.924 16.828 21.281 1 91.31 154 ARG B C 1
ATOM 3308 O O . ARG B 1 154 ? 4.348 17.703 20.531 1 91.31 154 ARG B O 1
ATOM 3315 N N . LYS B 1 155 ? 3.379 17.094 22.453 1 92.31 155 LYS B N 1
ATOM 3316 C CA . LYS B 1 155 ? 3.055 18.469 22.859 1 92.31 155 LYS B CA 1
ATOM 3317 C C . LYS B 1 155 ? 4.312 19.312 22.969 1 92.31 155 LYS B C 1
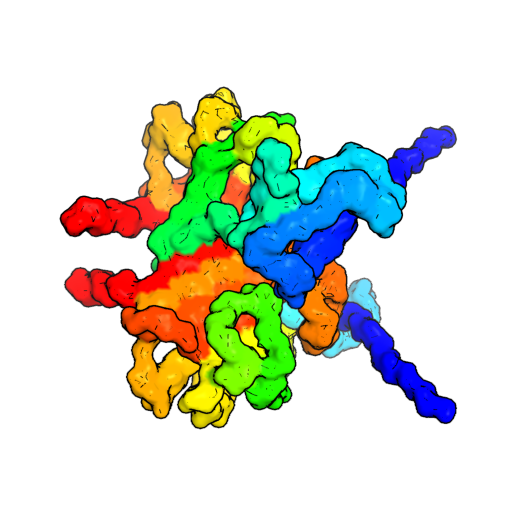ATOM 3319 O O . LYS B 1 155 ? 4.27 20.531 22.75 1 92.31 155 LYS B O 1
ATOM 3324 N N . GLU B 1 156 ? 5.402 18.703 23.297 1 91.94 156 GLU B N 1
ATOM 3325 C CA . GLU B 1 156 ? 6.664 19.438 23.406 1 91.94 156 GLU B CA 1
ATOM 3326 C C . GLU B 1 156 ? 7.082 20.016 22.062 1 91.94 156 GLU B C 1
ATOM 3328 O O . GLU B 1 156 ? 7.941 20.906 22.016 1 91.94 156 GLU B O 1
ATOM 3333 N N . TYR B 1 157 ? 6.402 19.578 20.953 1 93.62 157 TYR B N 1
ATOM 3334 C CA . TYR B 1 157 ? 6.75 20.078 19.625 1 93.62 157 TYR B CA 1
ATOM 3335 C C . TYR B 1 157 ? 5.676 21.016 19.094 1 93.62 157 TYR B C 1
ATOM 3337 O O . TYR B 1 157 ? 5.523 21.172 17.891 1 93.62 157 TYR B O 1
ATOM 3345 N N . GLU B 1 158 ? 4.941 21.562 19.906 1 92 158 GLU B N 1
ATOM 3346 C CA . GLU B 1 158 ? 3.82 22.422 19.516 1 92 158 GLU B CA 1
ATOM 3347 C C . GLU B 1 158 ? 4.281 23.547 18.609 1 92 158 GLU B C 1
ATOM 3349 O O . GLU B 1 158 ? 3.549 23.984 17.719 1 92 158 GLU B O 1
ATOM 3354 N N . ALA B 1 159 ? 5.465 24.062 18.828 1 89.25 159 ALA B N 1
ATOM 3355 C CA . ALA B 1 159 ? 6.004 25.172 18.047 1 89.25 159 ALA B CA 1
ATOM 3356 C C . ALA B 1 159 ? 6.109 24.797 16.562 1 89.25 159 ALA B C 1
ATOM 3358 O O . ALA B 1 159 ? 5.988 25.656 15.695 1 89.25 159 ALA B O 1
ATOM 3359 N N . VAL B 1 160 ? 6.262 23.562 16.297 1 91 160 VAL B N 1
ATOM 3360 C CA . VAL B 1 160 ? 6.445 23.094 14.93 1 91 160 VAL B CA 1
ATOM 3361 C C . VAL B 1 160 ? 5.148 23.266 14.141 1 91 160 VAL B C 1
ATOM 3363 O O . VAL B 1 160 ? 5.176 23.469 12.922 1 91 160 VAL B O 1
ATOM 3366 N N . ALA B 1 161 ? 4.059 23.172 14.844 1 88.75 161 ALA B N 1
ATOM 3367 C CA . ALA B 1 161 ? 2.752 23.266 14.195 1 88.75 161 ALA B CA 1
ATOM 3368 C C . ALA B 1 161 ? 2.621 24.578 13.414 1 88.75 161 ALA B C 1
ATOM 3370 O O . ALA B 1 161 ? 1.957 24.625 12.383 1 88.75 161 ALA B O 1
ATOM 3371 N N . ASP B 1 162 ? 3.314 25.594 13.844 1 88.62 162 ASP B N 1
ATOM 3372 C CA . ASP B 1 162 ? 3.238 26.906 13.219 1 88.62 162 ASP B CA 1
ATOM 3373 C C . ASP B 1 162 ? 3.977 26.938 11.883 1 88.62 162 ASP B C 1
ATOM 3375 O O . ASP B 1 162 ? 3.748 27.812 11.055 1 88.62 162 ASP B O 1
ATOM 3379 N N . PHE B 1 163 ? 4.746 26 11.758 1 88.75 163 PHE B N 1
ATOM 3380 C CA . PHE B 1 163 ? 5.582 25.984 10.562 1 88.75 163 PHE B CA 1
ATOM 3381 C C . PHE B 1 163 ? 5.086 24.953 9.562 1 88.75 163 PHE B C 1
ATOM 3383 O O . PHE B 1 163 ? 5.637 24.828 8.469 1 88.75 163 PHE B O 1
ATOM 3390 N N . ILE B 1 164 ? 3.973 24.328 10.039 1 86.88 164 ILE B N 1
ATOM 3391 C CA . ILE B 1 164 ? 3.428 23.312 9.133 1 86.88 164 ILE B CA 1
ATOM 3392 C C . ILE B 1 164 ? 2.842 23.984 7.898 1 86.88 164 ILE B C 1
ATOM 3394 O O . ILE B 1 164 ? 2.131 24.984 8.008 1 86.88 164 ILE B O 1
ATOM 3398 N N . SER B 1 165 ? 3.17 23.891 6.688 1 82.25 165 SER B N 1
ATOM 3399 C CA . SER B 1 165 ? 2.719 24.422 5.406 1 82.25 165 SER B CA 1
ATOM 3400 C C . SER B 1 165 ? 3.67 25.5 4.887 1 82.25 165 SER B C 1
ATOM 3402 O O . SER B 1 165 ? 3.4 26.141 3.867 1 82.25 165 SER B O 1
ATOM 3404 N N . SER B 1 166 ? 4.625 25.812 5.77 1 76.88 166 SER B N 1
ATOM 3405 C CA . SER B 1 166 ? 5.555 26.875 5.367 1 76.88 166 SER B CA 1
ATOM 3406 C C . SER B 1 166 ? 6.516 26.375 4.289 1 76.88 166 SER B C 1
ATOM 3408 O O . SER B 1 166 ? 7.07 27.172 3.533 1 76.88 166 SER B O 1
ATOM 3410 N N . LYS B 1 167 ? 6.824 25.125 4.273 1 70.12 167 LYS B N 1
ATOM 3411 C CA . LYS B 1 167 ? 7.734 24.531 3.307 1 70.12 167 LYS B CA 1
ATOM 3412 C C . LYS B 1 167 ? 7.176 23.219 2.768 1 70.12 167 LYS B C 1
ATOM 3414 O O . LYS B 1 167 ? 6.41 22.531 3.455 1 70.12 167 LYS B O 1
ATOM 3419 N N . PRO B 1 168 ? 7.605 22.953 1.541 1 71.88 168 PRO B N 1
ATOM 3420 C CA . PRO B 1 168 ? 7.234 21.625 1.026 1 71.88 168 PRO B CA 1
ATOM 3421 C C . PRO B 1 168 ? 7.859 20.484 1.823 1 71.88 168 PRO B C 1
ATOM 3423 O O . PRO B 1 168 ? 8.859 20.688 2.516 1 71.88 168 PRO B O 1
ATOM 3426 N N . GLY B 1 169 ? 7.133 19.375 1.788 1 75.62 169 GLY B N 1
ATOM 3427 C CA . GLY B 1 169 ? 7.691 18.203 2.439 1 75.62 169 GLY B CA 1
ATOM 3428 C C . GLY B 1 169 ? 6.863 17.734 3.619 1 75.62 169 GLY B C 1
ATOM 3429 O O . GLY B 1 169 ? 5.68 18.062 3.729 1 75.62 169 GLY B O 1
ATOM 3430 N N . GLY B 1 170 ? 7.531 16.938 4.422 1 81.25 170 GLY B N 1
ATOM 3431 C CA . GLY B 1 170 ? 6.906 16.391 5.621 1 81.25 170 GLY B CA 1
ATOM 3432 C C . GLY B 1 170 ? 7.207 17.203 6.867 1 81.25 170 GLY B C 1
ATOM 3433 O O . GLY B 1 170 ? 7.836 18.266 6.785 1 81.25 170 GLY B O 1
ATOM 3434 N N . VAL B 1 171 ? 6.719 16.828 7.938 1 86.25 171 VAL B N 1
ATOM 3435 C CA . VAL B 1 171 ? 6.805 17.578 9.188 1 86.25 171 VAL B CA 1
ATOM 3436 C C . VAL B 1 171 ? 8.109 17.234 9.906 1 86.25 171 VAL B C 1
ATOM 3438 O O . VAL B 1 171 ? 8.672 18.062 10.617 1 86.25 171 VAL B O 1
ATOM 3441 N N . TYR B 1 172 ? 8.609 16.062 9.641 1 84.25 172 TYR B N 1
ATOM 3442 C CA . TYR B 1 172 ? 9.742 15.617 10.445 1 84.25 172 TYR B CA 1
ATOM 3443 C C . TYR B 1 172 ? 10.953 16.516 10.211 1 84.25 172 TYR B C 1
ATOM 3445 O O . TYR B 1 172 ? 11.734 16.766 11.133 1 84.25 172 TYR B O 1
ATOM 3453 N N . PRO B 1 173 ? 11.234 17.062 9.031 1 79.38 173 PRO B N 1
ATOM 3454 C CA . PRO B 1 173 ? 12.359 18 8.891 1 79.38 173 PRO B CA 1
ATOM 3455 C C . PRO B 1 173 ? 12.211 19.234 9.781 1 79.38 173 PRO B C 1
ATOM 3457 O O . PRO B 1 173 ? 13.211 19.812 10.219 1 79.38 173 PRO B O 1
ATOM 3460 N N . LEU B 1 174 ? 11.047 19.656 10.016 1 85.38 174 LEU B N 1
ATOM 3461 C CA . LEU B 1 174 ? 10.789 20.797 10.891 1 85.38 174 LEU B CA 1
ATOM 3462 C C . LEU B 1 174 ? 11.164 20.469 12.328 1 85.38 174 LEU B C 1
ATOM 3464 O O . LEU B 1 174 ? 11.633 21.344 13.062 1 85.38 174 LEU B O 1
ATOM 3468 N N . LEU B 1 175 ? 10.906 19.188 12.75 1 87.88 175 LEU B N 1
ATOM 3469 C CA . LEU B 1 175 ? 11.312 18.75 14.078 1 87.88 175 LEU B CA 1
ATOM 3470 C C . LEU B 1 175 ? 12.828 18.844 14.242 1 87.88 175 LEU B C 1
ATOM 3472 O O . LEU B 1 175 ? 13.32 19.266 15.289 1 87.88 175 LEU B O 1
ATOM 3476 N N . GLU B 1 176 ? 13.477 18.516 13.188 1 78.44 176 GLU B N 1
ATOM 3477 C CA . GLU B 1 176 ? 14.938 18.594 13.203 1 78.44 176 GLU B CA 1
ATOM 3478 C C . GLU B 1 176 ? 15.422 20.047 13.219 1 78.44 176 GLU B C 1
ATOM 3480 O O . GLU B 1 176 ? 16.312 20.391 13.992 1 78.44 176 GLU B O 1
ATOM 3485 N N . GLU B 1 177 ? 14.828 20.875 12.492 1 81.12 177 GLU B N 1
ATOM 3486 C CA . GLU B 1 177 ? 15.234 22.266 12.32 1 81.12 177 GLU B CA 1
ATOM 3487 C C . GLU B 1 177 ? 14.867 23.094 13.547 1 81.12 177 GLU B C 1
ATOM 3489 O O . GLU B 1 177 ? 15.664 23.922 13.992 1 81.12 177 GLU B O 1
ATOM 3494 N N . HIS B 1 178 ? 13.734 22.859 14.156 1 84.75 178 HIS B N 1
ATOM 3495 C CA . HIS B 1 178 ? 13.219 23.812 15.133 1 84.75 178 HIS B CA 1
ATOM 3496 C C . HIS B 1 178 ? 13.219 23.219 16.547 1 84.75 178 HIS B C 1
ATOM 3498 O O . HIS B 1 178 ? 13.102 23.953 17.531 1 84.75 178 HIS B O 1
ATOM 3504 N N . CYS B 1 179 ? 13.367 21.891 16.625 1 89.38 179 CYS B N 1
ATOM 3505 C CA . CYS B 1 179 ? 13.273 21.281 17.953 1 89.38 179 CYS B CA 1
ATOM 3506 C C . CYS B 1 179 ? 14.547 20.531 18.297 1 89.38 179 CYS B C 1
ATOM 3508 O O . CYS B 1 179 ? 14.672 19.969 19.391 1 89.38 179 CYS B O 1
ATOM 3510 N N . GLY B 1 180 ? 15.461 20.453 17.359 1 83.69 180 GLY B N 1
ATOM 3511 C CA . GLY B 1 180 ? 16.734 19.781 17.609 1 83.69 180 GLY B CA 1
ATOM 3512 C C . GLY B 1 180 ? 16.625 18.266 17.609 1 83.69 180 GLY B C 1
ATOM 3513 O O . GLY B 1 180 ? 17.516 17.578 18.109 1 83.69 180 GLY B O 1
ATOM 3514 N N . GLU B 1 181 ? 15.547 17.797 17.156 1 85.88 181 GLU B N 1
ATOM 3515 C CA . GLU B 1 181 ? 15.375 16.344 17.062 1 85.88 181 GLU B CA 1
ATOM 3516 C C . GLU B 1 181 ? 16.062 15.789 15.82 1 85.88 181 GLU B C 1
ATOM 3518 O O . GLU B 1 181 ? 16.375 16.531 14.891 1 85.88 181 GLU B O 1
ATOM 3523 N N . VAL B 1 182 ? 16.391 14.484 15.906 1 80.06 182 VAL B N 1
ATOM 3524 C CA . VAL B 1 182 ? 16.906 13.75 14.758 1 80.06 182 VAL B CA 1
ATOM 3525 C C . VAL B 1 182 ? 16.062 12.5 14.516 1 80.06 182 VAL B C 1
ATOM 3527 O O . VAL B 1 182 ? 15.867 11.695 15.422 1 80.06 182 VAL B O 1
ATOM 3530 N N . VAL B 1 183 ? 15.555 12.43 13.312 1 82.56 183 VAL B N 1
ATOM 3531 C CA . VAL B 1 183 ? 14.805 11.219 12.961 1 82.56 183 VAL B CA 1
ATOM 3532 C C . VAL B 1 183 ? 15.773 10.141 12.477 1 82.56 183 VAL B C 1
ATOM 3534 O O . VAL B 1 183 ? 16.453 10.32 11.469 1 82.56 183 VAL B O 1
ATOM 3537 N N . GLU B 1 184 ? 15.797 9.039 13.148 1 74.5 184 GLU B N 1
ATOM 3538 C CA . GLU B 1 184 ? 16.719 7.949 12.828 1 74.5 184 GLU B CA 1
ATOM 3539 C C . GLU B 1 184 ? 15.992 6.812 12.117 1 74.5 184 GLU B C 1
ATOM 3541 O O . GLU B 1 184 ? 16.547 6.168 11.227 1 74.5 184 GLU B O 1
ATOM 3546 N N . ALA B 1 185 ? 14.789 6.605 12.547 1 79.06 185 ALA B N 1
ATOM 3547 C CA . ALA B 1 185 ? 14.055 5.465 12.016 1 79.06 185 ALA B CA 1
ATOM 3548 C C . ALA B 1 185 ? 12.641 5.871 11.602 1 79.06 185 ALA B C 1
ATOM 3550 O O . ALA B 1 185 ? 11.984 6.648 12.297 1 79.06 185 ALA B O 1
ATOM 3551 N N . ILE B 1 186 ? 12.25 5.367 10.445 1 82.56 186 ILE B N 1
ATOM 3552 C CA . ILE B 1 186 ? 10.883 5.531 9.953 1 82.56 186 ILE B CA 1
ATOM 3553 C C . ILE B 1 186 ? 10.258 4.164 9.703 1 82.56 186 ILE B C 1
ATOM 3555 O O . ILE B 1 186 ? 10.82 3.332 8.992 1 82.56 186 ILE B O 1
ATOM 3559 N N . GLU B 1 187 ? 9.219 3.924 10.406 1 82.31 187 GLU B N 1
ATOM 3560 C CA . GLU B 1 187 ? 8.414 2.738 10.117 1 82.31 187 GLU B CA 1
ATOM 3561 C C . GLU B 1 187 ? 7.168 3.098 9.305 1 82.31 187 GLU B C 1
ATOM 3563 O O . GLU B 1 187 ? 6.434 4.02 9.664 1 82.31 187 GLU B O 1
ATOM 3568 N N . MET B 1 188 ? 7.027 2.42 8.242 1 86 188 MET B N 1
ATOM 3569 C CA . MET B 1 188 ? 5.906 2.674 7.348 1 86 188 MET B CA 1
ATOM 3570 C C . MET B 1 188 ? 5.035 1.431 7.199 1 86 188 MET B C 1
ATOM 3572 O O . MET B 1 188 ? 5.547 0.337 6.953 1 86 188 MET B O 1
ATOM 3576 N N . GLU B 1 189 ? 3.793 1.614 7.43 1 85 189 GLU B N 1
ATOM 3577 C CA . GLU B 1 189 ? 2.797 0.569 7.211 1 85 189 GLU B CA 1
ATOM 3578 C C . GLU B 1 189 ? 1.806 0.969 6.121 1 85 189 GLU B C 1
ATOM 3580 O O . GLU B 1 189 ? 1.242 2.064 6.16 1 85 189 GLU B O 1
ATOM 3585 N N . ILE B 1 190 ? 1.616 0.089 5.164 1 88.25 190 ILE B N 1
ATOM 3586 C CA . ILE B 1 190 ? 0.684 0.337 4.066 1 88.25 190 ILE B CA 1
ATOM 3587 C C . ILE B 1 190 ? -0.407 -0.731 4.066 1 88.25 190 ILE B C 1
ATOM 3589 O O . ILE B 1 190 ? -0.115 -1.927 4.152 1 88.25 190 ILE B O 1
ATOM 3593 N N . SER B 1 191 ? -1.646 -0.315 3.992 1 88.75 191 SER B N 1
ATOM 3594 C CA . SER B 1 191 ? -2.766 -1.251 3.959 1 88.75 191 SER B CA 1
ATOM 3595 C C . SER B 1 191 ? -3.949 -0.67 3.193 1 88.75 191 SER B C 1
ATOM 3597 O O . SER B 1 191 ? -3.977 0.526 2.896 1 88.75 191 SER B O 1
ATOM 3599 N N . ALA B 1 192 ? -4.828 -1.604 2.879 1 92.06 192 ALA B N 1
ATOM 3600 C CA . ALA B 1 192 ? -6.098 -1.165 2.309 1 92.06 192 ALA B CA 1
ATOM 3601 C C . ALA B 1 192 ? -7.027 -0.62 3.393 1 92.06 192 ALA B C 1
ATOM 3603 O O . ALA B 1 192 ? -7.051 -1.133 4.512 1 92.06 192 ALA B O 1
ATOM 3604 N N . SER B 1 193 ? -7.754 0.35 2.994 1 91.12 193 SER B N 1
ATOM 3605 C CA . SER B 1 193 ? -8.688 0.968 3.932 1 91.12 193 SER B CA 1
ATOM 3606 C C . SER B 1 193 ? -9.82 1.67 3.199 1 91.12 193 SER B C 1
ATOM 3608 O O . SER B 1 193 ? -9.859 1.68 1.966 1 91.12 193 SER B O 1
ATOM 3610 N N . ARG B 1 194 ? -10.781 2.098 4.027 1 90.31 194 ARG B N 1
ATOM 3611 C CA . ARG B 1 194 ? -11.719 3.125 3.596 1 90.31 194 ARG B CA 1
ATOM 3612 C C . ARG B 1 194 ? -11.344 4.488 4.164 1 90.31 194 ARG B C 1
ATOM 3614 O O . ARG B 1 194 ? -10.516 4.582 5.074 1 90.31 194 ARG B O 1
ATOM 3621 N N . PHE B 1 195 ? -11.922 5.477 3.514 1 91.5 195 PHE B N 1
ATOM 3622 C CA . PHE B 1 195 ? -11.781 6.793 4.117 1 91.5 195 PHE B CA 1
ATOM 3623 C C . PHE B 1 195 ? -12.656 6.922 5.355 1 91.5 195 PHE B C 1
ATOM 3625 O O . PHE B 1 195 ? -13.797 6.453 5.367 1 91.5 195 PHE B O 1
ATOM 3632 N N . PRO B 1 196 ? -12.047 7.578 6.449 1 89.75 196 PRO B N 1
ATOM 3633 C CA . PRO B 1 196 ? -13.031 8.086 7.41 1 89.75 196 PRO B CA 1
ATOM 3634 C C . PRO B 1 196 ? -14.086 8.977 6.758 1 89.75 196 PRO B C 1
ATOM 3636 O O . PRO B 1 196 ? -13.773 9.758 5.855 1 89.75 196 PRO B O 1
ATOM 3639 N N . PRO B 1 197 ? -15.336 8.875 7.184 1 91.62 197 PRO B N 1
ATOM 3640 C CA . PRO B 1 197 ? -16.422 9.586 6.492 1 91.62 197 PRO B CA 1
ATOM 3641 C C . PRO B 1 197 ? -16.125 11.07 6.289 1 91.62 197 PRO B C 1
ATOM 3643 O O . PRO B 1 197 ? -16.359 11.609 5.207 1 91.62 197 PRO B O 1
ATOM 3646 N N . ARG B 1 198 ? -15.641 11.758 7.297 1 91.88 198 ARG B N 1
ATOM 3647 C CA . ARG B 1 198 ? -15.328 13.18 7.188 1 91.88 198 ARG B CA 1
ATOM 3648 C C . ARG B 1 198 ? -14.258 13.43 6.125 1 91.88 198 ARG B C 1
ATOM 3650 O O . ARG B 1 198 ? -14.328 14.414 5.387 1 91.88 198 ARG B O 1
ATOM 3657 N N . VAL B 1 199 ? -13.32 12.586 6.035 1 94.19 199 VAL B N 1
ATOM 3658 C CA . VAL B 1 199 ? -12.234 12.703 5.07 1 94.19 199 VAL B CA 1
ATOM 3659 C C . VAL B 1 199 ? -12.758 12.445 3.662 1 94.19 199 VAL B C 1
ATOM 3661 O O . VAL B 1 199 ? -12.406 13.156 2.721 1 94.19 199 VAL B O 1
ATOM 3664 N N . ALA B 1 200 ? -13.57 11.406 3.57 1 93.62 200 ALA B N 1
ATOM 3665 C CA . ALA B 1 200 ? -14.18 11.094 2.281 1 93.62 200 ALA B CA 1
ATOM 3666 C C . ALA B 1 200 ? -14.906 12.312 1.714 1 93.62 200 ALA B C 1
ATOM 3668 O O . ALA B 1 200 ? -14.68 12.695 0.563 1 93.62 200 ALA B O 1
ATOM 3669 N N . ARG B 1 201 ? -15.695 12.883 2.533 1 92.62 201 ARG B N 1
ATOM 3670 C CA . ARG B 1 201 ? -16.453 14.062 2.115 1 92.62 201 ARG B CA 1
ATOM 3671 C C . ARG B 1 201 ? -15.523 15.195 1.711 1 92.62 201 ARG B C 1
ATOM 3673 O O . ARG B 1 201 ? -15.727 15.836 0.675 1 92.62 201 ARG B O 1
ATOM 3680 N N . PHE B 1 202 ? -14.523 15.445 2.521 1 94.25 202 PHE B N 1
ATOM 3681 C CA . PHE B 1 202 ? -13.586 16.531 2.27 1 94.25 202 PHE B CA 1
ATOM 3682 C C . PHE B 1 202 ? -12.867 16.328 0.938 1 94.25 202 PHE B C 1
ATOM 3684 O O . PHE B 1 202 ? -12.68 17.281 0.177 1 94.25 202 PHE B O 1
ATOM 3691 N N . LEU B 1 203 ? -12.477 15.102 0.59 1 92.25 203 LEU B N 1
ATOM 3692 C CA . LEU B 1 203 ? -11.727 14.789 -0.625 1 92.25 203 LEU B CA 1
ATOM 3693 C C . LEU B 1 203 ? -12.672 14.523 -1.791 1 92.25 203 LEU B C 1
ATOM 3695 O O . LEU B 1 203 ? -12.227 14.242 -2.906 1 92.25 203 LEU B O 1
ATOM 3699 N N . GLU B 1 204 ? -13.961 14.484 -1.575 1 88.81 204 GLU B N 1
ATOM 3700 C CA . GLU B 1 204 ? -15.008 14.305 -2.58 1 88.81 204 GLU B CA 1
ATOM 3701 C C . GLU B 1 204 ? -15.047 12.859 -3.082 1 88.81 204 GLU B C 1
ATOM 3703 O O . GLU B 1 204 ? -15.094 12.617 -4.289 1 88.81 204 GLU B O 1
ATOM 3708 N N . TYR B 1 205 ? -14.914 12.008 -2.121 1 89.56 205 TYR B N 1
ATOM 3709 C CA . TYR B 1 205 ? -15.094 10.578 -2.367 1 89.56 205 TYR B CA 1
ATOM 3710 C C . TYR B 1 205 ? -16.281 10.031 -1.588 1 89.56 205 TYR B C 1
ATOM 3712 O O . TYR B 1 205 ? -16.828 10.711 -0.717 1 89.56 205 TYR B O 1
ATOM 3720 N N . GLU B 1 206 ? -16.656 8.773 -1.944 1 86.56 206 GLU B N 1
ATOM 3721 C CA . GLU B 1 206 ? -17.719 8.086 -1.215 1 86.56 206 GLU B CA 1
ATOM 3722 C C . GLU B 1 206 ? -17.141 7.242 -0.078 1 86.56 206 GLU B C 1
ATOM 3724 O O . GLU B 1 206 ? -15.984 6.84 -0.123 1 86.56 206 GLU B O 1
ATOM 3729 N N . ALA B 1 207 ? -18.062 6.988 0.835 1 84.5 207 ALA B N 1
ATOM 3730 C CA . ALA B 1 207 ? -17.656 6.215 2.008 1 84.5 207 ALA B CA 1
ATOM 3731 C C . ALA B 1 207 ? -17.172 4.82 1.608 1 84.5 207 ALA B C 1
ATOM 3733 O O . ALA B 1 207 ? -16.312 4.246 2.266 1 84.5 207 ALA B O 1
ATOM 3734 N N . ALA B 1 208 ? -17.672 4.344 0.529 1 86.44 208 ALA B N 1
ATOM 3735 C CA . ALA B 1 208 ? -17.359 2.98 0.108 1 86.44 208 ALA B CA 1
ATOM 3736 C C . ALA B 1 208 ? -16.109 2.953 -0.759 1 86.44 208 ALA B C 1
ATOM 3738 O O . ALA B 1 208 ? -15.57 1.882 -1.047 1 86.44 208 ALA B O 1
ATOM 3739 N N . ASP B 1 209 ? -15.617 4.059 -1.083 1 89.88 209 ASP B N 1
ATOM 3740 C CA . ASP B 1 209 ? -14.43 4.113 -1.933 1 89.88 209 ASP B CA 1
ATOM 3741 C C . ASP B 1 209 ? -13.195 3.617 -1.183 1 89.88 209 ASP B C 1
ATOM 3743 O O . ASP B 1 209 ? -13.023 3.906 0.003 1 89.88 209 ASP B O 1
ATOM 3747 N N . PRO B 1 210 ? -12.43 2.857 -1.923 1 93.19 210 PRO B N 1
ATOM 3748 C CA . PRO B 1 210 ? -11.203 2.381 -1.275 1 93.19 210 PRO B CA 1
ATOM 3749 C C . PRO B 1 210 ? -10.172 3.488 -1.082 1 93.19 210 PRO B C 1
ATOM 3751 O O . PRO B 1 210 ? -10.148 4.457 -1.847 1 93.19 210 PRO B O 1
ATOM 3754 N N . ALA B 1 211 ? -9.375 3.338 -0.054 1 93.19 211 ALA B N 1
ATOM 3755 C CA . ALA B 1 211 ? -8.25 4.227 0.224 1 93.19 211 ALA B CA 1
ATOM 3756 C C . ALA B 1 211 ? -6.996 3.432 0.568 1 93.19 211 ALA B C 1
ATOM 3758 O O . ALA B 1 211 ? -7.082 2.332 1.122 1 93.19 211 ALA B O 1
ATOM 3759 N N . LEU B 1 212 ? -5.922 3.982 0.14 1 93.19 212 LEU B N 1
ATOM 3760 C CA . LEU B 1 212 ? -4.641 3.494 0.639 1 93.19 212 LEU B CA 1
ATOM 3761 C C . LEU B 1 212 ? -4.293 4.145 1.973 1 93.19 212 LEU B C 1
ATOM 3763 O O . LEU B 1 212 ? -4.234 5.375 2.072 1 93.19 212 LEU B O 1
ATOM 3767 N N . LEU B 1 213 ? -4.145 3.352 2.973 1 92.19 213 LEU B N 1
ATOM 3768 C CA . LEU B 1 213 ? -3.742 3.844 4.285 1 92.19 213 LEU B CA 1
ATOM 3769 C C . LEU B 1 213 ? -2.246 3.645 4.504 1 92.19 213 LEU B C 1
ATOM 3771 O O . LEU B 1 213 ? -1.746 2.52 4.41 1 92.19 213 LEU B O 1
ATOM 3775 N N . ILE B 1 214 ? -1.553 4.734 4.734 1 90.5 214 ILE B N 1
ATOM 3776 C CA . ILE B 1 214 ? -0.132 4.68 5.062 1 90.5 214 ILE B CA 1
ATOM 3777 C C . ILE B 1 214 ? 0.107 5.309 6.434 1 90.5 214 ILE B C 1
ATOM 3779 O O . ILE B 1 214 ? -0.206 6.484 6.648 1 90.5 214 ILE B O 1
ATOM 3783 N N . ILE B 1 215 ? 0.627 4.531 7.293 1 89.88 215 ILE B N 1
ATOM 3784 C CA . ILE B 1 215 ? 1.003 5.02 8.617 1 89.88 215 ILE B CA 1
ATOM 3785 C C . ILE B 1 215 ? 2.523 5.059 8.742 1 89.88 215 ILE B C 1
ATOM 3787 O O . ILE B 1 215 ? 3.197 4.051 8.516 1 89.88 215 ILE B O 1
ATOM 3791 N N . ARG B 1 216 ? 3.002 6.211 9.047 1 87.81 216 ARG B N 1
ATOM 3792 C CA . ARG B 1 216 ? 4.441 6.379 9.234 1 87.81 216 ARG B CA 1
ATOM 3793 C C . ARG B 1 216 ? 4.762 6.816 10.656 1 87.81 216 ARG B C 1
ATOM 3795 O O . ARG B 1 216 ? 4.148 7.75 11.18 1 87.81 216 ARG B O 1
ATOM 3802 N N . SER B 1 217 ? 5.637 6.117 11.227 1 89.25 217 SER B N 1
ATOM 3803 C CA . SER B 1 217 ? 6.137 6.43 12.562 1 89.25 217 SER B CA 1
ATOM 3804 C C . SER B 1 217 ? 7.602 6.863 12.516 1 89.25 217 SER B C 1
ATOM 3806 O O . SER B 1 217 ? 8.445 6.152 11.977 1 89.25 217 SER B O 1
ATOM 3808 N N . PHE B 1 218 ? 7.852 8.008 13.125 1 86.56 218 PHE B N 1
ATOM 3809 C CA . PHE B 1 218 ? 9.188 8.594 13.109 1 86.56 218 PHE B CA 1
ATOM 3810 C C . PHE B 1 218 ? 9.805 8.562 14.508 1 86.56 218 PHE B C 1
ATOM 3812 O O . PHE B 1 218 ? 9.227 9.086 15.461 1 86.56 218 PHE B O 1
ATOM 3819 N N . ARG B 1 219 ? 11.016 7.961 14.547 1 88.19 219 ARG B N 1
ATOM 3820 C CA . ARG B 1 219 ? 11.672 7.816 15.844 1 88.19 219 ARG B CA 1
ATOM 3821 C C . ARG B 1 219 ? 13.078 8.406 15.812 1 88.19 219 ARG B C 1
ATOM 3823 O O . ARG B 1 219 ? 13.742 8.391 14.773 1 88.19 219 ARG B O 1
ATOM 3830 N N . ASN B 1 220 ? 13.438 8.914 16.984 1 85.75 220 ASN B N 1
ATOM 3831 C CA . ASN B 1 220 ? 14.82 9.375 17.109 1 85.75 220 ASN B CA 1
ATOM 3832 C C . ASN B 1 220 ? 15.75 8.25 17.547 1 85.75 220 ASN B C 1
ATOM 3834 O O . ASN B 1 220 ? 15.312 7.105 17.703 1 85.75 220 ASN B O 1
ATOM 3838 N N . PRO B 1 221 ? 17.031 8.531 17.688 1 75.44 221 PRO B N 1
ATOM 3839 C CA . PRO B 1 221 ? 17.984 7.465 17.984 1 75.44 221 PRO B CA 1
ATOM 3840 C C . PRO B 1 221 ? 17.703 6.781 19.328 1 75.44 221 PRO B C 1
ATOM 3842 O O . PRO B 1 221 ? 18.031 5.609 19.5 1 75.44 221 PRO B O 1
ATOM 3845 N N . SER B 1 222 ? 17.094 7.387 20.25 1 86.25 222 SER B N 1
ATOM 3846 C CA . SER B 1 222 ? 16.766 6.812 21.547 1 86.25 222 SER B CA 1
ATOM 3847 C C . SER B 1 222 ? 15.508 5.953 21.469 1 86.25 222 SER B C 1
ATOM 3849 O O . SER B 1 222 ? 15.148 5.281 22.438 1 86.25 222 SER B O 1
ATOM 3851 N N . GLY B 1 223 ? 14.852 6.055 20.344 1 86.19 223 GLY B N 1
ATOM 3852 C CA . GLY B 1 223 ? 13.641 5.273 20.156 1 86.19 223 GLY B CA 1
ATOM 3853 C C . GLY B 1 223 ? 12.375 6.051 20.469 1 86.19 223 GLY B C 1
ATOM 3854 O O . GLY B 1 223 ? 11.266 5.523 20.344 1 86.19 223 GLY B O 1
ATOM 3855 N N . LYS B 1 224 ? 12.547 7.234 20.828 1 88.75 224 LYS B N 1
ATOM 3856 C CA . LYS B 1 224 ? 11.414 8.094 21.141 1 88.75 224 LYS B CA 1
ATOM 3857 C C . LYS B 1 224 ? 10.578 8.367 19.891 1 88.75 224 LYS B C 1
ATOM 3859 O O . LYS B 1 224 ? 11.117 8.766 18.859 1 88.75 224 LYS B O 1
ATOM 3864 N N . LEU B 1 225 ? 9.266 8.109 20.047 1 92 225 LEU B N 1
ATOM 3865 C CA . LEU B 1 225 ? 8.344 8.414 18.969 1 92 225 LEU B CA 1
ATOM 3866 C C . LEU B 1 225 ? 8.086 9.914 18.875 1 92 225 LEU B C 1
ATOM 3868 O O . LEU B 1 225 ? 7.574 10.516 19.828 1 92 225 LEU B O 1
ATOM 3872 N N . LEU B 1 226 ? 8.422 10.547 17.719 1 90.69 226 LEU B N 1
ATOM 3873 C CA . LEU B 1 226 ? 8.344 11.992 17.562 1 90.69 226 LEU B CA 1
ATOM 3874 C C . LEU B 1 226 ? 7.066 12.391 16.828 1 90.69 226 LEU B C 1
ATOM 3876 O O . LEU B 1 226 ? 6.414 13.367 17.203 1 90.69 226 LEU B O 1
ATOM 3880 N N . GLU B 1 227 ? 6.758 11.648 15.859 1 91.5 227 GLU B N 1
ATOM 3881 C CA . GLU B 1 227 ? 5.688 11.961 14.914 1 91.5 227 GLU B CA 1
ATOM 3882 C C . GLU B 1 227 ? 5.027 10.688 14.391 1 91.5 227 GLU B C 1
ATOM 3884 O O . GLU B 1 227 ? 5.711 9.695 14.117 1 91.5 227 GLU B O 1
ATOM 3889 N N . VAL B 1 228 ? 3.775 10.711 14.297 1 92 228 VAL B N 1
ATOM 3890 C CA . VAL B 1 228 ? 3.029 9.703 13.555 1 92 228 VAL B CA 1
ATOM 3891 C C . VAL B 1 228 ? 2.156 10.383 12.5 1 92 228 VAL B C 1
ATOM 3893 O O . VAL B 1 228 ? 1.405 11.312 12.805 1 92 228 VAL B O 1
ATOM 3896 N N . ALA B 1 229 ? 2.373 9.961 11.312 1 92.06 229 ALA B N 1
ATOM 3897 C CA . ALA B 1 229 ? 1.563 10.469 10.211 1 92.06 229 ALA B CA 1
ATOM 3898 C C . ALA B 1 229 ? 0.623 9.391 9.68 1 92.06 229 ALA B C 1
ATOM 3900 O O . ALA B 1 229 ? 1.068 8.312 9.266 1 92.06 229 ALA B O 1
ATOM 3901 N N . VAL B 1 230 ? -0.656 9.617 9.758 1 93.06 230 VAL B N 1
ATOM 3902 C CA . VAL B 1 230 ? -1.683 8.727 9.219 1 93.06 230 VAL B CA 1
ATOM 3903 C C . VAL B 1 230 ? -2.266 9.328 7.941 1 93.06 230 VAL B C 1
ATOM 3905 O O . VAL B 1 230 ? -3.043 10.289 7.996 1 93.06 230 VAL B O 1
ATOM 3908 N N . SER B 1 231 ? -1.974 8.688 6.832 1 92.94 231 SER B N 1
ATOM 3909 C CA . SER B 1 231 ? -2.318 9.266 5.539 1 92.94 231 SER B CA 1
ATOM 3910 C C . SER B 1 231 ? -3.312 8.391 4.785 1 92.94 231 SER B C 1
ATOM 3912 O O . SER B 1 231 ? -3.191 7.164 4.789 1 92.94 231 SER B O 1
ATOM 3914 N N . PHE B 1 232 ? -4.254 9.062 4.188 1 93.25 232 PHE B N 1
ATOM 3915 C CA . PHE B 1 232 ? -5.211 8.43 3.287 1 93.25 232 PHE B CA 1
ATOM 3916 C C . PHE B 1 232 ? -5.039 8.938 1.862 1 93.25 232 PHE B C 1
ATOM 3918 O O . PHE B 1 232 ? -5.098 10.148 1.617 1 93.25 232 PHE B O 1
ATOM 3925 N N . TYR B 1 233 ? -4.805 7.977 0.969 1 91.31 233 TYR B N 1
ATOM 3926 C CA . TYR B 1 233 ? -4.617 8.305 -0.44 1 91.31 233 TYR B CA 1
ATOM 3927 C C . TYR B 1 233 ? -5.707 7.68 -1.297 1 91.31 233 TYR B C 1
ATOM 3929 O O . TYR B 1 233 ? -6.059 6.512 -1.11 1 91.31 233 TYR B O 1
ATOM 3937 N N . PRO B 1 234 ? -6.191 8.461 -2.238 1 85.62 234 PRO B N 1
ATOM 3938 C CA . PRO B 1 234 ? -7.199 7.902 -3.139 1 85.62 234 PRO B CA 1
ATOM 3939 C C . PRO B 1 234 ? -6.613 6.902 -4.133 1 85.62 234 PRO B C 1
ATOM 3941 O O . PRO B 1 234 ? -5.434 6.996 -4.488 1 85.62 234 PRO B O 1
ATOM 3944 N N . PRO B 1 235 ? -7.438 5.891 -4.523 1 78.06 235 PRO B N 1
ATOM 3945 C CA . PRO B 1 235 ? -6.969 4.805 -5.387 1 78.06 235 PRO B CA 1
ATOM 3946 C C . PRO B 1 235 ? -6.473 5.301 -6.742 1 78.06 235 PRO B C 1
ATOM 3948 O O . PRO B 1 235 ? -5.543 4.723 -7.312 1 78.06 235 PRO B O 1
ATOM 3951 N N . TYR B 1 236 ? -6.977 6.227 -7.316 1 64 236 TYR B N 1
ATOM 3952 C CA . TYR B 1 236 ? -6.621 6.605 -8.68 1 64 236 TYR B CA 1
ATOM 3953 C C . TYR B 1 236 ? -5.578 7.715 -8.688 1 64 236 TYR B C 1
ATOM 3955 O O . TYR B 1 236 ? -4.961 7.988 -9.719 1 64 236 TYR B O 1
ATOM 3963 N N . GLU B 1 237 ? -5.18 8.18 -7.504 1 63.84 237 GLU B N 1
ATOM 3964 C CA . GLU B 1 237 ? -4.32 9.359 -7.488 1 63.84 237 GLU B CA 1
ATOM 3965 C C . GLU B 1 237 ? -2.941 9.031 -6.922 1 63.84 237 GLU B C 1
ATOM 3967 O O . GLU B 1 237 ? -1.982 9.773 -7.145 1 63.84 237 GLU B O 1
ATOM 3972 N N . PHE B 1 238 ? -2.934 7.934 -6.312 1 77.19 238 PHE B N 1
ATOM 3973 C CA . PHE B 1 238 ? -1.669 7.68 -5.633 1 77.19 238 PHE B CA 1
ATOM 3974 C C . PHE B 1 238 ? -1.268 6.215 -5.762 1 77.19 238 PHE B C 1
ATOM 3976 O O . PHE B 1 238 ? -2.102 5.324 -5.605 1 77.19 238 PHE B O 1
ATOM 3983 N N . ARG B 1 239 ? 0.01 6.047 -6.07 1 80.88 239 ARG B N 1
ATOM 3984 C CA . ARG B 1 239 ? 0.68 4.754 -6.047 1 80.88 239 ARG B CA 1
ATOM 3985 C C . ARG B 1 239 ? 2.029 4.848 -5.344 1 80.88 239 ARG B C 1
ATOM 3987 O O . ARG B 1 239 ? 2.793 5.785 -5.578 1 80.88 239 ARG B O 1
ATOM 3994 N N . TYR B 1 240 ? 2.201 3.912 -4.465 1 84 240 TYR B N 1
ATOM 3995 C CA . TYR B 1 240 ? 3.521 3.785 -3.855 1 84 240 TYR B CA 1
ATOM 3996 C C . TYR B 1 240 ? 4.406 2.844 -4.664 1 84 240 TYR B C 1
ATOM 3998 O O . TYR B 1 240 ? 4.062 1.676 -4.863 1 84 240 TYR B O 1
ATOM 4006 N N . VAL B 1 241 ? 5.551 3.355 -5.172 1 78.31 241 VAL B N 1
ATOM 4007 C CA . VAL B 1 241 ? 6.426 2.549 -6.016 1 78.31 241 VAL B CA 1
ATOM 4008 C C . VAL B 1 241 ? 7.793 2.393 -5.352 1 78.31 241 VAL B C 1
ATOM 4010 O O . VAL B 1 241 ? 8.367 3.371 -4.871 1 78.31 241 VAL B O 1
ATOM 4013 N N . THR B 1 242 ? 8.234 1.203 -5.277 1 75.44 242 THR B N 1
ATOM 4014 C CA . THR B 1 242 ? 9.578 0.917 -4.777 1 75.44 242 THR B CA 1
ATOM 4015 C C . THR B 1 242 ? 10.297 -0.063 -5.699 1 75.44 242 THR B C 1
ATOM 4017 O O . THR B 1 242 ? 9.664 -0.894 -6.352 1 75.44 242 THR B O 1
ATOM 4020 N N . ARG B 1 243 ? 11.555 0.17 -5.801 1 73.5 243 ARG B N 1
ATOM 4021 C CA . ARG B 1 243 ? 12.406 -0.705 -6.602 1 73.5 243 ARG B CA 1
ATOM 4022 C C . ARG B 1 243 ? 13.492 -1.354 -5.742 1 73.5 243 ARG B C 1
ATOM 4024 O O . ARG B 1 243 ? 14.172 -0.672 -4.977 1 73.5 243 ARG B O 1
ATOM 4031 N N . LEU B 1 244 ? 13.508 -2.672 -5.898 1 70.12 244 LEU B N 1
ATOM 4032 C CA . LEU B 1 244 ? 14.516 -3.439 -5.184 1 70.12 244 LEU B CA 1
ATOM 4033 C C . LEU B 1 244 ? 15.508 -4.074 -6.156 1 70.12 244 LEU B C 1
ATOM 4035 O O . LEU B 1 244 ? 15.117 -4.531 -7.23 1 70.12 244 LEU B O 1
ATOM 4039 N N . SER B 1 245 ? 16.734 -3.916 -5.84 1 66.62 245 SER B N 1
ATOM 4040 C CA . SER B 1 245 ? 17.766 -4.539 -6.664 1 66.62 245 SER B CA 1
ATOM 4041 C C . SER B 1 245 ? 18.594 -5.527 -5.852 1 66.62 245 SER B C 1
ATOM 4043 O O . SER B 1 245 ? 18.781 -5.348 -4.645 1 66.62 245 SER B O 1
ATOM 4045 N N . ARG B 1 246 ? 18.859 -6.762 -6.449 1 59.16 246 ARG B N 1
ATOM 4046 C CA . ARG B 1 246 ? 19.703 -7.762 -5.797 1 59.16 246 ARG B CA 1
ATOM 4047 C C . ARG B 1 246 ? 21 -7.133 -5.285 1 59.16 246 ARG B C 1
ATOM 4049 O O . ARG B 1 246 ? 21.516 -7.527 -4.238 1 59.16 246 ARG B O 1
ATOM 4056 N N . ARG B 1 247 ? 21.641 -6.281 -6.035 1 50.28 247 ARG B N 1
ATOM 4057 C CA . ARG B 1 247 ? 22.875 -5.637 -5.594 1 50.28 247 ARG B CA 1
ATOM 4058 C C . ARG B 1 247 ? 22.656 -4.898 -4.277 1 50.28 247 ARG B C 1
ATOM 4060 O O . ARG B 1 247 ? 23.594 -4.734 -3.496 1 50.28 247 ARG B O 1
ATOM 4067 N N . ASP B 1 248 ? 21.531 -4.512 -4.082 1 48.09 248 ASP B N 1
ATOM 4068 C CA . ASP B 1 248 ? 21.25 -3.803 -2.84 1 48.09 248 ASP B CA 1
ATOM 4069 C C . ASP B 1 248 ? 21.297 -4.75 -1.643 1 48.09 248 ASP B C 1
ATOM 4071 O O . ASP B 1 248 ? 21.609 -4.336 -0.526 1 48.09 248 ASP B O 1
ATOM 4075 N N . GLY B 1 249 ? 20.828 -5.988 -1.762 1 41.41 249 GLY B N 1
ATOM 4076 C CA . GLY B 1 249 ? 20.875 -6.98 -0.699 1 41.41 249 GLY B CA 1
ATOM 4077 C C . GLY B 1 249 ? 22.281 -7.496 -0.437 1 41.41 249 GLY B C 1
ATOM 4078 O O . GLY B 1 249 ? 22.578 -7.984 0.657 1 41.41 249 GLY B O 1
ATOM 4079 N N . GLN B 1 250 ? 23.141 -7.781 -1.438 1 38.59 250 GLN B N 1
ATOM 4080 C CA . GLN B 1 250 ? 24.484 -8.305 -1.222 1 38.59 250 GLN B CA 1
ATOM 4081 C C . GLN B 1 250 ? 25.359 -7.297 -0.482 1 38.59 250 GLN B C 1
ATOM 4083 O O . GLN B 1 250 ? 26.375 -7.66 0.107 1 38.59 250 GLN B O 1
ATOM 4088 N N . HIS B 1 251 ? 25.25 -6.176 -0.57 1 32.94 251 HIS B N 1
ATOM 4089 C CA . HIS B 1 251 ? 26.172 -5.301 0.134 1 32.94 251 HIS B CA 1
ATOM 4090 C C . HIS B 1 251 ? 26.062 -5.477 1.645 1 32.94 251 HIS B C 1
ATOM 4092 O O . HIS B 1 251 ? 26.984 -5.137 2.385 1 32.94 251 HIS B O 1
ATOM 4098 N N . LYS B 1 252 ? 25.031 -5.938 2.191 1 34.84 252 LYS B N 1
ATOM 4099 C CA . LYS B 1 252 ? 25.109 -6.039 3.646 1 34.84 252 LYS B CA 1
ATOM 4100 C C . LYS B 1 252 ? 25.781 -7.34 4.074 1 34.84 252 LYS B C 1
ATOM 4102 O O . LYS B 1 252 ? 25.984 -7.582 5.266 1 34.84 252 LYS B O 1
ATOM 4107 N N . THR B 1 253 ? 25.797 -8.352 3.373 1 27.47 253 THR B N 1
ATOM 4108 C CA . THR B 1 253 ? 26.469 -9.523 3.908 1 27.47 253 THR B CA 1
ATOM 4109 C C . THR B 1 253 ? 27.984 -9.32 3.908 1 27.47 253 THR B C 1
ATOM 4111 O O . THR B 1 253 ? 28.734 -10.148 4.434 1 27.47 253 THR B O 1
ATOM 4114 N N . ARG B 1 254 ? 28.531 -8.516 3.07 1 27.61 254 ARG B N 1
ATOM 4115 C CA . ARG B 1 254 ? 29.984 -8.5 3.199 1 27.61 254 ARG B CA 1
ATOM 4116 C C . ARG B 1 254 ? 30.438 -7.547 4.309 1 27.61 254 ARG B C 1
ATOM 4118 O O . ARG B 1 254 ? 31.625 -7.383 4.555 1 27.61 254 ARG B O 1
ATOM 4125 N N . SER B 1 255 ? 29.578 -6.762 4.793 1 22.89 255 SER B N 1
ATOM 4126 C CA . SER B 1 255 ? 30.312 -6.16 5.898 1 22.89 255 SER B CA 1
ATOM 4127 C C . SER B 1 255 ? 30.094 -6.945 7.191 1 22.89 255 SER B C 1
ATOM 4129 O O . SER B 1 255 ? 29 -7.453 7.445 1 22.89 255 SER B O 1
#

Foldseek 3Di:
DPPPPVPPLQDQDLLQVLLVVVLVCLLVVVADAFRADDALVVSCVVSVHDSVSSVSSLVVCVLQVQWDQDDPPHIGGHHSGRPQCQAQAVCFCGSVQVVQQQKFKAWDDKFQQDPDDDPVDPDDDDSNQKIWTKIFIDGPPDPATFKIKIKMFGPLCVVLSVCGRVHGGDSVVSCCVPVVFDWDDKDKDKDKDFDDCVRCSSNVHDRPFIWIWMWMWTAGPVRDTGMIMIMTGGPRRHDYHYDDDPVVVVVVVVD/DPPPPPPPQDPQDLLQVLLVVVLVCLLVVVADFFRADDALVVSCVVSVDDSVSSVSSLVVCVLLVQWDQDDPPHIGGHHSGRPLCLAQAVCACGSVQVVQQQKFKAWDDKFQQDPDDDPVDPDDDDSNQKIWTKIFIDGPPDPATFKIKIKIFGPLCVVLSVCGRVHGGDSVVSCCVPVVFDWDDKDKDKDKDFDDCVRCVSNVHGRPFIWIWMWIWTAGPVGDTGMIMIMTGGPSNHDYHYDDDPVVVVVVVVD

Sequence (510 aa):
MTQNNQPPAAKPTLYQSISDHLLEMIREGQFPVGAKLPTEMELCEQFGVGRHTAREAVRKLTDLGVVERRRRAGTTVVRQHPEPQFGLELETTNQLQRYLEFTDLHVHKRVMDLSKLPRETALDGDPADWFKVETYRCVPGTKRAISWTDIYLRKEYEAVADFISSKPGGVYPLLEEHCGEVVEAIEMEISASRFPPRVARFLEYEAADPALLIIRSFRNPSGKLLEVAVSFYPPYEFRYVTRLSRRDGQHKTRSMTQNNQPPAAKPTLYQSISDHLLEMIREGQFPVGAKLPTEMELCEQFGVGRHTAREAVRKLTDLGVVERRRRAGTTVVRQHPEPQFGLELETTNQLQRYLEFTDLHVHKRVMDLSKLPRETALDGDPADWFKVETYRCVPGTKRAISWTDIYLRKEYEAVADFISSKPGGVYPLLEEHCGEVVEAIEMEISASRFPPRVARFLEYEAADPALLIIRSFRNPSGKLLEVAVSFYPPYEFRYVTRLSRRDGQHKTRS

Secondary structure (DSSP, 8-state):
-------------HHHHHHHHHHHHHHTTSS-TTPBPPPHHHHHHHHT--HHHHHHHHHHHHHTTSEEEETTTEEEE--SS---TT---TTTTHHHHHHHHHSEEEEEEEE---SS--TT----S-GGGEEEEEEEEE-TT---EEEEEEEEEEGGGGGGGGGTTSSSS-SHHHHHHHH-----EEEEEEEEEEPPHHHHHHHT--TTSEEEEEEEEEE-TT--EEEEEEEEE-TTT-EEEEEEEHHHHHTTT--/-------------HHHHHHHHHHHHHHTTSS-TTPBPPPHHHHHHHHT--HHHHHHHHHHHHHTTSEEEETTTEEEE--SS---TT---TTTTHHHHHHHHHSEEEEEEEE---SS--TT----S-GGGEEEEEEEEE-TT---EEEEEEEEEEGGGGGGGGGTTSSSS-SHHHHHHHH-----EEEEEEEEEEPPHHHHHHHT--TTSEEEEEEEEEE-TT--EEEEEEEEE-TTT-EEEEEEEHHHHHTTT--

Nearest PDB structures (foldseek):
  4zs8-assembly1_A  TM=5.518E-01  e=1.198E-15  Streptomyces coelicolor A3(2)
  4zsk-assembly1_B  TM=7.523E-01  e=4.177E-09  Streptomyces coelicolor A3(2)
  2ikk-assembly1_A  TM=7.971E-01  e=7.343E-08  Bacillus subtilis
  2ikk-assembly1_B  TM=7.595E-01  e=1.623E-07  Bacillus subtilis
  3hfi-assembly1_A-2  TM=7.748E-01  e=6.698E-06  Escherichia coli O6

Radius of gyration: 24.2 Å; Cα contacts (8 Å, |Δi|>4): 1036; chains: 2; bounding box: 70×54×60 Å

pLDDT: mean 76.51, std 18.47, range [22.89, 95.94]

InterPro domains:
  IPR000524 Transcription regulator HTH, GntR [PF00392] (14-77)
  IPR000524 Transcription regulator HTH, GntR [PR00035] (37-51)
  IPR000524 Transcription regulator HTH, GntR [PR00035] (51-67)
  IPR000524 Transcription regulator HTH, GntR [PS50949] (12-80)
  IPR000524 Transcription regulator HTH, GntR [SM00345] (18-77)
  IPR000524 Transcription regulator HTH, GntR [cd07377] (13-77)
  IPR011663 UbiC transcription regulator-associated [PF07702] (168-238)
  IPR011663 UbiC transcription regulator-associated [SM00866] (102-239)
  IPR028978 Chorismate pyruvate-lyase/UbiC transcription regulator-associated domain superfamily [G3DSA:3.40.1410.10] (96-248)
  IPR028978 Chorismate pyruvate-lyase/UbiC transcription regulator-associated domain superfamily [SSF64288] (65-246)
  IPR036388 Winged helix-like DNA-binding domain superfamily [G3DSA:1.10.10.10] (12-83)
  IPR036390 Winged helix DNA-binding domain superfamily [SSF46785] (10-81)
  IPR050679 Bacterial HTH-type transcriptional regulator [PTHR44846] (11-247)

Organism: Bordetella avium (strain 197N) (NCBI:txid360910)